Protein AF-0000000071584451 (afdb_homodimer)

InterPro domains:
  IPR000843 LacI-type HTH domain [PF00356] (9-54)
  IPR000843 LacI-type HTH domain [PS50932] (8-62)
  IPR000843 LacI-type HTH domain [SM00354] (7-77)
  IPR000843 LacI-type HTH domain [cd01392] (12-62)
  IPR010982 Lambda repressor-like, DNA-binding domain superfamily [G3DSA:1.10.260.40] (2-64)
  IPR010982 Lambda repressor-like, DNA-binding domain superfamily [SSF47413] (7-65)
  IPR025997 Periplasmic binding protein [PF13407] (68-314)
  IPR028082 Periplasmic binding protein-like I [SSF53822] (65-319)

Solvent-accessible surface area (backbone atoms only — not comparable to full-atom values): 34184 Å² total; per-residue (Å²): 131,80,72,75,73,69,89,49,42,62,62,55,45,11,63,73,61,71,48,51,53,66,54,52,50,30,37,78,74,38,43,86,82,38,59,66,70,58,38,52,51,46,50,51,46,25,58,74,52,60,42,59,69,48,42,38,61,50,17,66,73,64,70,37,31,58,31,33,32,36,39,32,37,46,69,82,41,62,69,46,40,45,17,48,48,41,30,50,55,55,32,48,76,70,70,36,42,54,34,51,40,69,28,70,52,32,65,66,46,46,51,50,48,54,44,50,37,57,13,54,27,30,39,27,34,42,34,27,55,65,56,36,26,73,79,52,72,69,74,60,58,60,43,33,63,73,69,64,36,44,58,30,31,37,65,36,53,56,57,97,54,91,59,25,30,41,33,58,34,37,46,59,37,11,31,54,51,11,44,57,52,48,73,42,90,63,59,40,30,34,38,37,35,28,40,77,68,25,44,61,39,45,36,22,49,50,20,21,45,65,40,24,64,91,41,45,86,38,55,45,78,50,58,24,40,69,79,29,70,77,29,44,65,60,52,47,57,48,55,70,37,74,90,58,52,38,42,32,40,34,11,68,29,12,55,32,32,40,52,50,46,26,47,26,44,75,69,69,43,45,94,68,42,44,59,34,21,31,33,69,37,77,62,33,62,41,74,62,42,74,68,28,27,41,35,64,63,37,56,61,52,12,51,52,46,40,50,56,45,52,52,37,48,74,45,61,62,85,75,59,75,70,48,74,44,72,46,58,59,43,80,43,79,117,129,81,71,75,73,67,89,52,44,64,61,54,45,12,63,72,61,72,47,52,55,65,54,52,50,30,38,76,73,39,43,87,81,40,59,67,70,59,38,51,50,46,50,52,46,25,58,74,51,60,41,59,69,49,42,37,60,50,18,66,74,63,71,36,31,58,32,34,32,37,38,32,35,46,68,83,42,63,69,45,40,45,16,48,49,42,30,48,53,54,33,47,77,69,69,35,40,53,32,50,40,70,30,70,53,31,64,67,46,44,52,51,46,53,46,49,36,56,15,54,27,30,41,26,32,42,34,26,54,64,55,35,26,75,80,51,74,67,75,60,59,61,43,33,63,71,68,65,36,44,56,30,30,37,66,37,53,57,57,99,53,90,57,25,29,40,35,57,34,37,45,60,38,12,32,54,52,10,43,56,50,47,72,42,90,66,59,40,30,35,40,39,36,27,41,76,67,25,44,60,38,44,36,23,50,50,20,22,46,68,39,23,64,91,41,46,86,38,56,45,78,48,57,23,40,68,80,30,70,77,29,44,64,60,52,47,58,47,56,70,35,74,91,58,52,37,42,31,39,35,10,66,29,14,55,32,31,40,52,51,46,26,48,25,44,75,68,69,44,45,91,67,42,43,59,34,20,31,32,68,38,78,62,33,63,41,74,61,42,72,66,29,27,39,34,64,63,38,55,59,52,12,49,50,46,39,50,55,44,51,52,37,50,75,46,62,62,86,75,61,77,71,49,73,45,73,44,59,59,43,82,42,79,116

Sequence (668 aa):
MSKAYSNATIVDIARRANVTNITVSRTFNQPGLVKQETREKIHAIAKELNYVPNAFAQGLKRSSSQIIGIVTSSMYNPFYSELIQTVSRIARTQCYQIMLFDTDGSEEAEMEAIQALFGYKACGILLSPVRDDKNYQPAYLDLAETYRVPLILIDRDIYNRQLSGVFLNNKEIGLLAGKYLSEQPERKMLIIGGPAESEITRVRIEGIINALENKKNDVHIINGDYDFISQEAAVRDYLSVPQNQPDYIIGLNGILTLGAIAICHELKIYNNIKFFSIDEPPKAADYGLHIAGVYHDTQMLGEIAAELLFNAIKKPHNDQAVRREFFTGSLLTHMSKAYSNATIVDIARRANVTNITVSRTFNQPGLVKQETREKIHAIAKELNYVPNAFAQGLKRSSSQIIGIVTSSMYNPFYSELIQTVSRIARTQCYQIMLFDTDGSEEAEMEAIQALFGYKACGILLSPVRDDKNYQPAYLDLAETYRVPLILIDRDIYNRQLSGVFLNNKEIGLLAGKYLSEQPERKMLIIGGPAESEITRVRIEGIINALENKKNDVHIINGDYDFISQEAAVRDYLSVPQNQPDYIIGLNGILTLGAIAICHELKIYNNIKFFSIDEPPKAADYGLHIAGVYHDTQMLGEIAAELLFNAIKKPHNDQAVRREFFTGSLLTH

pLDDT: mean 88.42, std 12.27, range [23.28, 98.81]

Structure (mmCIF, N/CA/C/O backbone):
data_AF-0000000071584451-model_v1
#
loop_
_entity.id
_entity.type
_entity.pdbx_description
1 polymer 'LacI-family transcriptional regulatory protein'
#
loop_
_atom_site.group_PDB
_atom_site.id
_atom_site.type_symbol
_atom_site.label_atom_id
_atom_site.label_alt_id
_atom_site.label_comp_id
_atom_site.label_asym_id
_atom_site.label_entity_id
_atom_site.label_seq_id
_atom_site.pdbx_PDB_ins_code
_atom_site.Cartn_x
_atom_site.Cartn_y
_atom_site.Cartn_z
_atom_site.occupancy
_atom_site.B_iso_or_equiv
_atom_site.auth_seq_id
_atom_site.auth_comp_id
_atom_site.auth_asym_id
_atom_site.auth_atom_id
_atom_site.pdbx_PDB_model_num
ATOM 1 N N . MET A 1 1 ? 30.703 35.219 8.328 1 23.28 1 MET A N 1
ATOM 2 C CA . MET A 1 1 ? 30 34.344 9.25 1 23.28 1 MET A CA 1
ATOM 3 C C . MET A 1 1 ? 28.516 34.281 8.914 1 23.28 1 MET A C 1
ATOM 5 O O . MET A 1 1 ? 27.766 35.188 9.289 1 23.28 1 MET A O 1
ATOM 9 N N . SER A 1 2 ? 28.047 34 7.727 1 30.77 2 SER A N 1
ATOM 10 C CA . SER A 1 2 ? 26.734 34.281 7.141 1 30.77 2 SER A CA 1
ATOM 11 C C . SER A 1 2 ? 25.609 33.75 8.047 1 30.77 2 SER A C 1
ATOM 13 O O . SER A 1 2 ? 25.656 32.625 8.508 1 30.77 2 SER A O 1
ATOM 15 N N . LYS A 1 3 ? 25.109 34.656 8.883 1 34.97 3 LYS A N 1
ATOM 16 C CA . LYS A 1 3 ? 24 34.406 9.812 1 34.97 3 LYS A CA 1
ATOM 17 C C . LYS A 1 3 ? 23 33.406 9.227 1 34.97 3 LYS A C 1
ATOM 19 O O . LYS A 1 3 ? 22.453 33.656 8.148 1 34.97 3 LYS A O 1
ATOM 24 N N . ALA A 1 4 ? 23.234 32.25 9.305 1 37.88 4 ALA A N 1
ATOM 25 C CA . ALA A 1 4 ? 22.266 31.172 9.109 1 37.88 4 ALA A CA 1
ATOM 26 C C . ALA A 1 4 ? 20.844 31.672 9.406 1 37.88 4 ALA A C 1
ATOM 28 O O . ALA A 1 4 ? 20.547 32.031 10.547 1 37.88 4 ALA A O 1
ATOM 29 N N . TYR A 1 5 ? 20.297 32.625 8.562 1 39.41 5 TYR A N 1
ATOM 30 C CA . TYR A 1 5 ? 19.031 33.312 8.75 1 39.41 5 TYR A CA 1
ATOM 31 C C . TYR A 1 5 ? 18 32.406 9.422 1 39.41 5 TYR A C 1
ATOM 33 O O . TYR A 1 5 ? 17.938 31.219 9.133 1 39.41 5 TYR A O 1
ATOM 41 N N . SER A 1 6 ? 17.641 32.688 10.664 1 49.09 6 SER A N 1
ATOM 42 C CA . SER A 1 6 ? 16.375 32.312 11.312 1 49.09 6 SER A CA 1
ATOM 43 C C . SER A 1 6 ? 15.281 32.031 10.281 1 49.09 6 SER A C 1
ATOM 45 O O . SER A 1 6 ? 15.469 32.312 9.094 1 49.09 6 SER A O 1
ATOM 47 N N . ASN A 1 7 ? 13.938 31.5 10.719 1 59.97 7 ASN A N 1
ATOM 48 C CA . ASN A 1 7 ? 12.766 31.109 9.938 1 59.97 7 ASN A CA 1
ATOM 49 C C . ASN A 1 7 ? 12.305 32.219 9.023 1 59.97 7 ASN A C 1
ATOM 51 O O . ASN A 1 7 ? 11.82 33.25 9.492 1 59.97 7 ASN A O 1
ATOM 55 N N . ALA A 1 8 ? 12.914 32.281 7.812 1 70.19 8 ALA A N 1
ATOM 56 C CA . ALA A 1 8 ? 12.383 33.25 6.84 1 70.19 8 ALA A CA 1
ATOM 57 C C . ALA A 1 8 ? 10.859 33.219 6.836 1 70.19 8 ALA A C 1
ATOM 59 O O . ALA A 1 8 ? 10.242 32.156 7.047 1 70.19 8 ALA A O 1
ATOM 60 N N . THR A 1 9 ? 10.391 34.344 6.926 1 76 9 THR A N 1
ATOM 61 C CA . THR A 1 9 ? 8.938 34.469 6.895 1 76 9 THR A CA 1
ATOM 62 C C . THR A 1 9 ? 8.469 35 5.535 1 76 9 THR A C 1
ATOM 64 O O . THR A 1 9 ? 9.281 35.375 4.691 1 76 9 THR A O 1
ATOM 67 N N . ILE A 1 10 ? 7.234 34.906 5.414 1 80.06 10 ILE A N 1
ATOM 68 C CA . ILE A 1 10 ? 6.625 35.406 4.195 1 80.06 10 ILE A CA 1
ATOM 69 C C . ILE A 1 10 ? 6.984 36.875 4.023 1 80.06 10 ILE A C 1
ATOM 71 O O . ILE A 1 10 ? 7.152 37.375 2.896 1 80.06 10 ILE A O 1
ATOM 75 N N . VAL A 1 11 ? 7.203 37.531 5.141 1 81.94 11 VAL A N 1
ATOM 76 C CA . VAL A 1 11 ? 7.52 38.969 5.117 1 81.94 11 VAL A CA 1
ATOM 77 C C . VAL A 1 11 ? 8.906 39.188 4.508 1 81.94 11 VAL A C 1
ATOM 79 O O . VAL A 1 11 ? 9.102 40.094 3.713 1 81.94 11 VAL A O 1
ATOM 82 N N . ASP A 1 12 ? 9.789 38.281 4.84 1 86.81 12 ASP A N 1
ATOM 83 C CA . ASP A 1 12 ? 11.148 38.344 4.316 1 86.81 12 ASP A CA 1
ATOM 84 C C . ASP A 1 12 ? 11.164 38.188 2.797 1 86.81 12 ASP A C 1
ATOM 86 O O . ASP A 1 12 ? 11.867 38.906 2.092 1 86.81 12 ASP A O 1
ATOM 90 N N . ILE A 1 13 ? 10.391 37.25 2.395 1 88.38 13 ILE A N 1
ATOM 91 C CA . ILE A 1 13 ? 10.32 37 0.961 1 88.38 13 ILE A CA 1
ATOM 92 C C . ILE A 1 13 ? 9.68 38.188 0.245 1 88.38 13 ILE A C 1
ATOM 94 O O . ILE A 1 13 ? 10.164 38.625 -0.802 1 88.38 13 ILE A O 1
ATOM 98 N N . ALA A 1 14 ? 8.664 38.656 0.812 1 88.38 14 ALA A N 1
ATOM 99 C CA . ALA A 1 14 ? 7.949 39.781 0.227 1 88.38 14 ALA A CA 1
ATOM 100 C C . ALA A 1 14 ? 8.867 41 0.088 1 88.38 14 ALA A C 1
ATOM 102 O O . ALA A 1 14 ? 8.898 41.625 -0.96 1 88.38 14 ALA A O 1
ATOM 103 N N . ARG A 1 15 ? 9.602 41.25 1.078 1 89.19 15 ARG A N 1
ATOM 104 C CA . ARG A 1 15 ? 10.547 42.344 1.091 1 89.19 15 ARG A CA 1
ATOM 105 C C . ARG A 1 15 ? 11.594 42.188 -0.006 1 89.19 15 ARG A C 1
ATOM 107 O O . ARG A 1 15 ? 11.852 43.156 -0.761 1 89.19 15 ARG A O 1
ATOM 114 N N . ARG A 1 16 ? 12.062 41.062 -0.119 1 90.88 16 ARG A N 1
ATOM 115 C CA . ARG A 1 16 ? 13.133 40.812 -1.076 1 90.88 16 ARG A CA 1
ATOM 116 C C . ARG A 1 16 ? 12.602 40.812 -2.506 1 90.88 16 ARG A C 1
ATOM 118 O O . ARG A 1 16 ? 13.289 41.219 -3.436 1 90.88 16 ARG A O 1
ATOM 125 N N . ALA A 1 17 ? 11.484 40.25 -2.639 1 91.06 17 ALA A N 1
ATOM 126 C CA . ALA A 1 17 ? 10.875 40.156 -3.965 1 91.06 17 ALA A CA 1
ATOM 127 C C . ALA A 1 17 ? 10.172 41.438 -4.34 1 91.06 17 ALA A C 1
ATOM 129 O O . ALA A 1 17 ? 9.75 41.625 -5.484 1 91.06 17 ALA A O 1
ATOM 130 N N . ASN A 1 18 ? 10.023 42.344 -3.496 1 92.25 18 ASN A N 1
ATOM 131 C CA . ASN A 1 18 ? 9.336 43.625 -3.688 1 92.25 18 ASN A CA 1
ATOM 132 C C . ASN A 1 18 ? 7.879 43.406 -4.102 1 92.25 18 ASN A C 1
ATOM 134 O O . ASN A 1 18 ? 7.43 43.969 -5.105 1 92.25 18 ASN A O 1
ATOM 138 N N . VAL A 1 19 ? 7.293 42.5 -3.359 1 91.56 19 VAL A N 1
ATOM 139 C CA . VAL A 1 19 ? 5.867 42.25 -3.541 1 91.56 19 VAL A CA 1
ATOM 140 C C . VAL A 1 19 ? 5.172 42.219 -2.182 1 91.56 19 VAL A C 1
ATOM 142 O O . VAL A 1 19 ? 5.82 42.344 -1.142 1 91.56 19 VAL A O 1
ATOM 145 N N . THR A 1 20 ? 3.809 42.25 -2.189 1 84.69 20 THR A N 1
ATOM 146 C CA . THR A 1 20 ? 3.051 42.188 -0.946 1 84.69 20 THR A CA 1
ATOM 147 C C . THR A 1 20 ? 3.084 40.781 -0.38 1 84.69 20 THR A C 1
ATOM 149 O O . THR A 1 20 ? 3.348 39.812 -1.108 1 84.69 20 THR A O 1
ATOM 152 N N . ASN A 1 21 ? 2.822 40.625 0.91 1 86.5 21 ASN A N 1
ATOM 153 C CA . ASN A 1 21 ? 2.693 39.312 1.548 1 86.5 21 ASN A CA 1
ATOM 154 C C . ASN A 1 21 ? 1.64 38.469 0.857 1 86.5 21 ASN A C 1
ATOM 156 O O . ASN A 1 21 ? 1.804 37.25 0.738 1 86.5 21 ASN A O 1
ATOM 160 N N . ILE A 1 22 ? 0.616 39.094 0.315 1 80.44 22 ILE A N 1
ATOM 161 C CA . ILE A 1 22 ? -0.487 38.406 -0.344 1 80.44 22 ILE A CA 1
ATOM 162 C C . ILE A 1 22 ? 0.01 37.75 -1.632 1 80.44 22 ILE A C 1
ATOM 164 O O . ILE A 1 22 ? -0.361 36.625 -1.943 1 80.44 22 ILE A O 1
ATOM 168 N N . THR A 1 23 ? 0.906 38.469 -2.23 1 85.88 23 THR A N 1
ATOM 169 C CA . THR A 1 23 ? 1.451 37.938 -3.48 1 85.88 23 THR A CA 1
ATOM 170 C C . THR A 1 23 ? 2.326 36.719 -3.227 1 85.88 23 THR A C 1
ATOM 172 O O . THR A 1 23 ? 2.266 35.75 -3.973 1 85.88 23 THR A O 1
ATOM 175 N N . VAL A 1 24 ? 3.129 36.781 -2.16 1 85.31 24 VAL A N 1
ATOM 176 C CA . VAL A 1 24 ? 3.973 35.656 -1.796 1 85.31 24 VAL A CA 1
ATOM 177 C C . VAL A 1 24 ? 3.1 34.469 -1.416 1 85.31 24 VAL A C 1
ATOM 179 O O . VAL A 1 24 ? 3.326 33.344 -1.887 1 85.31 24 VAL A O 1
ATOM 182 N N . SER A 1 25 ? 2.076 34.719 -0.667 1 76.94 25 SER A N 1
ATOM 183 C CA . SER A 1 25 ? 1.162 33.656 -0.239 1 76.94 25 SER A CA 1
ATOM 184 C C . SER A 1 25 ? 0.482 33 -1.434 1 76.94 25 SER A C 1
ATOM 186 O O . SER A 1 25 ? 0.437 31.781 -1.528 1 76.94 25 SER A O 1
ATOM 188 N N . ARG A 1 26 ? 0.022 33.812 -2.34 1 75.62 26 ARG A N 1
ATOM 189 C CA . ARG A 1 26 ? -0.677 33.344 -3.523 1 75.62 26 ARG A CA 1
ATOM 190 C C . ARG A 1 26 ? 0.255 32.5 -4.41 1 75.62 26 ARG A C 1
ATOM 192 O O . ARG A 1 26 ? -0.17 31.531 -5.031 1 75.62 26 ARG A O 1
ATOM 199 N N . THR A 1 27 ? 1.513 32.875 -4.418 1 77.25 27 THR A N 1
ATOM 200 C CA . THR A 1 27 ? 2.494 32.156 -5.215 1 77.25 27 THR A CA 1
ATOM 201 C C . THR A 1 27 ? 2.566 30.688 -4.781 1 77.25 27 THR A C 1
ATOM 203 O O . THR A 1 27 ? 2.682 29.797 -5.617 1 77.25 27 THR A O 1
ATOM 206 N N . PHE A 1 28 ? 2.445 30.484 -3.562 1 74.88 28 PHE A N 1
ATOM 207 C CA . PHE A 1 28 ? 2.617 29.125 -3.031 1 74.88 28 PHE A CA 1
ATOM 208 C C . PHE A 1 28 ? 1.281 28.406 -2.969 1 74.88 28 PHE A C 1
ATOM 210 O O . PHE A 1 28 ? 1.232 27.172 -3.086 1 74.88 28 PHE A O 1
ATOM 217 N N . ASN A 1 29 ? 0.178 29.188 -2.9 1 67.06 29 ASN A N 1
ATOM 218 C CA . ASN A 1 29 ? -1.103 28.547 -2.617 1 67.06 29 ASN A CA 1
ATOM 219 C C . ASN A 1 29 ? -2.025 28.578 -3.832 1 67.06 29 ASN A C 1
ATOM 221 O O . ASN A 1 29 ? -2.893 27.719 -3.982 1 67.06 29 ASN A O 1
ATOM 225 N N . GLN A 1 30 ? -1.965 29.594 -4.551 1 70.25 30 GLN A N 1
ATOM 226 C CA . GLN A 1 30 ? -2.756 29.797 -5.762 1 70.25 30 GLN A CA 1
ATOM 227 C C . GLN A 1 30 ? -1.9 30.375 -6.883 1 70.25 30 GLN A C 1
ATOM 229 O O . GLN A 1 30 ? -2.154 31.484 -7.352 1 70.25 30 GLN A O 1
ATOM 234 N N . PRO A 1 31 ? -0.956 29.516 -7.262 1 73.75 31 PRO A N 1
ATOM 235 C CA . PRO A 1 31 ? 0.038 30.047 -8.195 1 73.75 31 PRO A CA 1
ATOM 236 C C . PRO A 1 31 ? -0.59 30.609 -9.469 1 73.75 31 PRO A C 1
ATOM 238 O O . PRO A 1 31 ? -0.019 31.5 -10.102 1 73.75 31 PRO A O 1
ATOM 241 N N . GLY A 1 32 ? -1.754 30.125 -9.75 1 74.25 32 GLY A N 1
ATOM 242 C CA . GLY A 1 32 ? -2.426 30.594 -10.953 1 74.25 32 GLY A CA 1
ATOM 243 C C . GLY A 1 32 ? -2.799 32.062 -10.891 1 74.25 32 GLY A C 1
ATOM 244 O O . GLY A 1 32 ? -3.027 32.688 -11.922 1 74.25 32 GLY A O 1
ATOM 245 N N . LEU A 1 33 ? -2.803 32.656 -9.742 1 76.06 33 LEU A N 1
ATOM 246 C CA . LEU A 1 33 ? -3.221 34.031 -9.547 1 76.06 33 LEU A CA 1
ATOM 247 C C . LEU A 1 33 ? -2.025 34.969 -9.617 1 76.06 33 LEU A C 1
ATOM 249 O O . LEU A 1 33 ? -2.186 36.188 -9.508 1 76.06 33 LEU A O 1
ATOM 253 N N . VAL A 1 34 ? -0.797 34.375 -9.805 1 83.94 34 VAL A N 1
ATOM 254 C CA . VAL A 1 34 ? 0.428 35.188 -9.812 1 83.94 34 VAL A CA 1
ATOM 255 C C . VAL A 1 34 ? 1.156 35 -11.141 1 83.94 34 VAL A C 1
ATOM 257 O O . VAL A 1 34 ? 1.215 33.875 -11.68 1 83.94 34 VAL A O 1
ATOM 260 N N . LYS A 1 35 ? 1.56 36.094 -11.695 1 90 35 LYS A N 1
ATOM 261 C CA . LYS A 1 35 ? 2.301 36.062 -12.953 1 90 35 LYS A CA 1
ATOM 262 C C . LYS A 1 35 ? 3.52 35.156 -12.836 1 90 35 LYS A C 1
ATOM 264 O O . LYS A 1 35 ? 4.188 35.125 -11.805 1 90 35 LYS A O 1
ATOM 269 N N . GLN A 1 36 ? 3.82 34.469 -13.891 1 89.81 36 GLN A N 1
ATOM 270 C CA . GLN A 1 36 ? 4.891 33.469 -13.922 1 89.81 36 GLN A CA 1
ATOM 271 C C . GLN A 1 36 ? 6.215 34.062 -13.469 1 89.81 36 GLN A C 1
ATOM 273 O O . GLN A 1 36 ? 6.938 33.469 -12.664 1 89.81 36 GLN A O 1
ATOM 278 N N . GLU A 1 37 ? 6.551 35.188 -14.031 1 90.31 37 GLU A N 1
ATOM 279 C CA . GLU A 1 37 ? 7.816 35.844 -13.703 1 90.31 37 GLU A CA 1
ATOM 280 C C . GLU A 1 37 ? 7.938 36.094 -12.203 1 90.31 37 GLU A C 1
ATOM 282 O O . GLU A 1 37 ? 8.977 35.844 -11.602 1 90.31 37 GLU A O 1
ATOM 287 N N . THR A 1 38 ? 6.91 36.625 -11.641 1 90.56 38 THR A N 1
ATOM 288 C CA . THR A 1 38 ? 6.883 36.906 -10.211 1 90.56 38 THR A CA 1
ATOM 289 C C . THR A 1 38 ? 6.984 35.625 -9.398 1 90.56 38 THR A C 1
ATOM 291 O O . THR A 1 38 ? 7.695 35.562 -8.391 1 90.56 38 THR A O 1
ATOM 294 N N . ARG A 1 39 ? 6.32 34.594 -9.766 1 89.69 39 ARG A N 1
ATOM 295 C CA . ARG A 1 39 ? 6.363 33.281 -9.094 1 89.69 39 ARG A CA 1
ATOM 296 C C . ARG A 1 39 ? 7.789 32.75 -9.031 1 89.69 39 ARG A C 1
ATOM 298 O O . ARG A 1 39 ? 8.234 32.281 -7.98 1 89.69 39 ARG A O 1
ATOM 305 N N . GLU A 1 40 ? 8.383 32.875 -10.172 1 89.81 40 GLU A N 1
ATOM 306 C CA . GLU A 1 40 ? 9.75 32.344 -10.258 1 89.81 40 GLU A CA 1
ATOM 307 C C . GLU A 1 40 ? 10.688 33.125 -9.328 1 89.81 40 GLU A C 1
ATOM 309 O O . GLU A 1 40 ? 11.531 32.5 -8.656 1 89.81 40 GLU A O 1
ATOM 314 N N . LYS A 1 41 ? 10.523 34.406 -9.383 1 89.94 41 LYS A N 1
ATOM 315 C CA . LYS A 1 41 ? 11.328 35.25 -8.492 1 89.94 41 LYS A CA 1
ATOM 316 C C . LYS A 1 41 ? 11.102 34.875 -7.031 1 89.94 41 LYS A C 1
ATOM 318 O O . LYS A 1 41 ? 12.062 34.75 -6.27 1 89.94 41 LYS A O 1
ATOM 323 N N . ILE A 1 42 ? 9.859 34.688 -6.664 1 88.88 42 ILE A N 1
ATOM 324 C CA . ILE A 1 42 ? 9.492 34.375 -5.289 1 88.88 42 ILE A CA 1
ATOM 325 C C . ILE A 1 42 ? 10.039 33 -4.918 1 88.88 42 ILE A C 1
ATOM 327 O O . ILE A 1 42 ? 10.602 32.812 -3.838 1 88.88 42 ILE A O 1
ATOM 331 N N . HIS A 1 43 ? 9.906 32.094 -5.812 1 86.75 43 HIS A N 1
ATOM 332 C CA . HIS A 1 43 ? 10.43 30.766 -5.559 1 86.75 43 HIS A CA 1
ATOM 333 C C . HIS A 1 43 ? 11.945 30.781 -5.398 1 86.75 43 HIS A C 1
ATOM 335 O O . HIS A 1 43 ? 12.492 30.062 -4.559 1 86.75 43 HIS A O 1
ATOM 341 N N . ALA A 1 44 ? 12.641 31.562 -6.223 1 86.44 44 ALA A N 1
ATOM 342 C CA . ALA A 1 44 ? 14.094 31.688 -6.129 1 86.44 44 ALA A CA 1
ATOM 343 C C . ALA A 1 44 ? 14.516 32.25 -4.773 1 86.44 44 ALA A C 1
ATOM 345 O O . ALA A 1 44 ? 15.445 31.734 -4.145 1 86.44 44 ALA A O 1
ATOM 346 N N . ILE A 1 45 ? 13.82 33.25 -4.355 1 87 45 ILE A N 1
ATOM 347 C CA . ILE A 1 45 ? 14.117 33.875 -3.072 1 87 45 ILE A CA 1
ATOM 348 C C . ILE A 1 45 ? 13.828 32.906 -1.938 1 87 45 ILE A C 1
ATOM 350 O O . ILE A 1 45 ? 14.609 32.781 -0.993 1 87 45 ILE A O 1
ATOM 354 N N . ALA A 1 46 ? 12.68 32.219 -2.055 1 82.19 46 ALA A N 1
ATOM 355 C CA . ALA A 1 46 ? 12.312 31.234 -1.035 1 82.19 46 ALA A CA 1
ATOM 356 C C . ALA A 1 46 ? 13.375 30.141 -0.906 1 82.19 46 ALA A C 1
ATOM 358 O O . ALA A 1 46 ? 13.727 29.734 0.204 1 82.19 46 ALA A O 1
ATOM 359 N N . LYS A 1 47 ? 13.836 29.812 -2.031 1 77.25 47 LYS A N 1
ATOM 360 C CA . LYS A 1 47 ? 14.898 28.797 -2.057 1 77.25 47 LYS A CA 1
ATOM 361 C C . LYS A 1 47 ? 16.172 29.312 -1.387 1 77.25 47 LYS A C 1
ATOM 363 O O . LYS A 1 47 ? 16.781 28.609 -0.589 1 77.25 47 LYS A O 1
ATOM 368 N N . GLU A 1 48 ? 16.5 30.547 -1.734 1 79.44 48 GLU A N 1
ATOM 369 C CA . GLU A 1 48 ? 17.688 31.172 -1.165 1 79.44 48 GLU A CA 1
ATOM 370 C C . GLU A 1 48 ? 17.562 31.297 0.351 1 79.44 48 GLU A C 1
ATOM 372 O O . GLU A 1 48 ? 18.547 31.141 1.072 1 79.44 48 GLU A O 1
ATOM 377 N N . LEU A 1 49 ? 16.359 31.531 0.766 1 77.56 49 LEU A N 1
ATOM 378 C CA . LEU A 1 49 ? 16.141 31.812 2.184 1 77.56 49 LEU A CA 1
ATOM 379 C C . LEU A 1 49 ? 15.758 30.531 2.924 1 77.56 49 LEU A C 1
ATOM 381 O O . LEU A 1 49 ? 15.461 30.562 4.121 1 77.56 49 LEU A O 1
ATOM 385 N N . ASN A 1 50 ? 15.672 29.469 2.143 1 73.69 50 ASN A N 1
ATOM 386 C CA . ASN A 1 50 ? 15.219 28.188 2.699 1 73.69 50 ASN A CA 1
ATOM 387 C C . ASN A 1 50 ? 13.844 28.312 3.35 1 73.69 50 ASN A C 1
ATOM 389 O O . ASN A 1 50 ? 13.625 27.828 4.457 1 73.69 50 ASN A O 1
ATOM 393 N N . TYR A 1 51 ? 13.016 29.078 2.637 1 74.69 51 TYR A N 1
ATOM 394 C CA . TYR A 1 51 ? 11.672 29.328 3.15 1 74.69 51 TYR A CA 1
ATOM 395 C C . TYR A 1 51 ? 10.703 28.25 2.689 1 74.69 51 TYR A C 1
ATOM 397 O O . TYR A 1 51 ? 10.672 27.891 1.508 1 74.69 51 TYR A O 1
ATOM 405 N N . VAL A 1 52 ? 10.031 27.625 3.648 1 71.38 52 VAL A N 1
ATOM 406 C CA . VAL A 1 52 ? 8.906 26.75 3.367 1 71.38 52 VAL A CA 1
ATOM 407 C C . VAL A 1 52 ? 7.629 27.328 3.967 1 71.38 52 VAL A C 1
ATOM 409 O O . VAL A 1 52 ? 7.598 27.688 5.145 1 71.38 52 VAL A O 1
ATOM 412 N N . PRO A 1 53 ? 6.574 27.547 3.041 1 70.31 53 PRO A N 1
ATOM 413 C CA . PRO A 1 53 ? 5.324 28.078 3.578 1 70.31 53 PRO A CA 1
ATOM 414 C C . PRO A 1 53 ? 4.781 27.266 4.746 1 70.31 53 PRO A C 1
ATOM 416 O O . PRO A 1 53 ? 4.875 26.031 4.734 1 70.31 53 PRO A O 1
ATOM 419 N N . ASN A 1 54 ? 4.367 28.016 5.773 1 66.81 54 ASN A N 1
ATOM 420 C CA . ASN A 1 54 ? 3.732 27.375 6.918 1 66.81 54 ASN A CA 1
ATOM 421 C C . ASN A 1 54 ? 2.305 26.938 6.598 1 66.81 54 ASN A C 1
ATOM 423 O O . ASN A 1 54 ? 1.408 27.781 6.48 1 66.81 54 ASN A O 1
ATOM 427 N N . ALA A 1 55 ? 2.145 25.688 6.441 1 66.44 55 ALA A N 1
ATOM 428 C CA . ALA A 1 55 ? 0.85 25.156 6.02 1 66.44 55 ALA A CA 1
ATOM 429 C C . ALA A 1 55 ? -0.221 25.422 7.074 1 66.44 55 ALA A C 1
ATOM 431 O O . ALA A 1 55 ? -1.388 25.641 6.738 1 66.44 55 ALA A O 1
ATOM 432 N N . PHE A 1 56 ? 0.193 25.422 8.305 1 63 56 PHE A N 1
ATOM 433 C CA . PHE A 1 56 ? -0.754 25.703 9.375 1 63 56 PHE A CA 1
ATOM 434 C C . PHE A 1 56 ? -1.264 27.141 9.281 1 63 56 PHE A C 1
ATOM 436 O O . PHE A 1 56 ? -2.463 27.391 9.414 1 63 56 PHE A O 1
ATOM 443 N N . ALA A 1 57 ? -0.291 28 9.023 1 59.88 57 ALA A N 1
ATOM 444 C CA . ALA A 1 57 ? -0.659 29.406 8.898 1 59.88 57 ALA A CA 1
ATOM 445 C C . ALA A 1 57 ? -1.57 29.641 7.699 1 59.88 57 ALA A C 1
ATOM 447 O O . ALA A 1 57 ? -2.527 30.406 7.773 1 59.88 57 ALA A O 1
ATOM 448 N N . GLN A 1 58 ? -1.188 28.984 6.645 1 63.69 58 GLN A N 1
ATOM 449 C CA . GLN A 1 58 ? -1.991 29.094 5.43 1 63.69 58 GLN A CA 1
ATOM 450 C C . GLN A 1 58 ? -3.393 28.516 5.645 1 63.69 58 GLN A C 1
ATOM 452 O O . GLN A 1 58 ? -4.375 29.094 5.164 1 63.69 58 GLN A O 1
ATOM 457 N N . GLY A 1 59 ? -3.406 27.422 6.281 1 60.38 59 GLY A N 1
ATOM 458 C CA . GLY A 1 59 ? -4.68 26.766 6.566 1 60.38 59 GLY A CA 1
ATOM 459 C C . GLY A 1 59 ? -5.574 27.594 7.469 1 60.38 59 GLY A C 1
ATOM 460 O O . GLY A 1 59 ? -6.789 27.656 7.27 1 60.38 59 GLY A O 1
ATOM 461 N N . LEU A 1 60 ? -4.969 28.281 8.406 1 54.91 60 LEU A N 1
ATOM 462 C CA . LEU A 1 60 ? -5.715 29.141 9.312 1 54.91 60 LEU A CA 1
ATOM 463 C C . LEU A 1 60 ? -6.359 30.312 8.562 1 54.91 60 LEU A C 1
ATOM 465 O O . LEU A 1 60 ? -7.496 30.688 8.852 1 54.91 60 LEU A O 1
ATOM 469 N N . LYS A 1 61 ? -5.566 30.734 7.516 1 55.09 61 LYS A N 1
ATOM 470 C CA . LYS A 1 61 ? -6.078 31.859 6.738 1 55.09 61 LYS A CA 1
ATOM 471 C C . LYS A 1 61 ? -7.203 31.422 5.809 1 55.09 61 LYS A C 1
ATOM 473 O O . LYS A 1 61 ? -8.195 32.125 5.633 1 55.09 61 LYS A O 1
ATOM 478 N N . ARG A 1 62 ? -7.008 30.25 5.246 1 59.47 62 ARG A N 1
ATOM 479 C CA . ARG A 1 62 ? -7.969 29.734 4.277 1 59.47 62 ARG A CA 1
ATOM 480 C C . ARG A 1 62 ? -9.031 28.891 4.961 1 59.47 62 ARG A C 1
ATOM 482 O O . ARG A 1 62 ? -10.031 28.516 4.344 1 59.47 62 ARG A O 1
ATOM 489 N N . SER A 1 63 ? -8.984 28.656 6.188 1 56.94 63 SER A N 1
ATOM 490 C CA . SER A 1 63 ? -9.852 27.75 6.934 1 56.94 63 SER A CA 1
ATOM 491 C C . SER A 1 63 ? -9.859 26.344 6.312 1 56.94 63 SER A C 1
ATOM 493 O O . SER A 1 63 ? -10.812 25.594 6.496 1 56.94 63 SER A O 1
ATOM 495 N N . SER A 1 64 ? -8.938 26.141 5.27 1 62.84 64 SER A N 1
ATOM 496 C CA . SER A 1 64 ? -8.812 24.797 4.68 1 62.84 64 SER A CA 1
ATOM 497 C C . SER A 1 64 ? -7.371 24.516 4.266 1 62.84 64 SER A C 1
ATOM 499 O O . SER A 1 64 ? -6.598 25.438 4.008 1 62.84 64 SER A O 1
ATOM 501 N N . SER A 1 65 ? -7.055 23.234 4.406 1 72.62 65 SER A N 1
ATOM 502 C CA . SER A 1 65 ? -5.746 22.781 3.943 1 72.62 65 SER A CA 1
ATOM 503 C C . SER A 1 65 ? -5.84 22.109 2.578 1 72.62 65 SER A C 1
ATOM 505 O O . SER A 1 65 ? -6.938 21.938 2.039 1 72.62 65 SER A O 1
ATOM 507 N N . GLN A 1 66 ? -4.793 21.922 1.99 1 81.62 66 GLN A N 1
ATOM 508 C CA . GLN A 1 66 ? -4.723 21.156 0.75 1 81.62 66 GLN A CA 1
ATOM 509 C C . GLN A 1 66 ? -4.473 19.672 1.031 1 81.62 66 GLN A C 1
ATOM 511 O O . GLN A 1 66 ? -3.791 19 0.259 1 81.62 66 GLN A O 1
ATOM 516 N N . ILE A 1 67 ? -5.09 19.266 2.182 1 86.19 67 ILE A N 1
ATOM 517 C CA . ILE A 1 67 ? -4.957 17.875 2.588 1 86.19 67 ILE A CA 1
ATOM 518 C C . ILE A 1 67 ? -6.215 17.094 2.205 1 86.19 67 ILE A C 1
ATOM 520 O O . ILE A 1 67 ? -7.332 17.547 2.479 1 86.19 67 ILE A O 1
ATOM 524 N N . ILE A 1 68 ? -5.984 16.031 1.489 1 91.38 68 ILE A N 1
ATOM 525 C CA . ILE A 1 68 ? -7.027 15.039 1.255 1 91.38 68 ILE A CA 1
ATOM 526 C C . ILE A 1 68 ? -6.793 13.82 2.145 1 91.38 68 ILE A C 1
ATOM 528 O O . ILE A 1 68 ? -5.688 13.281 2.184 1 91.38 68 ILE A O 1
ATOM 532 N N . GLY A 1 69 ? -7.785 13.477 2.904 1 92.69 69 GLY A N 1
ATOM 533 C CA . GLY A 1 69 ? -7.707 12.266 3.705 1 92.69 69 GLY A CA 1
ATOM 534 C C . GLY A 1 69 ? -8.188 11.031 2.965 1 92.69 69 GLY A C 1
ATOM 535 O O . GLY A 1 69 ? -9.172 11.086 2.225 1 92.69 69 GLY A O 1
ATOM 536 N N . ILE A 1 70 ? -7.438 9.992 3.111 1 93.12 70 ILE A N 1
ATOM 537 C CA . ILE A 1 70 ? -7.895 8.68 2.674 1 93.12 70 ILE A CA 1
ATOM 538 C C . ILE A 1 70 ? -7.902 7.719 3.859 1 93.12 70 ILE A C 1
ATOM 540 O O . ILE A 1 70 ? -6.867 7.496 4.492 1 93.12 70 ILE A O 1
ATOM 544 N N . VAL A 1 71 ? -9.062 7.23 4.199 1 92.94 71 VAL A N 1
ATOM 545 C CA . VAL A 1 71 ? -9.242 6.312 5.32 1 92.94 71 VAL A CA 1
ATOM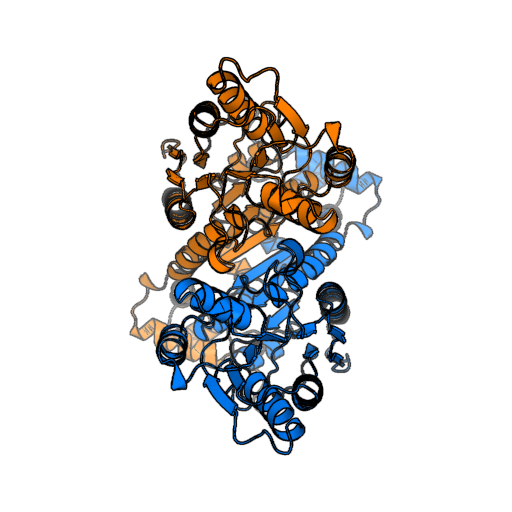 546 C C . VAL A 1 71 ? -9.773 4.973 4.816 1 92.94 71 VAL A C 1
ATOM 548 O O . VAL A 1 71 ? -10.867 4.906 4.25 1 92.94 71 VAL A O 1
ATOM 551 N N . THR A 1 72 ? -8.938 3.975 5.004 1 91.5 72 THR A N 1
ATOM 552 C CA . THR A 1 72 ? -9.344 2.656 4.527 1 91.5 72 THR A CA 1
ATOM 553 C C . THR A 1 72 ? -9.078 1.593 5.59 1 91.5 72 THR A C 1
ATOM 555 O O . THR A 1 72 ? -8.297 1.81 6.512 1 91.5 72 THR A O 1
ATOM 558 N N . SER A 1 73 ? -9.773 0.485 5.453 1 86.25 73 SER A N 1
ATOM 559 C CA . SER A 1 73 ? -9.641 -0.598 6.422 1 86.25 73 SER A CA 1
ATOM 560 C C . SER A 1 73 ? -8.484 -1.524 6.07 1 86.25 73 SER A C 1
ATOM 562 O O . SER A 1 73 ? -8.078 -2.359 6.883 1 86.25 73 SER A O 1
ATOM 564 N N . SER A 1 74 ? -7.945 -1.357 4.824 1 82.5 74 SER A N 1
ATOM 565 C CA . SER A 1 74 ? -6.84 -2.234 4.457 1 82.5 74 SER A CA 1
ATOM 566 C C . SER A 1 74 ? -6.043 -1.66 3.289 1 82.5 74 SER A C 1
ATOM 568 O O . SER A 1 74 ? -6.527 -1.628 2.156 1 82.5 74 SER A O 1
ATOM 570 N N . MET A 1 75 ? -4.836 -1.376 3.543 1 76.44 75 MET A N 1
ATOM 571 C CA . MET A 1 75 ? -3.959 -0.935 2.461 1 76.44 75 MET A CA 1
ATOM 572 C C . MET A 1 75 ? -3.344 -2.129 1.737 1 76.44 75 MET A C 1
ATOM 574 O O . MET A 1 75 ? -2.785 -1.979 0.649 1 76.44 75 MET A O 1
ATOM 578 N N . TYR A 1 76 ? -3.555 -3.348 2.242 1 78.25 76 TYR A N 1
ATOM 579 C CA . TYR A 1 76 ? -2.914 -4.535 1.688 1 78.25 76 TYR A CA 1
ATOM 580 C C . TYR A 1 76 ? -3.809 -5.207 0.653 1 78.25 76 TYR A C 1
ATOM 582 O O . TYR A 1 76 ? -3.363 -6.09 -0.084 1 78.25 76 TYR A O 1
ATOM 590 N N . ASN A 1 77 ? -5.02 -4.812 0.609 1 87.94 77 ASN A N 1
ATOM 591 C CA . ASN A 1 77 ? -5.918 -5.246 -0.455 1 87.94 77 ASN A CA 1
ATOM 592 C C . ASN A 1 77 ? -5.695 -4.449 -1.737 1 87.94 77 ASN A C 1
ATOM 594 O O . ASN A 1 77 ? -5.902 -3.234 -1.763 1 87.94 77 ASN A O 1
ATOM 598 N N . PRO A 1 78 ? -5.293 -5.145 -2.773 1 89.94 78 PRO A N 1
ATOM 599 C CA . PRO A 1 78 ? -4.984 -4.438 -4.02 1 89.94 78 PRO A CA 1
ATOM 600 C C . PRO A 1 78 ? -6.168 -3.631 -4.547 1 89.94 78 PRO A C 1
ATOM 602 O O . PRO A 1 78 ? -5.977 -2.617 -5.227 1 89.94 78 PRO A O 1
ATOM 605 N N . PHE A 1 79 ? -7.363 -4.059 -4.23 1 90.31 79 PHE A N 1
ATOM 606 C CA . PHE A 1 79 ? -8.531 -3.285 -4.637 1 90.31 79 PHE A CA 1
ATOM 607 C C . PHE A 1 79 ? -8.414 -1.839 -4.168 1 90.31 79 PHE A C 1
ATOM 609 O O . PHE A 1 79 ? -8.602 -0.909 -4.953 1 90.31 79 PHE A O 1
ATOM 616 N N . TYR A 1 80 ? -7.996 -1.625 -2.941 1 90.75 80 TYR A N 1
ATOM 617 C CA . TYR A 1 80 ? -7.863 -0.294 -2.359 1 90.75 80 TYR A CA 1
ATOM 618 C C . TYR A 1 80 ? -6.559 0.364 -2.787 1 90.75 80 TYR A C 1
ATOM 620 O O . TYR A 1 80 ? -6.551 1.52 -3.217 1 90.75 80 TYR A O 1
ATOM 628 N N . SER A 1 81 ? -5.48 -0.376 -2.635 1 87.06 81 SER A N 1
ATOM 629 C CA . SER A 1 81 ? -4.18 0.239 -2.881 1 87.06 81 SER A CA 1
ATOM 630 C C . SER A 1 81 ? -4.078 0.758 -4.312 1 87.06 81 SER A C 1
ATOM 632 O O . SER A 1 81 ? -3.492 1.816 -4.555 1 87.06 81 SER A O 1
ATOM 634 N N . GLU A 1 82 ? -4.656 0.02 -5.27 1 89 82 GLU A N 1
ATOM 635 C CA . GLU A 1 82 ? -4.625 0.452 -6.664 1 89 82 GLU A CA 1
ATOM 636 C C . GLU A 1 82 ? -5.531 1.658 -6.891 1 89 82 GLU A C 1
ATOM 638 O O . GLU A 1 82 ? -5.18 2.576 -7.633 1 89 82 GLU A O 1
ATOM 643 N N . LEU A 1 83 ? -6.668 1.602 -6.277 1 90.38 83 LEU A N 1
ATOM 644 C CA . LEU A 1 83 ? -7.582 2.734 -6.348 1 90.38 83 LEU A CA 1
ATOM 645 C C . LEU A 1 83 ? -6.953 3.984 -5.742 1 90.38 83 LEU A C 1
ATOM 647 O O . LEU A 1 83 ? -6.988 5.059 -6.348 1 90.38 83 LEU A O 1
ATOM 651 N N . ILE A 1 84 ? -6.293 3.869 -4.648 1 87.44 84 ILE A N 1
ATOM 652 C CA . ILE A 1 84 ? -5.668 4.965 -3.918 1 87.44 84 ILE A CA 1
ATOM 653 C C . ILE A 1 84 ? -4.5 5.527 -4.727 1 87.44 84 ILE A C 1
ATOM 655 O O . ILE A 1 84 ? -4.266 6.738 -4.727 1 87.44 84 ILE A O 1
ATOM 659 N N . GLN A 1 85 ? -3.791 4.645 -5.379 1 85.94 85 GLN A N 1
ATOM 660 C CA . GLN A 1 85 ? -2.707 5.102 -6.242 1 85.94 85 GLN A CA 1
ATOM 661 C C . GLN A 1 85 ? -3.221 6.055 -7.316 1 85.94 85 GLN A C 1
ATOM 663 O O . GLN A 1 85 ? -2.613 7.094 -7.57 1 85.94 85 GLN A O 1
ATOM 668 N N . THR A 1 86 ? -4.324 5.676 -7.902 1 91.06 86 THR A N 1
ATOM 669 C CA . THR A 1 86 ? -4.93 6.508 -8.938 1 91.06 86 THR A CA 1
ATOM 670 C C . THR A 1 86 ? -5.355 7.855 -8.367 1 91.06 86 THR A C 1
ATOM 672 O O . THR A 1 86 ? -5.043 8.906 -8.938 1 91.06 86 THR A O 1
ATOM 675 N N . VAL A 1 87 ? -5.945 7.852 -7.227 1 92.19 87 VAL A N 1
ATOM 676 C CA . VAL A 1 87 ? -6.398 9.078 -6.582 1 92.19 87 VAL A CA 1
ATOM 677 C C . VAL A 1 87 ? -5.195 9.945 -6.219 1 92.19 87 VAL A C 1
ATOM 679 O O . VAL A 1 87 ? -5.219 11.164 -6.414 1 92.19 87 VAL A O 1
ATOM 682 N N . SER A 1 88 ? -4.207 9.312 -5.672 1 86.44 88 SER A N 1
ATOM 683 C CA . SER A 1 88 ? -3.002 10.023 -5.246 1 86.44 88 SER A CA 1
ATOM 684 C C . SER A 1 88 ? -2.326 10.711 -6.426 1 86.44 88 SER A C 1
ATOM 686 O O . SER A 1 88 ? -1.856 11.844 -6.301 1 86.44 88 SER A O 1
ATOM 688 N N . ARG A 1 89 ? -2.254 10.039 -7.527 1 84.75 89 ARG A N 1
ATOM 689 C CA . ARG A 1 89 ? -1.653 10.625 -8.727 1 84.75 89 ARG A CA 1
ATOM 690 C C . ARG A 1 89 ? -2.434 11.852 -9.188 1 84.75 89 ARG A C 1
ATOM 692 O O . ARG A 1 89 ? -1.844 12.883 -9.5 1 84.75 89 ARG A O 1
ATOM 699 N N . ILE A 1 90 ? -3.709 11.719 -9.156 1 90.19 90 ILE A N 1
ATOM 700 C CA . ILE A 1 90 ? -4.562 12.828 -9.578 1 90.19 90 ILE A CA 1
ATOM 701 C C . ILE A 1 90 ? -4.438 13.977 -8.586 1 90.19 90 ILE A C 1
ATOM 703 O O . ILE A 1 90 ? -4.332 15.141 -8.984 1 90.19 90 ILE A O 1
ATOM 707 N N . ALA A 1 91 ? -4.406 13.664 -7.309 1 88.25 91 ALA A N 1
ATOM 708 C CA . ALA A 1 91 ? -4.273 14.68 -6.266 1 88.25 91 ALA A CA 1
ATOM 709 C C . ALA A 1 91 ? -2.969 15.453 -6.422 1 88.25 91 ALA A C 1
ATOM 711 O O . ALA A 1 91 ? -2.947 16.688 -6.281 1 88.25 91 ALA A O 1
ATOM 712 N N . ARG A 1 92 ? -1.951 14.758 -6.703 1 79.94 92 ARG A N 1
ATOM 713 C CA . ARG A 1 92 ? -0.639 15.375 -6.855 1 79.94 92 ARG A CA 1
ATOM 714 C C . ARG A 1 92 ? -0.635 16.375 -8.008 1 79.94 92 ARG A C 1
ATOM 716 O O . ARG A 1 92 ? -0.055 17.469 -7.891 1 79.94 92 ARG A O 1
ATOM 723 N N . THR A 1 93 ? -1.256 15.992 -9.07 1 81 93 THR A N 1
ATOM 724 C CA . THR A 1 93 ? -1.297 16.875 -10.227 1 81 93 THR A CA 1
ATOM 725 C C . THR A 1 93 ? -2.07 18.141 -9.914 1 81 93 THR A C 1
ATOM 727 O O . THR A 1 93 ? -1.922 19.156 -10.609 1 81 93 THR A O 1
ATOM 730 N N . GLN A 1 94 ? -2.854 18.141 -8.859 1 80.12 94 GLN A N 1
ATOM 731 C CA . GLN A 1 94 ? -3.66 19.281 -8.469 1 80.12 94 GLN A CA 1
ATOM 732 C C . GLN A 1 94 ? -3.105 19.953 -7.211 1 80.12 94 GLN A C 1
ATOM 734 O O . GLN A 1 94 ? -3.775 20.781 -6.59 1 80.12 94 GLN A O 1
ATOM 739 N N . CYS A 1 95 ? -1.918 19.484 -6.746 1 75.75 95 CYS A N 1
ATOM 740 C CA . CYS A 1 95 ? -1.151 20.078 -5.648 1 75.75 95 CYS A CA 1
ATOM 741 C C . CYS A 1 95 ? -1.822 19.797 -4.309 1 75.75 95 CYS A C 1
ATOM 743 O O . CYS A 1 95 ? -1.82 20.656 -3.424 1 75.75 95 CYS A O 1
ATOM 745 N N . TYR A 1 96 ? -2.621 18.734 -4.262 1 83.56 96 TYR A N 1
ATOM 746 C CA . TYR A 1 96 ? -3.141 18.25 -2.984 1 83.56 96 TYR A CA 1
ATOM 747 C C . TYR A 1 96 ? -2.211 17.219 -2.369 1 83.56 96 TYR A C 1
ATOM 749 O O . TYR A 1 96 ? -1.532 16.484 -3.088 1 83.56 96 TYR A O 1
ATOM 757 N N . GLN A 1 97 ? -2.229 17.234 -1.031 1 80.25 97 GLN A N 1
ATOM 758 C CA . GLN A 1 97 ? -1.469 16.234 -0.292 1 80.25 97 GLN A CA 1
ATOM 759 C C . GLN A 1 97 ? -2.391 15.172 0.301 1 80.25 97 GLN A C 1
ATOM 761 O O . GLN A 1 97 ? -3.475 15.492 0.796 1 80.25 97 GLN A O 1
ATOM 766 N N . ILE A 1 98 ? -1.86 13.945 0.235 1 85.88 98 ILE A N 1
ATOM 767 C CA . ILE A 1 98 ? -2.686 12.859 0.74 1 85.88 98 ILE A CA 1
ATOM 768 C C . ILE A 1 98 ? -2.225 12.469 2.143 1 85.88 98 ILE A C 1
ATOM 770 O O . ILE A 1 98 ? -1.027 12.305 2.387 1 85.88 98 ILE A O 1
ATOM 774 N N . MET A 1 99 ? -3.104 12.445 3.055 1 84.12 99 MET A N 1
ATOM 775 C CA . MET A 1 99 ? -2.916 11.812 4.355 1 84.12 99 MET A CA 1
ATOM 776 C C . MET A 1 99 ? -3.658 10.477 4.426 1 84.12 99 MET A C 1
ATOM 778 O O . MET A 1 99 ? -4.891 10.445 4.398 1 84.12 99 MET A O 1
ATOM 782 N N . LEU A 1 100 ? -2.879 9.445 4.5 1 84.69 100 LEU A N 1
ATOM 783 C CA . LEU A 1 100 ? -3.453 8.102 4.395 1 84.69 100 LEU A CA 1
ATOM 784 C C . LEU A 1 100 ? -3.562 7.449 5.77 1 84.69 100 LEU A C 1
ATOM 786 O O . LEU A 1 100 ? -2.615 7.488 6.559 1 84.69 100 LEU A O 1
ATOM 790 N N . PHE A 1 101 ? -4.734 6.898 6.086 1 84.88 101 PHE A N 1
ATOM 791 C CA . PHE A 1 101 ? -4.996 6.164 7.32 1 84.88 101 PHE A CA 1
ATOM 792 C C . PHE A 1 101 ? -5.426 4.734 7.02 1 84.88 101 PHE A C 1
ATOM 794 O O . PHE A 1 101 ? -6.422 4.516 6.324 1 84.88 101 PHE A O 1
ATOM 801 N N . ASP A 1 102 ? -4.656 3.789 7.492 1 85 102 ASP A N 1
ATOM 802 C CA . ASP A 1 102 ? -5.078 2.393 7.531 1 85 102 ASP A CA 1
ATOM 803 C C . ASP A 1 102 ? -5.645 2.027 8.898 1 85 102 ASP A C 1
ATOM 805 O O . ASP A 1 102 ? -4.91 1.979 9.891 1 85 102 ASP A O 1
ATOM 809 N N . THR A 1 103 ? -6.91 1.718 8.969 1 85.75 103 THR A N 1
ATOM 810 C CA . THR A 1 103 ? -7.559 1.505 10.258 1 85.75 103 THR A CA 1
ATOM 811 C C . THR A 1 103 ? -7.426 0.049 10.695 1 85.75 103 THR A C 1
ATOM 813 O O . THR A 1 103 ? -7.691 -0.282 11.859 1 85.75 103 THR A O 1
ATOM 816 N N . ASP A 1 104 ? -7.023 -0.801 9.75 1 81 104 ASP A N 1
ATOM 817 C CA . ASP A 1 104 ? -6.922 -2.232 10.023 1 81 104 ASP A CA 1
ATOM 818 C C . ASP A 1 104 ? -8.211 -2.768 10.641 1 81 104 ASP A C 1
ATOM 820 O O . ASP A 1 104 ? -8.18 -3.545 11.594 1 81 104 ASP A O 1
ATOM 824 N N . GLY A 1 105 ? -9.273 -2.188 10.227 1 87 105 GLY A N 1
ATOM 825 C CA . GLY A 1 105 ? -10.57 -2.688 10.633 1 87 105 GLY A CA 1
ATOM 826 C C . GLY A 1 105 ? -11.008 -2.172 11.992 1 87 105 GLY A C 1
ATOM 827 O O . GLY A 1 105 ? -12.055 -2.578 12.508 1 87 105 GLY A O 1
ATOM 828 N N . SER A 1 106 ? -10.336 -1.24 12.57 1 88.31 106 SER A N 1
ATOM 829 C CA . SER A 1 106 ? -10.648 -0.726 13.898 1 88.31 106 SER A CA 1
ATOM 830 C C . SER A 1 106 ? -11.57 0.487 13.82 1 88.31 106 SER A C 1
ATOM 832 O O . SER A 1 106 ? -11.211 1.508 13.227 1 88.31 106 SER A O 1
ATOM 834 N N . GLU A 1 107 ? -12.672 0.38 14.477 1 89.94 107 GLU A N 1
ATOM 835 C CA . GLU A 1 107 ? -13.602 1.503 14.547 1 89.94 107 GLU A CA 1
ATOM 836 C C . GLU A 1 107 ? -12.984 2.695 15.266 1 89.94 107 GLU A C 1
ATOM 838 O O . GLU A 1 107 ? -13.195 3.844 14.875 1 89.94 107 GLU A O 1
ATOM 843 N N . GLU A 1 108 ? -12.266 2.379 16.266 1 84.38 108 GLU A N 1
ATOM 844 C CA . GLU A 1 108 ? -11.586 3.422 17.016 1 84.38 108 GLU A CA 1
ATOM 845 C C . GLU A 1 108 ? -10.57 4.16 16.156 1 84.38 108 GLU A C 1
ATOM 847 O O . GLU A 1 108 ? -10.508 5.391 16.156 1 84.38 108 GLU A O 1
ATOM 852 N N . ALA A 1 109 ? -9.844 3.371 15.383 1 83.69 109 ALA A N 1
ATOM 853 C CA . ALA A 1 109 ? -8.852 3.971 14.5 1 83.69 109 ALA A CA 1
ATOM 854 C C . ALA A 1 109 ? -9.516 4.82 13.422 1 83.69 109 ALA A C 1
ATOM 856 O O . ALA A 1 109 ? -8.984 5.859 13.023 1 83.69 109 ALA A O 1
ATOM 857 N N . GLU A 1 110 ? -10.641 4.332 12.977 1 91.19 110 GLU A N 1
ATOM 858 C CA . GLU A 1 110 ? -11.398 5.098 11.984 1 91.19 110 GLU A CA 1
ATOM 859 C C . GLU A 1 110 ? -11.844 6.445 12.547 1 91.19 110 GLU A C 1
ATOM 861 O O . GLU A 1 110 ? -11.664 7.48 11.906 1 91.19 110 GLU A O 1
ATOM 866 N N . MET A 1 111 ? -12.359 6.441 13.742 1 86.38 111 MET A N 1
ATOM 867 C CA . MET A 1 111 ? -12.789 7.668 14.414 1 86.38 111 MET A CA 1
ATOM 868 C C . MET A 1 111 ? -11.617 8.617 14.609 1 86.38 111 MET A C 1
ATOM 870 O O . MET A 1 111 ? -11.719 9.812 14.32 1 86.38 111 MET A O 1
ATOM 874 N N . GLU A 1 112 ? -10.562 8.062 15.039 1 79.31 112 GLU A N 1
ATOM 875 C CA . GLU A 1 112 ? -9.367 8.859 15.281 1 79.31 112 GLU A CA 1
ATOM 876 C C . GLU A 1 112 ? -8.852 9.492 13.984 1 79.31 112 GLU A C 1
ATOM 878 O O . GLU A 1 112 ? -8.422 10.648 13.984 1 79.31 112 GLU A O 1
ATOM 883 N N . ALA A 1 113 ? -8.883 8.703 12.953 1 85.31 113 ALA A N 1
ATOM 884 C CA . ALA A 1 113 ? -8.438 9.195 11.648 1 85.31 113 ALA A CA 1
ATOM 885 C C . ALA A 1 113 ? -9.289 10.375 11.195 1 85.31 113 ALA A C 1
ATOM 887 O O . ALA A 1 113 ? -8.758 11.406 10.773 1 85.31 113 ALA A O 1
ATOM 888 N N . ILE A 1 114 ? -10.578 10.219 11.336 1 87.94 114 ILE A N 1
ATOM 889 C CA . ILE A 1 114 ? -11.5 11.258 10.883 1 87.94 114 ILE A CA 1
ATOM 890 C C . ILE A 1 114 ? -11.32 12.516 11.742 1 87.94 114 ILE A C 1
ATOM 892 O O . ILE A 1 114 ? -11.266 13.625 11.211 1 87.94 114 ILE A O 1
ATOM 896 N N . GLN A 1 115 ? -11.164 12.344 13.008 1 80.56 115 GLN A N 1
ATOM 897 C CA . GLN A 1 115 ? -10.938 13.469 13.906 1 80.56 115 GLN A CA 1
ATOM 898 C C . GLN A 1 115 ? -9.641 14.203 13.555 1 80.56 115 GLN A C 1
ATOM 900 O O . GLN A 1 115 ? -9.609 15.438 13.539 1 80.56 115 GLN A O 1
ATOM 905 N N . ALA A 1 116 ? -8.641 13.422 13.289 1 78.5 116 ALA A N 1
ATOM 906 C CA . ALA A 1 116 ? -7.363 14.023 12.906 1 78.5 116 ALA A CA 1
ATOM 907 C C . ALA A 1 116 ? -7.508 14.836 11.625 1 78.5 116 ALA A C 1
ATOM 909 O O . ALA A 1 116 ? -7 15.961 11.531 1 78.5 116 ALA A O 1
ATOM 910 N N . LEU A 1 117 ? -8.18 14.305 10.695 1 85.88 117 LEU A N 1
ATOM 911 C CA . LEU A 1 117 ? -8.359 14.961 9.406 1 85.88 117 LEU A CA 1
ATOM 912 C C . LEU A 1 117 ? -9.148 16.25 9.57 1 85.88 117 LEU A C 1
ATOM 914 O O . LEU A 1 117 ? -8.852 17.25 8.906 1 85.88 117 LEU A O 1
ATOM 918 N N . PHE A 1 118 ? -10.133 16.234 10.445 1 80.31 118 PHE A N 1
ATOM 919 C CA . PHE A 1 118 ? -10.867 17.453 10.742 1 80.31 118 PHE A CA 1
ATOM 920 C C . PHE A 1 118 ? -9.961 18.484 11.43 1 80.31 118 PHE A C 1
ATOM 922 O O . PHE A 1 118 ? -10.016 19.672 11.117 1 80.31 118 PHE A O 1
ATOM 929 N N . GLY A 1 119 ? -9.195 18 12.32 1 76.81 119 GLY A N 1
ATOM 930 C CA . GLY A 1 119 ? -8.258 18.859 13.016 1 76.81 119 GLY A CA 1
ATOM 931 C C . GLY A 1 119 ? -7.266 19.547 12.086 1 76.81 119 GLY A C 1
ATOM 932 O O . GLY A 1 119 ? -6.883 20.688 12.305 1 76.81 119 GLY A O 1
ATOM 933 N N . TYR A 1 120 ? -6.926 18.781 11.062 1 77.88 120 TYR A N 1
ATOM 934 C CA . TYR A 1 120 ? -5.965 19.312 10.102 1 77.88 120 TYR A CA 1
ATOM 935 C C . TYR A 1 120 ? -6.676 20.031 8.961 1 77.88 120 TYR A C 1
ATOM 937 O O . TYR A 1 120 ? -6.047 20.391 7.961 1 77.88 120 TYR A O 1
ATOM 945 N N . LYS A 1 121 ? -7.996 20.125 9.086 1 81.81 121 LYS A N 1
ATOM 946 C CA . LYS A 1 121 ? -8.828 20.844 8.133 1 81.81 121 LYS A CA 1
ATOM 947 C C . LYS A 1 121 ? -8.688 20.281 6.727 1 81.81 121 LYS A C 1
ATOM 949 O O . LYS A 1 121 ? -8.492 21.016 5.766 1 81.81 121 LYS A O 1
ATOM 954 N N . ALA A 1 122 ? -8.734 18.969 6.645 1 86.12 122 ALA A N 1
ATOM 955 C CA . ALA A 1 122 ? -8.742 18.344 5.332 1 86.12 122 ALA A CA 1
ATOM 956 C C . ALA A 1 122 ? -9.844 18.906 4.449 1 86.12 122 ALA A C 1
ATOM 958 O O . ALA A 1 122 ? -10.953 19.172 4.922 1 86.12 122 ALA A O 1
ATOM 959 N N . CYS A 1 123 ? -9.516 19.109 3.213 1 88.06 123 CYS A N 1
ATOM 960 C CA . CYS A 1 123 ? -10.5 19.703 2.314 1 88.06 123 CYS A CA 1
ATOM 961 C C . CYS A 1 123 ? -11.477 18.641 1.795 1 88.06 123 CYS A C 1
ATOM 963 O O . CYS A 1 123 ? -12.516 18.984 1.228 1 88.06 123 CYS A O 1
ATOM 965 N N . GLY A 1 124 ? -11.172 17.406 1.969 1 92.56 124 GLY A N 1
ATOM 966 C CA . GLY A 1 124 ? -12.016 16.281 1.588 1 92.56 124 GLY A CA 1
ATOM 967 C C . GLY A 1 124 ? -11.484 14.953 2.07 1 92.56 124 GLY A C 1
ATOM 968 O O . GLY A 1 124 ? -10.289 14.812 2.344 1 92.56 124 GLY A O 1
ATOM 969 N N . ILE A 1 125 ? -12.391 13.969 2.164 1 94.5 125 ILE A N 1
ATOM 970 C CA . ILE A 1 125 ? -12.023 12.664 2.684 1 94.5 125 ILE A CA 1
ATOM 971 C C . ILE A 1 125 ? -12.617 11.57 1.798 1 94.5 125 ILE A C 1
ATOM 973 O O . ILE A 1 125 ? -13.805 11.602 1.471 1 94.5 125 ILE A O 1
ATOM 977 N N . LEU A 1 126 ? -11.766 10.734 1.317 1 96.31 126 LEU A N 1
ATOM 978 C CA . LEU A 1 126 ? -12.18 9.461 0.739 1 96.31 126 LEU A CA 1
ATOM 979 C C . LEU A 1 126 ? -12.211 8.367 1.801 1 96.31 126 LEU A C 1
ATOM 981 O O . LEU A 1 126 ? -11.203 8.102 2.461 1 96.31 126 LEU A O 1
ATOM 985 N N . LEU A 1 127 ? -13.391 7.734 1.977 1 96.44 127 LEU A N 1
ATOM 986 C CA . LEU A 1 127 ? -13.578 6.855 3.125 1 96.44 127 LEU A CA 1
ATOM 987 C C . LEU A 1 127 ? -14.133 5.504 2.689 1 96.44 127 LEU A C 1
ATOM 989 O O . LEU A 1 127 ? -15.141 5.441 1.981 1 96.44 127 LEU A O 1
ATOM 993 N N . SER A 1 128 ? -13.398 4.473 3.021 1 96.69 128 SER A N 1
ATOM 994 C CA . SER A 1 128 ? -13.992 3.139 3.105 1 96.69 128 SER A CA 1
ATOM 995 C C . SER A 1 128 ? -14.219 2.725 4.555 1 96.69 128 SER A C 1
ATOM 997 O O . SER A 1 128 ? -13.273 2.322 5.246 1 96.69 128 SER A O 1
ATOM 999 N N . PRO A 1 129 ? -15.438 2.816 5.008 1 96.38 129 PRO A N 1
ATOM 1000 C CA . PRO A 1 129 ? -15.703 2.543 6.422 1 96.38 129 PRO A CA 1
ATOM 1001 C C . PRO A 1 129 ? -15.281 1.139 6.844 1 96.38 129 PRO A C 1
ATOM 1003 O O . PRO A 1 129 ? -15.188 0.239 6.004 1 96.38 129 PRO A O 1
ATOM 1006 N N . VAL A 1 130 ? -15.102 0.91 8.141 1 94.19 130 VAL A N 1
ATOM 1007 C CA . VAL A 1 130 ? -14.617 -0.356 8.688 1 94.19 130 VAL A CA 1
ATOM 1008 C C . VAL A 1 130 ? -15.742 -1.392 8.656 1 94.19 130 VAL A C 1
ATOM 1010 O O . VAL A 1 130 ? -15.484 -2.598 8.695 1 94.19 130 VAL A O 1
ATOM 1013 N N . ARG A 1 131 ? -16.969 -0.86 8.57 1 95.19 131 ARG A N 1
ATOM 1014 C CA . ARG A 1 131 ? -18.141 -1.728 8.555 1 95.19 131 ARG A CA 1
ATOM 1015 C C . ARG A 1 131 ? -19.141 -1.266 7.5 1 95.19 131 ARG A C 1
ATOM 1017 O O . ARG A 1 131 ? -19.172 -0.089 7.133 1 95.19 131 ARG A O 1
ATOM 1024 N N . ASP A 1 132 ? -19.891 -2.23 7.059 1 95.94 132 ASP A N 1
ATOM 1025 C CA . ASP A 1 132 ? -20.922 -1.874 6.086 1 95.94 132 ASP A CA 1
ATOM 1026 C C . ASP A 1 132 ? -22.266 -2.508 6.449 1 95.94 132 ASP A C 1
ATOM 1028 O O . ASP A 1 132 ? -23.125 -2.66 5.59 1 95.94 132 ASP A O 1
ATOM 1032 N N . ASP A 1 133 ? -22.359 -2.998 7.664 1 95.62 133 ASP A N 1
ATOM 1033 C CA . ASP A 1 133 ? -23.688 -3.447 8.078 1 95.62 133 ASP A CA 1
ATOM 1034 C C . ASP A 1 133 ? -24.656 -2.271 8.188 1 95.62 133 ASP A C 1
ATOM 1036 O O . ASP A 1 133 ? -24.234 -1.146 8.477 1 95.62 133 ASP A O 1
ATOM 1040 N N . LYS A 1 134 ? -25.906 -2.467 8.086 1 94.38 134 LYS A N 1
ATOM 1041 C CA . LYS A 1 134 ? -26.922 -1.418 7.938 1 94.38 134 LYS A CA 1
ATOM 1042 C C . LYS A 1 134 ? -27.062 -0.607 9.219 1 94.38 134 LYS A C 1
ATOM 1044 O O . LYS A 1 134 ? -27.562 0.521 9.195 1 94.38 134 LYS A O 1
ATOM 1049 N N . ASN A 1 135 ? -26.562 -1.106 10.336 1 92.75 135 ASN A N 1
ATOM 1050 C CA . ASN A 1 135 ? -26.719 -0.436 11.617 1 92.75 135 ASN A CA 1
ATOM 1051 C C . ASN A 1 135 ? -25.5 0.409 11.969 1 92.75 135 ASN A C 1
ATOM 1053 O O . ASN A 1 135 ? -25.5 1.11 12.984 1 92.75 135 ASN A O 1
ATOM 1057 N N . TYR A 1 136 ? -24.516 0.281 11.094 1 93.94 136 TYR A N 1
ATOM 1058 C CA . TYR A 1 136 ? -23.312 1.051 11.383 1 93.94 136 TYR A CA 1
ATOM 1059 C C . TYR A 1 136 ? -23.547 2.539 11.148 1 93.94 136 TYR A C 1
ATOM 1061 O O . TYR A 1 136 ? -23.766 2.971 10.016 1 93.94 136 TYR A O 1
ATOM 1069 N N . GLN A 1 137 ? -23.562 3.367 12.25 1 91.62 137 GLN A N 1
ATOM 1070 C CA . GLN A 1 137 ? -23.734 4.816 12.242 1 91.62 137 GLN A CA 1
ATOM 1071 C C . GLN A 1 137 ? -22.672 5.5 13.102 1 91.62 137 GLN A C 1
ATOM 1073 O O . GLN A 1 137 ? -22.938 5.867 14.25 1 91.62 137 GLN A O 1
ATOM 1078 N N . PRO A 1 138 ? -21.531 5.703 12.516 1 90.25 138 PRO A N 1
ATOM 1079 C CA . PRO A 1 138 ? -20.453 6.254 13.344 1 90.25 138 PRO A CA 1
ATOM 1080 C C . PRO A 1 138 ? -20.703 7.715 13.727 1 90.25 138 PRO A C 1
ATOM 1082 O O . PRO A 1 138 ? -21.25 8.484 12.938 1 90.25 138 PRO A O 1
ATOM 1085 N N . ALA A 1 139 ? -20.172 8.172 14.805 1 82.06 139 ALA A N 1
ATOM 1086 C CA . ALA A 1 139 ? -20.406 9.492 15.391 1 82.06 139 ALA A CA 1
ATOM 1087 C C . ALA A 1 139 ? -19.766 10.594 14.547 1 82.06 139 ALA A C 1
ATOM 1089 O O . ALA A 1 139 ? -20.188 11.75 14.602 1 82.06 139 ALA A O 1
ATOM 1090 N N . TYR A 1 140 ? -18.812 10.164 13.773 1 83.94 140 TYR A N 1
ATOM 1091 C CA . TYR A 1 140 ? -18.078 11.188 13.039 1 83.94 140 TYR A CA 1
ATOM 1092 C C . TYR A 1 140 ? -18.922 11.758 11.906 1 83.94 140 TYR A C 1
ATOM 1094 O O . TYR A 1 140 ? -18.578 12.797 11.336 1 83.94 140 TYR A O 1
ATOM 1102 N N . LEU A 1 141 ? -20.016 11.148 11.555 1 84.69 141 LEU A N 1
ATOM 1103 C CA . LEU A 1 141 ? -20.875 11.672 10.508 1 84.69 141 LEU A CA 1
ATOM 1104 C C . LEU A 1 141 ? -21.453 13.031 10.898 1 84.69 141 LEU A C 1
ATOM 1106 O O . LEU A 1 141 ? -21.578 13.922 10.047 1 84.69 141 LEU A O 1
ATOM 1110 N N . ASP A 1 142 ? -21.719 13.164 12.148 1 75.5 142 ASP A N 1
ATOM 1111 C CA . ASP A 1 142 ? -22.203 14.445 12.648 1 75.5 142 ASP A CA 1
ATOM 1112 C C . ASP A 1 142 ? -21.125 15.516 12.578 1 75.5 142 ASP A C 1
ATOM 1114 O O . ASP A 1 142 ? -21.406 16.672 12.266 1 75.5 142 ASP A O 1
ATOM 1118 N N . LEU A 1 143 ? -19.922 15.078 12.812 1 72.81 143 LEU A N 1
ATOM 1119 C CA . LEU A 1 143 ? -18.781 15.984 12.727 1 72.81 143 LEU A CA 1
ATOM 1120 C C . LEU A 1 143 ? -18.578 16.469 11.297 1 72.81 143 LEU A C 1
ATOM 1122 O O . LEU A 1 143 ? -18.297 17.641 11.062 1 72.81 143 LEU A O 1
ATOM 1126 N N . ALA A 1 144 ? -18.734 15.539 10.367 1 76.62 144 ALA A N 1
ATOM 1127 C CA . ALA A 1 144 ? -18.531 15.859 8.961 1 76.62 144 ALA A CA 1
ATOM 1128 C C . ALA A 1 144 ? -19.531 16.906 8.477 1 76.62 144 ALA A C 1
ATOM 1130 O O . ALA A 1 144 ? -19.188 17.781 7.688 1 76.62 144 ALA A O 1
ATOM 1131 N N . GLU A 1 145 ? -20.688 16.781 8.969 1 71.81 145 GLU A N 1
ATOM 1132 C CA . GLU A 1 145 ? -21.719 17.734 8.617 1 71.81 145 GLU A CA 1
ATOM 1133 C C . GLU A 1 145 ? -21.438 19.109 9.219 1 71.81 145 GLU A C 1
ATOM 1135 O O . GLU A 1 145 ? -21.609 20.125 8.555 1 71.81 145 GLU A O 1
ATOM 1140 N N . THR A 1 146 ? -20.922 19.078 10.383 1 70.25 146 THR A N 1
ATOM 1141 C CA . THR A 1 146 ? -20.641 20.312 11.117 1 70.25 146 THR A CA 1
ATOM 1142 C C . THR A 1 146 ? -19.484 21.062 10.469 1 70.25 146 THR A C 1
ATOM 1144 O O . THR A 1 146 ? -19.547 22.281 10.305 1 70.25 146 THR A O 1
ATOM 1147 N N . TYR A 1 147 ? -18.453 20.312 10.102 1 71.12 147 TYR A N 1
ATOM 1148 C CA . TYR A 1 147 ? -17.234 20.938 9.602 1 71.12 147 TYR A CA 1
ATOM 1149 C C . TYR A 1 147 ? -17.281 21.094 8.086 1 71.12 147 TYR A C 1
ATOM 1151 O O . TYR A 1 147 ? -16.375 21.672 7.48 1 71.12 147 TYR A O 1
ATOM 1159 N N . ARG A 1 148 ? -18.391 20.562 7.461 1 76.75 148 ARG A N 1
ATOM 1160 C CA . ARG A 1 148 ? -18.641 20.703 6.031 1 76.75 148 ARG A CA 1
ATOM 1161 C C . ARG A 1 148 ? -17.484 20.156 5.211 1 76.75 148 ARG A C 1
ATOM 1163 O O . ARG A 1 148 ? -17.031 20.781 4.25 1 76.75 148 ARG A O 1
ATOM 1170 N N . VAL A 1 149 ? -16.875 19.109 5.629 1 84.31 149 VAL A N 1
ATOM 1171 C CA . VAL A 1 149 ? -15.844 18.406 4.879 1 84.31 149 VAL A CA 1
ATOM 1172 C C . VAL A 1 149 ? -16.469 17.328 4.008 1 84.31 149 VAL A C 1
ATOM 1174 O O . VAL A 1 149 ? -17.156 16.438 4.516 1 84.31 149 VAL A O 1
ATOM 1177 N N . PRO A 1 150 ? -16.297 17.469 2.719 1 91 150 PRO A N 1
ATOM 1178 C CA . PRO A 1 150 ? -16.859 16.438 1.85 1 91 150 PRO A CA 1
ATOM 1179 C C . PRO A 1 150 ? -16.344 15.047 2.174 1 91 150 PRO A C 1
ATOM 1181 O O . PRO A 1 150 ? -15.125 14.852 2.316 1 91 150 PRO A O 1
ATOM 1184 N N . LEU A 1 151 ? -17.297 14.156 2.289 1 93.25 151 LEU A N 1
ATOM 1185 C CA . LEU A 1 151 ? -17.016 12.742 2.496 1 93.25 151 LEU A CA 1
ATOM 1186 C C . LEU A 1 151 ? -17.484 11.914 1.305 1 93.25 151 LEU A C 1
ATOM 1188 O O . LEU A 1 151 ? -18.672 11.922 0.971 1 93.25 151 LEU A O 1
ATOM 1192 N N . ILE A 1 152 ? -16.531 11.297 0.615 1 96.12 152 ILE A N 1
ATOM 1193 C CA . ILE A 1 152 ? -16.859 10.422 -0.504 1 96.12 152 ILE A CA 1
ATOM 1194 C C . ILE A 1 152 ? -16.594 8.969 -0.111 1 96.12 152 ILE A C 1
ATOM 1196 O O . ILE A 1 152 ? -15.484 8.617 0.289 1 96.12 152 ILE A O 1
ATOM 1200 N N . LEU A 1 153 ? -17.641 8.133 -0.201 1 97.19 153 LEU A N 1
ATOM 1201 C CA . LEU A 1 153 ? -17.516 6.73 0.181 1 97.19 153 LEU A CA 1
ATOM 1202 C C . LEU A 1 153 ? -16.969 5.898 -0.975 1 97.19 153 LEU A C 1
ATOM 1204 O O . LEU A 1 153 ? -17.312 6.145 -2.135 1 97.19 153 LEU A O 1
ATOM 1208 N N . ILE A 1 154 ? -16.141 4.914 -0.594 1 97.12 154 ILE A N 1
ATOM 1209 C CA . ILE A 1 154 ? -15.648 3.949 -1.568 1 97.12 154 ILE A CA 1
ATOM 1210 C C . ILE A 1 154 ? -15.922 2.531 -1.073 1 97.12 154 ILE A C 1
ATOM 1212 O O . ILE A 1 154 ? -15.594 2.189 0.065 1 97.12 154 ILE A O 1
ATOM 1216 N N . ASP A 1 155 ? -16.5 1.685 -1.882 1 96.31 155 ASP A N 1
ATOM 1217 C CA . ASP A 1 155 ? -16.703 0.254 -1.668 1 96.31 155 ASP A CA 1
ATOM 1218 C C . ASP A 1 155 ? -17.766 -0.002 -0.612 1 96.31 155 ASP A C 1
ATOM 1220 O O . ASP A 1 155 ? -18.922 -0.314 -0.947 1 96.31 155 ASP A O 1
ATOM 1224 N N . ARG A 1 156 ? -17.5 0.398 0.653 1 96.88 156 ARG A N 1
ATOM 1225 C CA . ARG A 1 156 ? -18.453 0.192 1.736 1 96.88 156 ARG A CA 1
ATOM 1226 C C . ARG A 1 156 ? -19.344 1.413 1.916 1 96.88 156 ARG A C 1
ATOM 1228 O O . ARG A 1 156 ? -18.875 2.551 1.827 1 96.88 156 ARG A O 1
ATOM 1235 N N . ASP A 1 157 ? -20.578 1.145 2.201 1 96.31 157 ASP A N 1
ATOM 1236 C CA . ASP A 1 157 ? -21.578 2.186 2.363 1 96.31 157 ASP A CA 1
ATOM 1237 C C . ASP A 1 157 ? -21.875 2.447 3.84 1 96.31 157 ASP A C 1
ATOM 1239 O O . ASP A 1 157 ? -21.594 1.599 4.691 1 96.31 157 ASP A O 1
ATOM 1243 N N . ILE A 1 158 ? -22.297 3.627 4.117 1 95.75 158 ILE A N 1
ATOM 1244 C CA . ILE A 1 158 ? -22.984 3.969 5.355 1 95.75 158 ILE A CA 1
ATOM 1245 C C . ILE A 1 158 ? -24.469 4.223 5.062 1 95.75 158 ILE A C 1
ATOM 1247 O O . ILE A 1 158 ? -24.828 5.293 4.57 1 95.75 158 ILE A O 1
ATOM 1251 N N . TYR A 1 159 ? -25.25 3.258 5.43 1 93.75 159 TYR A N 1
ATOM 1252 C CA . TYR A 1 159 ? -26.641 3.234 4.98 1 93.75 159 TYR A CA 1
ATOM 1253 C C . TYR A 1 159 ? -27.453 4.324 5.668 1 93.75 159 TYR A C 1
ATOM 1255 O O . TYR A 1 159 ? -27.156 4.703 6.801 1 93.75 159 TYR A O 1
ATOM 1263 N N . ASN A 1 160 ? -28.438 4.855 4.98 1 89.06 160 ASN A N 1
ATOM 1264 C CA . ASN A 1 160 ? -29.391 5.867 5.441 1 89.06 160 ASN A CA 1
ATOM 1265 C C . ASN A 1 160 ? -28.719 7.238 5.562 1 89.06 160 ASN A C 1
ATOM 1267 O O . ASN A 1 160 ? -29.141 8.062 6.375 1 89.06 160 ASN A O 1
ATOM 1271 N N . ARG A 1 161 ? -27.594 7.363 4.906 1 88.44 161 ARG A N 1
ATOM 1272 C CA . ARG A 1 161 ? -26.922 8.664 4.82 1 88.44 161 ARG A CA 1
ATOM 1273 C C . ARG A 1 161 ? -26.797 9.117 3.371 1 88.44 161 ARG A C 1
ATOM 1275 O O . ARG A 1 161 ? -26.656 8.289 2.467 1 88.44 161 ARG A O 1
ATOM 1282 N N . GLN A 1 162 ? -26.953 10.328 3.143 1 87.25 162 GLN A N 1
ATOM 1283 C CA . GLN A 1 162 ? -26.875 10.906 1.804 1 87.25 162 GLN A CA 1
ATOM 1284 C C . GLN A 1 162 ? -25.453 11.312 1.46 1 87.25 162 GLN A C 1
ATOM 1286 O O . GLN A 1 162 ? -25.156 12.492 1.288 1 87.25 162 GLN A O 1
ATOM 1291 N N . LEU A 1 163 ? -24.625 10.297 1.306 1 92.69 163 LEU A N 1
ATOM 1292 C CA . LEU A 1 163 ? -23.234 10.539 0.958 1 92.69 163 LEU A CA 1
ATOM 1293 C C . LEU A 1 163 ? -22.922 10.039 -0.45 1 92.69 163 LEU A C 1
ATOM 1295 O O . LEU A 1 163 ? -23.406 8.977 -0.854 1 92.69 163 LEU A O 1
ATOM 1299 N N . SER A 1 164 ? -22.219 10.859 -1.211 1 95.69 164 SER A N 1
ATOM 1300 C CA . SER A 1 164 ? -21.734 10.43 -2.518 1 95.69 164 SER A CA 1
ATOM 1301 C C . SER A 1 164 ? -20.688 9.32 -2.387 1 95.69 164 SER A C 1
ATOM 1303 O O . SER A 1 164 ? -20.062 9.18 -1.338 1 95.69 164 SER A O 1
ATOM 1305 N N . GLY A 1 165 ? -20.562 8.5 -3.416 1 97.56 165 GLY A N 1
ATOM 1306 C CA . GLY A 1 165 ? -19.562 7.441 -3.33 1 97.56 165 GLY A CA 1
ATOM 1307 C C . GLY A 1 165 ? -19.531 6.555 -4.562 1 97.56 165 GLY A C 1
ATOM 1308 O O . GLY A 1 165 ? -20.344 6.723 -5.477 1 97.56 165 GLY A O 1
ATOM 1309 N N . VAL A 1 166 ? -18.531 5.777 -4.652 1 98.06 166 VAL A N 1
ATOM 1310 C CA . VAL A 1 166 ? -18.328 4.742 -5.656 1 98.06 166 VAL A CA 1
ATOM 1311 C C . VAL A 1 166 ? -18.5 3.363 -5.02 1 98.06 166 VAL A C 1
ATOM 1313 O O . VAL A 1 166 ? -17.828 3.041 -4.035 1 98.06 166 VAL A O 1
ATOM 1316 N N . PHE A 1 167 ? -19.422 2.602 -5.566 1 97.88 167 PHE A N 1
ATOM 1317 C CA . PHE A 1 167 ? -19.781 1.314 -4.988 1 97.88 167 PHE A CA 1
ATOM 1318 C C . PHE A 1 167 ? -19.781 0.224 -6.051 1 97.88 167 PHE A C 1
ATOM 1320 O O . PHE A 1 167 ? -19.688 0.514 -7.246 1 97.88 167 PHE A O 1
ATOM 1327 N N . LEU A 1 168 ? -19.781 -1 -5.551 1 97.94 168 LEU A N 1
ATOM 1328 C CA . LEU A 1 168 ? -19.969 -2.145 -6.434 1 97.94 168 LEU A CA 1
ATOM 1329 C C . LEU A 1 168 ? -21.391 -2.688 -6.32 1 97.94 168 LEU A C 1
ATOM 1331 O O . LEU A 1 168 ? -21.984 -2.672 -5.238 1 97.94 168 LEU A O 1
ATOM 1335 N N . ASN A 1 169 ? -21.953 -3.094 -7.438 1 97.94 169 ASN A N 1
ATOM 1336 C CA . ASN A 1 169 ? -23.25 -3.787 -7.43 1 97.94 169 ASN A CA 1
ATOM 1337 C C . ASN A 1 169 ? -23.094 -5.223 -6.938 1 97.94 169 ASN A C 1
ATOM 1339 O O . ASN A 1 169 ? -23.156 -6.164 -7.73 1 97.94 169 ASN A O 1
ATOM 1343 N N . ASN A 1 170 ? -23.047 -5.355 -5.664 1 98.12 170 ASN A N 1
ATOM 1344 C CA . ASN A 1 170 ? -22.641 -6.625 -5.059 1 98.12 170 ASN A CA 1
ATOM 1345 C C . ASN A 1 170 ? -23.688 -7.711 -5.301 1 98.12 170 ASN A C 1
ATOM 1347 O O . ASN A 1 170 ? -23.344 -8.891 -5.434 1 98.12 170 ASN A O 1
ATOM 1351 N N . LYS A 1 171 ? -24.938 -7.316 -5.34 1 96.69 171 LYS A N 1
ATOM 1352 C CA . LYS A 1 171 ? -25.969 -8.297 -5.668 1 96.69 171 LYS A CA 1
ATOM 1353 C C . LYS A 1 171 ? -25.781 -8.859 -7.074 1 96.69 171 LYS A C 1
ATOM 1355 O O . LYS A 1 171 ? -25.797 -10.07 -7.277 1 96.69 171 LYS A O 1
ATOM 1360 N N . GLU A 1 172 ? -25.547 -7.961 -7.969 1 97.69 172 GLU A N 1
ATOM 1361 C CA . GLU A 1 172 ? -25.328 -8.367 -9.359 1 97.69 172 GLU A CA 1
ATOM 1362 C C . GLU A 1 172 ? -24.047 -9.172 -9.5 1 97.69 172 GLU A C 1
ATOM 1364 O O . GLU A 1 172 ? -23.984 -10.109 -10.297 1 97.69 172 GLU A O 1
ATOM 1369 N N . ILE A 1 173 ? -23.062 -8.812 -8.797 1 98.44 173 ILE A N 1
ATOM 1370 C CA . ILE A 1 173 ? -21.797 -9.539 -8.797 1 98.44 173 ILE A CA 1
ATOM 1371 C C . ILE A 1 173 ? -22.016 -10.969 -8.32 1 98.44 173 ILE A C 1
ATOM 1373 O O . ILE A 1 173 ? -21.531 -11.922 -8.938 1 98.44 173 ILE A O 1
ATOM 1377 N N . GLY A 1 174 ? -22.781 -11.094 -7.223 1 97.94 174 GLY A N 1
ATOM 1378 C CA . GLY A 1 174 ? -23.125 -12.43 -6.75 1 97.94 174 GLY A CA 1
ATOM 1379 C C . GLY A 1 174 ? -23.906 -13.242 -7.77 1 97.94 174 GLY A C 1
ATOM 1380 O O . GLY A 1 174 ? -23.609 -14.422 -7.977 1 97.94 174 GLY A O 1
ATOM 1381 N N . LEU A 1 175 ? -24.844 -12.602 -8.414 1 97.19 175 LEU A N 1
ATOM 1382 C CA . LEU A 1 175 ? -25.656 -13.273 -9.422 1 97.19 175 LEU A CA 1
ATOM 1383 C C . LEU A 1 175 ? -24.797 -13.742 -10.594 1 97.19 175 LEU A C 1
ATOM 1385 O O . LEU A 1 175 ? -24.969 -14.867 -11.07 1 97.19 175 LEU A O 1
ATOM 1389 N N . LEU A 1 176 ? -23.906 -12.898 -10.992 1 97.5 176 LEU A N 1
ATOM 1390 C CA . LEU A 1 176 ? -23.016 -13.234 -12.094 1 97.5 176 LEU A CA 1
ATOM 1391 C C . LEU A 1 176 ? -22.141 -14.438 -11.734 1 97.5 176 LEU A C 1
ATOM 1393 O O . LEU A 1 176 ? -21.984 -15.352 -12.547 1 97.5 176 LEU A O 1
ATOM 1397 N N . ALA A 1 177 ? -21.625 -14.422 -10.539 1 97.25 177 ALA A N 1
ATOM 1398 C CA . ALA A 1 177 ? -20.812 -15.531 -10.047 1 97.25 177 ALA A CA 1
ATOM 1399 C C . ALA A 1 177 ? -21.625 -16.828 -9.992 1 97.25 177 ALA A C 1
ATOM 1401 O O . ALA A 1 177 ? -21.203 -17.859 -10.5 1 97.25 177 ALA A O 1
ATOM 1402 N N . GLY A 1 178 ? -22.781 -16.75 -9.438 1 96.88 178 GLY A N 1
ATOM 1403 C CA . GLY A 1 178 ? -23.656 -17.906 -9.305 1 96.88 178 GLY A CA 1
ATOM 1404 C C . GLY A 1 178 ? -24.062 -18.5 -10.641 1 96.88 178 GLY A C 1
ATOM 1405 O O . GLY A 1 178 ? -24.109 -19.719 -10.805 1 96.88 178 GLY A O 1
ATOM 1406 N N . LYS A 1 179 ? -24.406 -17.656 -11.547 1 96.5 179 LYS A N 1
ATOM 1407 C CA . LYS A 1 179 ? -24.781 -18.109 -12.875 1 96.5 179 LYS A CA 1
ATOM 1408 C C . LYS A 1 179 ? -23.641 -18.891 -13.539 1 96.5 179 LYS A C 1
ATOM 1410 O O . LYS A 1 179 ? -23.859 -19.969 -14.094 1 96.5 179 LYS A O 1
ATOM 1415 N N . TYR A 1 180 ? -22.469 -18.344 -13.477 1 96.75 180 TYR A N 1
ATOM 1416 C CA . TYR A 1 180 ? -21.312 -19.047 -14.023 1 96.75 180 TYR A CA 1
ATOM 1417 C C . TYR A 1 180 ? -21.125 -20.406 -13.367 1 96.75 180 TYR A C 1
ATOM 1419 O O . TYR A 1 180 ? -20.938 -21.406 -14.062 1 96.75 180 TYR A O 1
ATOM 1427 N N . LEU A 1 181 ? -21.234 -20.422 -12.062 1 96.06 181 LEU A N 1
ATOM 1428 C CA . LEU A 1 181 ? -20.984 -21.641 -11.305 1 96.06 181 LEU A CA 1
ATOM 1429 C C . LEU A 1 181 ? -22.078 -22.672 -11.547 1 96.06 181 LEU A C 1
ATOM 1431 O O . LEU A 1 181 ? -21.828 -23.875 -11.523 1 96.06 181 LEU A O 1
ATOM 1435 N N . SER A 1 182 ? -23.281 -22.203 -11.789 1 95.75 182 SER A N 1
ATOM 1436 C CA . SER A 1 182 ? -24.406 -23.094 -12.062 1 95.75 182 SER A CA 1
ATOM 1437 C C . SER A 1 182 ? -24.188 -23.875 -13.359 1 95.75 182 SER A C 1
ATOM 1439 O O . SER A 1 182 ? -24.703 -24.984 -13.516 1 95.75 182 SER A O 1
ATOM 1441 N N . GLU A 1 183 ? -23.469 -23.266 -14.219 1 94.88 183 GLU A N 1
ATOM 1442 C CA . GLU A 1 183 ? -23.234 -23.859 -15.531 1 94.88 183 GLU A CA 1
ATOM 1443 C C . GLU A 1 183 ? -22.062 -24.844 -15.492 1 94.88 183 GLU A C 1
ATOM 1445 O O . GLU A 1 183 ? -21.844 -25.578 -16.453 1 94.88 183 GLU A O 1
ATOM 1450 N N . GLN A 1 184 ? -21.328 -24.844 -14.406 1 93.88 184 GLN A N 1
ATOM 1451 C CA . GLN A 1 184 ? -20.203 -25.766 -14.273 1 93.88 184 GLN A CA 1
ATOM 1452 C C . GLN A 1 184 ? -20.703 -27.156 -13.867 1 93.88 184 GLN A C 1
ATOM 1454 O O . GLN A 1 184 ? -21.703 -27.297 -13.164 1 93.88 184 GLN A O 1
ATOM 1459 N N . PRO A 1 185 ? -19.984 -28.203 -14.289 1 92.69 185 PRO A N 1
ATOM 1460 C CA . PRO A 1 185 ? -20.391 -29.562 -13.938 1 92.69 185 PRO A CA 1
ATOM 1461 C C . PRO A 1 185 ? -20.156 -29.891 -12.461 1 92.69 185 PRO A C 1
ATOM 1463 O O . PRO A 1 185 ? -20.859 -30.719 -11.883 1 92.69 185 PRO A O 1
ATOM 1466 N N . GLU A 1 186 ? -19.234 -29.25 -11.82 1 87.75 186 GLU A N 1
ATOM 1467 C CA . GLU A 1 186 ? -18.922 -29.469 -10.414 1 87.75 186 GLU A CA 1
ATOM 1468 C C . GLU A 1 186 ? -20.062 -29 -9.516 1 87.75 186 GLU A C 1
ATOM 1470 O O . GLU A 1 186 ? -20.734 -28.016 -9.828 1 87.75 186 GLU A O 1
ATOM 1475 N N . ARG A 1 187 ? -20.188 -29.703 -8.344 1 88.12 187 ARG A N 1
ATOM 1476 C CA . ARG A 1 187 ? -21.328 -29.391 -7.496 1 88.12 187 ARG A CA 1
ATOM 1477 C C . ARG A 1 187 ? -20.875 -28.891 -6.125 1 88.12 187 ARG A C 1
ATOM 1479 O O . ARG A 1 187 ? -21.375 -27.891 -5.617 1 88.12 187 ARG A O 1
ATOM 1486 N N . LYS A 1 188 ? -19.906 -29.562 -5.488 1 96 188 LYS A N 1
ATOM 1487 C CA . LYS A 1 188 ? -19.5 -29.234 -4.125 1 96 188 LYS A CA 1
ATOM 1488 C C . LYS A 1 188 ? -18.688 -27.938 -4.09 1 96 188 LYS A C 1
ATOM 1490 O O . LYS A 1 188 ? -17.625 -27.844 -4.703 1 96 188 LYS A O 1
ATOM 1495 N N . MET A 1 189 ? -19.281 -26.953 -3.342 1 97.44 189 MET A N 1
ATOM 1496 C CA . MET A 1 189 ? -18.656 -25.625 -3.361 1 97.44 189 MET A CA 1
ATOM 1497 C C . MET A 1 189 ? -18.422 -25.125 -1.945 1 97.44 189 MET A C 1
ATOM 1499 O O . MET A 1 189 ? -19.203 -25.391 -1.038 1 97.44 189 MET A O 1
ATOM 1503 N N . LEU A 1 190 ? -17.328 -24.422 -1.753 1 98.62 190 LEU A N 1
ATOM 1504 C CA . LEU A 1 190 ? -17.016 -23.672 -0.54 1 98.62 190 LEU A CA 1
ATOM 1505 C C . LEU A 1 190 ? -16.953 -22.188 -0.826 1 98.62 190 LEU A C 1
ATOM 1507 O O . LEU A 1 190 ? -16.188 -21.75 -1.687 1 98.62 190 LEU A O 1
ATOM 1511 N N . ILE A 1 191 ? -17.781 -21.422 -0.17 1 98.69 191 ILE A N 1
ATOM 1512 C CA . ILE A 1 191 ? -17.688 -19.969 -0.216 1 98.69 191 ILE A CA 1
ATOM 1513 C C . ILE A 1 191 ? -16.922 -19.469 1.005 1 98.69 191 ILE A C 1
ATOM 1515 O O . ILE A 1 191 ? -17.234 -19.828 2.139 1 98.69 191 ILE A O 1
ATOM 1519 N N . ILE A 1 192 ? -15.906 -18.703 0.731 1 98.81 192 ILE A N 1
ATOM 1520 C CA . ILE A 1 192 ? -15.188 -18 1.793 1 98.81 192 ILE A CA 1
ATOM 1521 C C . ILE A 1 192 ? -15.523 -16.516 1.752 1 98.81 192 ILE A C 1
ATOM 1523 O O . ILE A 1 192 ? -15.195 -15.82 0.783 1 98.81 192 ILE A O 1
ATOM 1527 N N . GLY A 1 193 ? -16.156 -16.031 2.799 1 98.25 193 GLY A N 1
ATOM 1528 C CA . GLY A 1 193 ? -16.672 -14.664 2.803 1 98.25 193 GLY A CA 1
ATOM 1529 C C . GLY A 1 193 ? -16.078 -13.805 3.908 1 98.25 193 GLY A C 1
ATOM 1530 O O . GLY A 1 193 ? -15.273 -14.289 4.707 1 98.25 193 GLY A O 1
ATOM 1531 N N . GLY A 1 194 ? -16.344 -12.484 3.818 1 96.62 194 GLY A N 1
ATOM 1532 C CA . GLY A 1 194 ? -16.031 -11.57 4.902 1 96.62 194 GLY A CA 1
ATOM 1533 C C . GLY A 1 194 ? -16.938 -11.719 6.102 1 96.62 194 GLY A C 1
ATOM 1534 O O . GLY A 1 194 ? -17.562 -12.766 6.289 1 96.62 194 GLY A O 1
ATOM 1535 N N . PRO A 1 195 ? -16.984 -10.656 6.961 1 96.19 195 PRO A N 1
ATOM 1536 C CA . PRO A 1 195 ? -17.875 -10.727 8.133 1 96.19 195 PRO A CA 1
ATOM 1537 C C . PRO A 1 195 ? -19.312 -11.078 7.762 1 96.19 195 PRO A C 1
ATOM 1539 O O . PRO A 1 195 ? -19.844 -10.586 6.762 1 96.19 195 PRO A O 1
ATOM 1542 N N . ALA A 1 196 ? -19.922 -11.914 8.609 1 96.31 196 ALA A N 1
ATOM 1543 C CA . ALA A 1 196 ? -21.266 -12.383 8.344 1 96.31 196 ALA A CA 1
ATOM 1544 C C . ALA A 1 196 ? -22.266 -11.219 8.344 1 96.31 196 ALA A C 1
ATOM 1546 O O . ALA A 1 196 ? -23.266 -11.258 7.625 1 96.31 196 ALA A O 1
ATOM 1547 N N . GLU A 1 197 ? -21.938 -10.188 9.078 1 95.31 197 GLU A N 1
ATOM 1548 C CA . GLU A 1 197 ? -22.859 -9.062 9.211 1 95.31 197 GLU A CA 1
ATOM 1549 C C . GLU A 1 197 ? -22.641 -8.039 8.102 1 95.31 197 GLU A C 1
ATOM 1551 O O . GLU A 1 197 ? -23.406 -7.086 7.965 1 95.31 197 GLU A O 1
ATOM 1556 N N . SER A 1 198 ? -21.609 -8.195 7.328 1 96.88 198 SER A N 1
ATOM 1557 C CA . SER A 1 198 ? -21.328 -7.289 6.215 1 96.88 198 SER A CA 1
ATOM 1558 C C . SER A 1 198 ? -22.406 -7.387 5.141 1 96.88 198 SER A C 1
ATOM 1560 O O . SER A 1 198 ? -22.719 -8.477 4.66 1 96.88 198 SER A O 1
ATOM 1562 N N . GLU A 1 199 ? -22.953 -6.281 4.801 1 97.75 199 GLU A N 1
ATOM 1563 C CA . GLU A 1 199 ? -23.938 -6.258 3.73 1 97.75 199 GLU A CA 1
ATOM 1564 C C . GLU A 1 199 ? -23.344 -6.75 2.416 1 97.75 199 GLU A C 1
ATOM 1566 O O . GLU A 1 199 ? -24 -7.473 1.663 1 97.75 199 GLU A O 1
ATOM 1571 N N . ILE A 1 200 ? -22.141 -6.43 2.084 1 97.81 200 ILE A N 1
ATOM 1572 C CA . ILE A 1 200 ? -21.453 -6.879 0.881 1 97.81 200 ILE A CA 1
ATOM 1573 C C . ILE A 1 200 ? -21.375 -8.406 0.868 1 97.81 200 ILE A C 1
ATOM 1575 O O . ILE A 1 200 ? -21.734 -9.039 -0.124 1 97.81 200 ILE A O 1
ATOM 1579 N N . THR A 1 201 ? -20.938 -8.969 2.008 1 98.19 201 THR A N 1
ATOM 1580 C CA . THR A 1 201 ? -20.844 -10.422 2.127 1 98.19 201 THR A CA 1
ATOM 1581 C C . THR A 1 201 ? -22.219 -11.062 1.942 1 98.19 201 THR A C 1
ATOM 1583 O O . THR A 1 201 ? -22.375 -11.984 1.135 1 98.19 201 THR A O 1
ATOM 1586 N N . ARG A 1 202 ? -23.188 -10.562 2.617 1 98.19 202 ARG A N 1
ATOM 1587 C CA . ARG A 1 202 ? -24.531 -11.125 2.598 1 98.19 202 ARG A CA 1
ATOM 1588 C C . ARG A 1 202 ? -25.109 -11.109 1.188 1 98.19 202 ARG A C 1
ATOM 1590 O O . ARG A 1 202 ? -25.578 -12.133 0.688 1 98.19 202 ARG A O 1
ATOM 1597 N N . VAL A 1 203 ? -25.031 -10.016 0.541 1 98 203 VAL A N 1
ATOM 1598 C CA . VAL A 1 203 ? -25.703 -9.844 -0.741 1 98 203 VAL A CA 1
ATOM 1599 C C . VAL A 1 203 ? -24.969 -10.625 -1.825 1 98 203 VAL A C 1
ATOM 1601 O O . VAL A 1 203 ? -25.594 -11.148 -2.752 1 98 203 VAL A O 1
ATOM 1604 N N . ARG A 1 204 ? -23.625 -10.656 -1.787 1 98.31 204 ARG A N 1
ATOM 1605 C CA . ARG A 1 204 ? -22.875 -11.477 -2.73 1 98.31 204 ARG A CA 1
ATOM 1606 C C . ARG A 1 204 ? -23.25 -12.953 -2.588 1 98.31 204 ARG A C 1
ATOM 1608 O O . ARG A 1 204 ? -23.531 -13.625 -3.584 1 98.31 204 ARG A O 1
ATOM 1615 N N . ILE A 1 205 ? -23.297 -13.43 -1.304 1 98.25 205 ILE A N 1
ATOM 1616 C CA . ILE A 1 205 ? -23.625 -14.828 -1.046 1 98.25 205 ILE A CA 1
ATOM 1617 C C . ILE A 1 205 ? -25.047 -15.109 -1.506 1 98.25 205 ILE A C 1
ATOM 1619 O O . ILE A 1 205 ? -25.312 -16.109 -2.18 1 98.25 205 ILE A O 1
ATOM 1623 N N . GLU A 1 206 ? -25.984 -14.234 -1.142 1 97.38 206 GLU A N 1
ATOM 1624 C CA . GLU A 1 206 ? -27.359 -14.391 -1.561 1 97.38 206 GLU A CA 1
ATOM 1625 C C . GLU A 1 206 ? -27.484 -14.477 -3.08 1 97.38 206 GLU A C 1
ATOM 1627 O O . GLU A 1 206 ? -28.203 -15.32 -3.604 1 97.38 206 GLU A O 1
ATOM 1632 N N . GLY A 1 207 ? -26.781 -13.602 -3.734 1 97.5 207 GLY A N 1
ATOM 1633 C CA . GLY A 1 207 ? -26.781 -13.633 -5.188 1 97.5 207 GLY A CA 1
ATOM 1634 C C . GLY A 1 207 ? -26.266 -14.938 -5.758 1 97.5 207 GLY A C 1
ATOM 1635 O O . GLY A 1 207 ? -26.875 -15.508 -6.664 1 97.5 207 GLY A O 1
ATOM 1636 N N . ILE A 1 208 ? -25.172 -15.438 -5.195 1 97.88 208 ILE A N 1
ATOM 1637 C CA . ILE A 1 208 ? -24.578 -16.688 -5.656 1 97.88 208 ILE A CA 1
ATOM 1638 C C . ILE A 1 208 ? -25.578 -17.844 -5.43 1 97.88 208 ILE A C 1
ATOM 1640 O O . ILE A 1 208 ? -25.891 -18.578 -6.359 1 97.88 208 ILE A O 1
ATOM 1644 N N . ILE A 1 209 ? -26.078 -17.938 -4.223 1 96.94 209 ILE A N 1
ATOM 1645 C CA . ILE A 1 209 ? -26.953 -19.047 -3.828 1 96.94 209 ILE A CA 1
ATOM 1646 C C . ILE A 1 209 ? -28.219 -19.047 -4.668 1 96.94 209 ILE A C 1
ATOM 1648 O O . ILE A 1 209 ? -28.672 -20.078 -5.156 1 96.94 209 ILE A O 1
ATOM 1652 N N . ASN A 1 210 ? -28.75 -17.906 -4.844 1 94.94 210 ASN A N 1
ATOM 1653 C CA . ASN A 1 210 ? -29.984 -17.766 -5.617 1 94.94 210 ASN A CA 1
ATOM 1654 C C . ASN A 1 210 ? -29.781 -18.234 -7.059 1 94.94 210 ASN A C 1
ATOM 1656 O O . ASN A 1 210 ? -30.703 -18.766 -7.672 1 94.94 210 ASN A O 1
ATOM 1660 N N . ALA A 1 211 ? -28.641 -18.047 -7.559 1 96.31 211 ALA A N 1
ATOM 1661 C CA . ALA A 1 211 ? -28.375 -18.359 -8.961 1 96.31 211 ALA A CA 1
ATOM 1662 C C . ALA A 1 211 ? -27.984 -19.812 -9.133 1 96.31 211 ALA A C 1
ATOM 1664 O O . ALA A 1 211 ? -27.984 -20.344 -10.25 1 96.31 211 ALA A O 1
ATOM 1665 N N . LEU A 1 212 ? -27.625 -20.5 -8.086 1 95.12 212 LEU A N 1
ATOM 1666 C CA . LEU A 1 212 ? -27.141 -21.875 -8.164 1 95.12 212 LEU A CA 1
ATOM 1667 C C . LEU A 1 212 ? -28.312 -22.844 -8.344 1 95.12 212 LEU A C 1
ATOM 1669 O O . LEU A 1 212 ? -28.109 -24 -8.711 1 95.12 212 LEU A O 1
ATOM 1673 N N . GLU A 1 213 ? -29.5 -22.5 -8.203 1 86.88 213 GLU A N 1
ATOM 1674 C CA . GLU A 1 213 ? -30.703 -23.297 -8.43 1 86.88 213 GLU A CA 1
ATOM 1675 C C . GLU A 1 213 ? -30.625 -24.625 -7.688 1 86.88 213 GLU A C 1
ATOM 1677 O O . GLU A 1 213 ? -30.734 -24.672 -6.461 1 86.88 213 GLU A O 1
ATOM 1682 N N . ASN A 1 214 ? -30.266 -25.781 -8.359 1 83.62 214 ASN A N 1
ATOM 1683 C CA . ASN A 1 214 ? -30.297 -27.125 -7.824 1 83.62 214 ASN A CA 1
ATOM 1684 C C . ASN A 1 214 ? -29.031 -27.453 -7.031 1 83.62 214 ASN A C 1
ATOM 1686 O O . ASN A 1 214 ? -28.953 -28.5 -6.379 1 83.62 214 ASN A O 1
ATOM 1690 N N . LYS A 1 215 ? -28.094 -26.531 -7.059 1 88.38 215 LYS A N 1
ATOM 1691 C CA . LYS A 1 215 ? -26.812 -26.781 -6.398 1 88.38 215 LYS A CA 1
ATOM 1692 C C . LYS A 1 215 ? -26.734 -26.031 -5.07 1 88.38 215 LYS A C 1
ATOM 1694 O O . LYS A 1 215 ? -25.688 -26.062 -4.406 1 88.38 215 LYS A O 1
ATOM 1699 N N . LYS A 1 216 ? -27.766 -25.453 -4.656 1 86.69 216 LYS A N 1
ATOM 1700 C CA . LYS A 1 216 ? -27.719 -24.562 -3.494 1 86.69 216 LYS A CA 1
ATOM 1701 C C . LYS A 1 216 ? -27.406 -25.359 -2.223 1 86.69 216 LYS A C 1
ATOM 1703 O O . LYS A 1 216 ? -26.797 -24.812 -1.289 1 86.69 216 LYS A O 1
ATOM 1708 N N . ASN A 1 217 ? -27.734 -26.625 -2.197 1 84.69 217 ASN A N 1
ATOM 1709 C CA . ASN A 1 217 ? -27.547 -27.438 -0.996 1 84.69 217 ASN A CA 1
ATOM 1710 C C . ASN A 1 217 ? -26.141 -28.016 -0.915 1 84.69 217 ASN A C 1
ATOM 1712 O O . ASN A 1 217 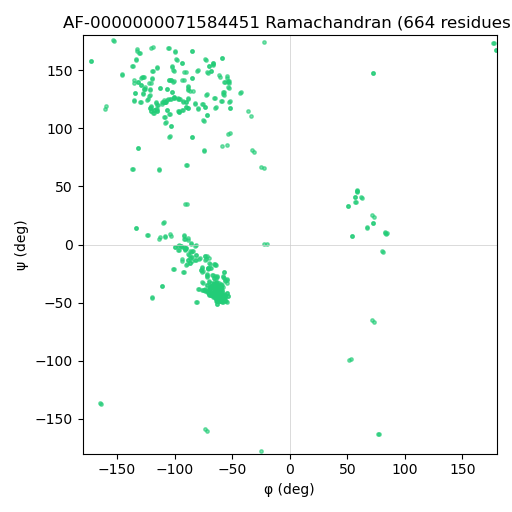? -25.766 -28.609 0.095 1 84.69 217 ASN A O 1
ATOM 1716 N N . ASP A 1 218 ? -25.359 -27.719 -1.832 1 91.25 218 ASP A N 1
ATOM 1717 C CA . ASP A 1 218 ? -24 -28.266 -1.898 1 91.25 218 ASP A CA 1
ATOM 1718 C C . ASP A 1 218 ? -22.953 -27.188 -1.61 1 91.25 218 ASP A C 1
ATOM 1720 O O . ASP A 1 218 ? -21.797 -27.312 -1.989 1 91.25 218 ASP A O 1
ATOM 1724 N N . VAL A 1 219 ? -23.484 -26.141 -0.986 1 96.56 219 VAL A N 1
ATOM 1725 C CA . VAL A 1 219 ? -22.594 -25.016 -0.726 1 96.56 219 VAL A CA 1
ATOM 1726 C C . VAL A 1 219 ? -22.312 -24.922 0.771 1 96.56 219 VAL A C 1
ATOM 1728 O O . VAL A 1 219 ? -23.234 -24.938 1.588 1 96.56 219 VAL A O 1
ATOM 1731 N N . HIS A 1 220 ? -21.078 -24.969 1.138 1 97.88 220 HIS A N 1
ATOM 1732 C CA . HIS A 1 220 ? -20.641 -24.656 2.49 1 97.88 220 HIS A CA 1
ATOM 1733 C C . HIS A 1 220 ? -20.062 -23.234 2.566 1 97.88 220 HIS A C 1
ATOM 1735 O O . HIS A 1 220 ? -19.359 -22.797 1.651 1 97.88 220 HIS A O 1
ATOM 1741 N N . ILE A 1 221 ? -20.375 -22.547 3.65 1 98.31 221 ILE A N 1
ATOM 1742 C CA . ILE A 1 221 ? -19.953 -21.156 3.781 1 98.31 221 ILE A CA 1
ATOM 1743 C C . ILE A 1 221 ? -19.109 -20.984 5.039 1 98.31 221 ILE A C 1
ATOM 1745 O O . ILE A 1 221 ? -19.484 -21.453 6.117 1 98.31 221 ILE A O 1
ATOM 1749 N N . ILE A 1 222 ? -17.922 -20.391 4.883 1 98.69 222 ILE A N 1
ATOM 1750 C CA . ILE A 1 222 ? -17.094 -19.984 6.012 1 98.69 222 ILE A CA 1
ATOM 1751 C C . ILE A 1 222 ? -16.859 -18.469 5.953 1 98.69 222 ILE A C 1
ATOM 1753 O O . ILE A 1 222 ? -16.203 -17.969 5.035 1 98.69 222 ILE A O 1
ATOM 1757 N N . ASN A 1 223 ? -17.391 -17.766 6.941 1 98.12 223 ASN A N 1
ATOM 1758 C CA . ASN A 1 223 ? -17.234 -16.328 7.039 1 98.12 223 ASN A CA 1
ATOM 1759 C C . ASN A 1 223 ? -16.156 -15.945 8.055 1 98.12 223 ASN A C 1
ATOM 1761 O O . ASN A 1 223 ? -15.867 -16.719 8.977 1 98.12 223 ASN A O 1
ATOM 1765 N N . GLY A 1 224 ? -15.516 -14.867 7.82 1 96.62 224 GLY A N 1
ATOM 1766 C CA . GLY A 1 224 ? -14.547 -14.211 8.68 1 96.62 224 GLY A CA 1
ATOM 1767 C C . GLY A 1 224 ? -14.266 -12.773 8.273 1 96.62 224 GLY A C 1
ATOM 1768 O O . GLY A 1 224 ? -15.188 -12.031 7.934 1 96.62 224 GLY A O 1
ATOM 1769 N N . ASP A 1 225 ? -13.008 -12.43 8.297 1 93.12 225 ASP A N 1
ATOM 1770 C CA . ASP A 1 225 ? -12.617 -11.078 7.879 1 93.12 225 ASP A CA 1
ATOM 1771 C C . ASP A 1 225 ? -12.141 -11.07 6.43 1 93.12 225 ASP A C 1
ATOM 1773 O O . ASP A 1 225 ? -11.703 -12.102 5.906 1 93.12 225 ASP A O 1
ATOM 1777 N N . TYR A 1 226 ? -12.18 -9.922 5.84 1 93.25 226 TYR A N 1
ATOM 1778 C CA . TYR A 1 226 ? -11.805 -9.797 4.434 1 93.25 226 TYR A CA 1
ATOM 1779 C C . TYR A 1 226 ? -10.305 -9.992 4.246 1 93.25 226 TYR A C 1
ATOM 1781 O O . TYR A 1 226 ? -9.836 -10.18 3.123 1 93.25 226 TYR A O 1
ATOM 1789 N N . ASP A 1 227 ? -9.547 -10 5.352 1 90.44 227 ASP A N 1
ATOM 1790 C CA . ASP A 1 227 ? -8.109 -10.203 5.246 1 90.44 227 ASP A CA 1
ATOM 1791 C C . ASP A 1 227 ? -7.734 -11.664 5.473 1 90.44 227 ASP A C 1
ATOM 1793 O O . ASP A 1 227 ? -6.555 -12.016 5.477 1 90.44 227 ASP A O 1
ATOM 1797 N N . PHE A 1 228 ? -8.703 -12.57 5.746 1 94.69 228 PHE A N 1
ATOM 1798 C CA . PHE A 1 228 ? -8.57 -14.023 5.801 1 94.69 228 PHE A CA 1
ATOM 1799 C C . PHE A 1 228 ? -7.988 -14.461 7.137 1 94.69 228 PHE A C 1
ATOM 1801 O O . PHE A 1 228 ? -8.031 -15.648 7.48 1 94.69 228 PHE A O 1
ATOM 1808 N N . ILE A 1 229 ? -7.574 -13.633 7.977 1 90.75 229 ILE A N 1
ATOM 1809 C CA . ILE A 1 229 ? -6.812 -13.977 9.172 1 90.75 229 ILE A CA 1
ATOM 1810 C C . ILE A 1 229 ? -7.707 -14.727 10.156 1 90.75 229 ILE A C 1
ATOM 1812 O O . ILE A 1 229 ? -7.32 -15.773 10.68 1 90.75 229 ILE A O 1
ATOM 1816 N N . SER A 1 230 ? -8.898 -14.266 10.328 1 92.88 230 SER A N 1
ATOM 1817 C CA . SER A 1 230 ? -9.766 -14.797 11.375 1 92.88 230 SER A CA 1
ATOM 1818 C C . SER A 1 230 ? -10.328 -16.156 10.984 1 92.88 230 SER A C 1
ATOM 1820 O O . SER A 1 230 ? -10.711 -16.953 11.852 1 92.88 230 SER A O 1
ATOM 1822 N N . GLN A 1 231 ? -10.391 -16.484 9.703 1 95.81 231 GLN A N 1
ATOM 1823 C CA . GLN A 1 231 ? -11.039 -17.734 9.289 1 95.81 231 GLN A CA 1
ATOM 1824 C C . GLN A 1 231 ? -10.023 -18.703 8.703 1 95.81 231 GLN A C 1
ATOM 1826 O O . GLN A 1 231 ? -10.391 -19.781 8.234 1 95.81 231 GLN A O 1
ATOM 1831 N N . GLU A 1 232 ? -8.781 -18.344 8.742 1 97.75 232 GLU A N 1
ATOM 1832 C CA . GLU A 1 232 ? -7.742 -19.188 8.156 1 97.75 232 GLU A CA 1
ATOM 1833 C C . GLU A 1 232 ? -7.766 -20.594 8.758 1 97.75 232 GLU A C 1
ATOM 1835 O O . GLU A 1 232 ? -7.754 -21.594 8.031 1 97.75 232 GLU A O 1
ATOM 1840 N N . ALA A 1 233 ? -7.816 -20.719 10.039 1 97.88 233 ALA A N 1
ATOM 1841 C CA . ALA A 1 233 ? -7.801 -22 10.727 1 97.88 233 ALA A CA 1
ATOM 1842 C C . ALA A 1 233 ? -9.031 -22.828 10.359 1 97.88 233 ALA A C 1
ATOM 1844 O O . ALA A 1 233 ? -8.922 -24.031 10.125 1 97.88 233 ALA A O 1
ATOM 1845 N N . ALA A 1 234 ? -10.148 -22.203 10.336 1 98.25 234 ALA A N 1
ATOM 1846 C CA . ALA A 1 234 ? -11.391 -22.906 10.016 1 98.25 234 ALA A CA 1
ATOM 1847 C C . ALA A 1 234 ? -11.359 -23.453 8.594 1 98.25 234 ALA A C 1
ATOM 1849 O O . ALA A 1 234 ? -11.789 -24.578 8.344 1 98.25 234 ALA A O 1
ATOM 1850 N N . VAL A 1 235 ? -10.852 -22.688 7.664 1 98.62 235 VAL A N 1
ATOM 1851 C CA . VAL A 1 235 ? -10.734 -23.109 6.273 1 98.62 235 VAL A CA 1
ATOM 1852 C C . VAL A 1 235 ? -9.758 -24.281 6.172 1 98.62 235 VAL A C 1
ATOM 1854 O O . VAL A 1 235 ? -10.039 -25.281 5.508 1 98.62 235 VAL A O 1
ATOM 1857 N N . ARG A 1 236 ? -8.641 -24.141 6.836 1 98.38 236 ARG A N 1
ATOM 1858 C CA . ARG A 1 236 ? -7.633 -25.203 6.844 1 98.38 236 ARG A CA 1
ATOM 1859 C C . ARG A 1 236 ? -8.203 -26.5 7.398 1 98.38 236 ARG A C 1
ATOM 1861 O O . ARG A 1 236 ? -8.023 -27.562 6.805 1 98.38 236 ARG A O 1
ATOM 1868 N N . ASP A 1 237 ? -8.883 -26.391 8.523 1 98.25 237 ASP A N 1
ATOM 1869 C CA . ASP A 1 237 ? -9.5 -27.562 9.148 1 98.25 237 ASP A CA 1
ATOM 1870 C C . ASP A 1 237 ? -10.508 -28.219 8.211 1 98.25 237 ASP A C 1
ATOM 1872 O O . ASP A 1 237 ? -10.523 -29.438 8.062 1 98.25 237 ASP A O 1
ATOM 1876 N N . TYR A 1 238 ? -11.32 -27.391 7.641 1 98.31 238 TYR A N 1
ATOM 1877 C CA . TYR A 1 238 ? -12.344 -27.891 6.727 1 98.31 238 TYR A CA 1
ATOM 1878 C C . TYR A 1 238 ? -11.711 -28.641 5.555 1 98.31 238 TYR A C 1
ATOM 1880 O O . TYR A 1 238 ? -12.125 -29.75 5.219 1 98.31 238 TYR A O 1
ATOM 1888 N N . LEU A 1 239 ? -10.656 -28.109 4.93 1 98.31 239 LEU A N 1
ATOM 1889 C CA . LEU A 1 239 ? -10.039 -28.641 3.719 1 98.31 239 LEU A CA 1
ATOM 1890 C C . LEU A 1 239 ? -9.164 -29.859 4.035 1 98.31 239 LEU A C 1
ATOM 1892 O O . LEU A 1 239 ? -8.828 -30.641 3.143 1 98.31 239 LEU A O 1
ATOM 1896 N N . SER A 1 240 ? -8.734 -29.953 5.305 1 98 240 SER A N 1
ATOM 1897 C CA . SER A 1 240 ? -7.859 -31.047 5.703 1 98 240 SER A CA 1
ATOM 1898 C C . SER A 1 240 ? -8.617 -32.375 5.734 1 98 240 SER A C 1
ATOM 1900 O O . SER A 1 240 ? -8.008 -33.438 5.742 1 98 240 SER A O 1
ATOM 1902 N N . VAL A 1 241 ? -9.953 -32.312 5.82 1 97.44 241 VAL A N 1
ATOM 1903 C CA . VAL A 1 241 ? -10.797 -33.5 5.797 1 97.44 241 VAL A CA 1
ATOM 1904 C C . VAL A 1 241 ? -11.148 -33.844 4.352 1 97.44 241 VAL A C 1
ATOM 1906 O O . VAL A 1 241 ? -11.867 -33.125 3.68 1 97.44 241 VAL A O 1
ATOM 1909 N N . PRO A 1 242 ? -10.75 -34.969 3.891 1 96.38 242 PRO A N 1
ATOM 1910 C CA . PRO A 1 242 ? -10.922 -35.312 2.48 1 96.38 242 PRO A CA 1
ATOM 1911 C C . PRO A 1 242 ? -12.383 -35.281 2.039 1 96.38 242 PRO A C 1
ATOM 1913 O O . PRO A 1 242 ? -12.695 -34.812 0.947 1 96.38 242 PRO A O 1
ATOM 1916 N N . GLN A 1 243 ? -13.305 -35.656 2.916 1 94.81 243 GLN A N 1
ATOM 1917 C CA . GLN A 1 243 ? -14.727 -35.719 2.576 1 94.81 243 GLN A CA 1
ATOM 1918 C C . GLN A 1 243 ? -15.289 -34.312 2.365 1 94.81 243 GLN A C 1
ATOM 1920 O O . GLN A 1 243 ? -16.312 -34.125 1.689 1 94.81 243 GLN A O 1
ATOM 1925 N N . ASN A 1 244 ? -14.609 -33.312 2.896 1 94.38 244 ASN A N 1
ATOM 1926 C CA . ASN A 1 244 ? -15.086 -31.953 2.816 1 94.38 244 ASN A CA 1
ATOM 1927 C C . ASN A 1 244 ? -14.57 -31.25 1.565 1 94.38 244 ASN A C 1
ATOM 1929 O O . ASN A 1 244 ? -15.078 -30.188 1.184 1 94.38 244 ASN A O 1
ATOM 1933 N N . GLN A 1 245 ? -13.578 -31.766 0.966 1 96.19 245 GLN A N 1
ATOM 1934 C CA . GLN A 1 245 ? -12.891 -31.062 -0.113 1 96.19 245 GLN A CA 1
ATOM 1935 C C . GLN A 1 245 ? -13.852 -30.75 -1.255 1 96.19 245 GLN A C 1
ATOM 1937 O O . GLN A 1 245 ? -14.484 -31.641 -1.814 1 96.19 245 GLN A O 1
ATOM 1942 N N . PRO A 1 246 ? -13.93 -29.438 -1.572 1 97.56 246 PRO A N 1
ATOM 1943 C CA . PRO A 1 246 ? -14.852 -29.016 -2.625 1 97.56 246 PRO A CA 1
ATOM 1944 C C . PRO A 1 246 ? -14.258 -29.141 -4.023 1 97.56 246 PRO A C 1
ATOM 1946 O O . PRO A 1 246 ? -13.047 -29.359 -4.164 1 97.56 246 PRO A O 1
ATOM 1949 N N . ASP A 1 247 ? -15.188 -29.031 -5.008 1 96.56 247 ASP A N 1
ATOM 1950 C CA . ASP A 1 247 ? -14.75 -28.891 -6.395 1 96.56 247 ASP A CA 1
ATOM 1951 C C . ASP A 1 247 ? -14.32 -27.453 -6.695 1 96.56 247 ASP A C 1
ATOM 1953 O O . ASP A 1 247 ? -13.391 -27.234 -7.477 1 96.56 247 ASP A O 1
ATOM 1957 N N . TYR A 1 248 ? -15.109 -26.5 -6.086 1 96.81 248 TYR A N 1
ATOM 1958 C CA . TYR A 1 248 ? -14.844 -25.078 -6.266 1 96.81 248 TYR A CA 1
ATOM 1959 C C . TYR A 1 248 ? -14.688 -24.375 -4.918 1 96.81 248 TYR A C 1
ATOM 1961 O O . TYR A 1 248 ? -15.469 -24.625 -3.992 1 96.81 248 TYR A O 1
ATOM 1969 N N . ILE A 1 249 ? -13.719 -23.594 -4.816 1 98.56 249 ILE A N 1
ATOM 1970 C CA . ILE A 1 249 ? -13.648 -22.578 -3.764 1 98.56 249 ILE A CA 1
ATOM 1971 C C . ILE A 1 249 ? -13.906 -21.203 -4.352 1 98.56 249 ILE A C 1
ATOM 1973 O O . ILE A 1 249 ? -13.266 -20.812 -5.332 1 98.56 249 ILE A O 1
ATOM 1977 N N . ILE A 1 250 ? -14.867 -20.516 -3.797 1 98.56 250 ILE A N 1
ATOM 1978 C CA . ILE A 1 250 ? -15.234 -19.172 -4.203 1 98.56 250 ILE A CA 1
ATOM 1979 C C . ILE A 1 250 ? -14.82 -18.172 -3.123 1 98.56 250 ILE A C 1
ATOM 1981 O O . ILE A 1 250 ? -15.391 -18.156 -2.031 1 98.56 250 ILE A O 1
ATOM 1985 N N . GLY A 1 251 ? -13.805 -17.359 -3.43 1 98.69 251 GLY A N 1
ATOM 1986 C CA . GLY A 1 251 ? -13.461 -16.25 -2.549 1 98.69 251 GLY A CA 1
ATOM 1987 C C . GLY A 1 251 ? -14.227 -14.984 -2.863 1 98.69 251 GLY A C 1
ATOM 1988 O O . GLY A 1 251 ? -14.266 -14.547 -4.016 1 98.69 251 GLY A O 1
ATOM 1989 N N . LEU A 1 252 ? -14.727 -14.367 -1.888 1 98.56 252 LEU A N 1
ATOM 1990 C CA . LEU A 1 252 ? -15.539 -13.18 -2.117 1 98.56 252 LEU A CA 1
ATOM 1991 C C . LEU A 1 252 ? -14.664 -11.945 -2.307 1 98.56 252 LEU A C 1
ATOM 1993 O O . LEU 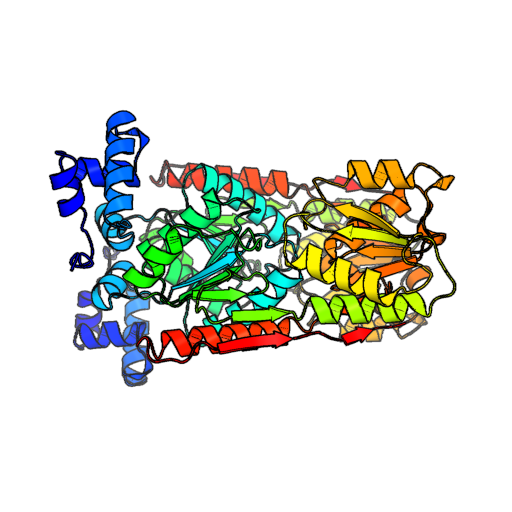A 1 252 ? -15.172 -10.844 -2.529 1 98.56 252 LEU A O 1
ATOM 1997 N N . ASN A 1 253 ? -13.398 -12.039 -2.234 1 97.25 253 ASN A N 1
ATOM 1998 C CA . ASN A 1 253 ? -12.406 -11.117 -2.775 1 97.25 253 ASN A CA 1
ATOM 1999 C C . ASN A 1 253 ? -11.094 -11.828 -3.08 1 97.25 253 ASN A C 1
ATOM 2001 O O . ASN A 1 253 ? -10.961 -13.031 -2.844 1 97.25 253 ASN A O 1
ATOM 2005 N N . GLY A 1 254 ? -10.188 -11.133 -3.641 1 97.19 254 GLY A N 1
ATOM 2006 C CA . GLY A 1 254 ? -8.938 -11.727 -4.086 1 97.19 254 GLY A CA 1
ATOM 2007 C C . GLY A 1 254 ? -8.086 -12.25 -2.947 1 97.19 254 GLY A C 1
ATOM 2008 O O . GLY A 1 254 ? -7.402 -13.266 -3.088 1 97.19 254 GLY A O 1
ATOM 2009 N N . ILE A 1 255 ? -8.109 -11.594 -1.813 1 96.88 255 ILE A N 1
ATOM 2010 C CA . ILE A 1 255 ? -7.301 -11.969 -0.655 1 96.88 255 ILE A CA 1
ATOM 2011 C C . ILE A 1 255 ? -7.797 -13.305 -0.093 1 96.88 255 ILE A C 1
ATOM 2013 O O . ILE A 1 255 ? -6.992 -14.172 0.256 1 96.88 255 ILE A O 1
ATOM 2017 N N . LEU A 1 256 ? -9.086 -13.453 -0.046 1 98.19 256 LEU A N 1
ATOM 2018 C CA . LEU A 1 256 ? -9.672 -14.695 0.441 1 98.19 256 LEU A CA 1
ATOM 2019 C C . LEU A 1 256 ? -9.328 -15.859 -0.487 1 98.19 256 LEU A C 1
ATOM 2021 O O . LEU A 1 256 ? -9 -16.953 -0.023 1 98.19 256 LEU A O 1
ATOM 2025 N N . THR A 1 257 ? -9.414 -15.57 -1.746 1 98.5 257 THR A N 1
ATOM 2026 C CA . THR A 1 257 ? -9.047 -16.594 -2.723 1 98.5 257 THR A CA 1
ATOM 2027 C C . THR A 1 257 ? -7.582 -16.984 -2.574 1 98.5 257 THR A C 1
ATOM 2029 O O . THR A 1 257 ? -7.25 -18.172 -2.561 1 98.5 257 THR A O 1
ATOM 2032 N N . LEU A 1 258 ? -6.742 -16 -2.422 1 98.25 258 LEU A N 1
ATOM 2033 C CA . LEU A 1 258 ? -5.316 -16.266 -2.244 1 98.25 258 LEU A CA 1
ATOM 2034 C C . LEU A 1 258 ? -5.066 -17.094 -0.991 1 98.25 258 LEU A C 1
ATOM 2036 O O . LEU A 1 258 ? -4.258 -18.016 -1.008 1 98.25 258 LEU A O 1
ATOM 2040 N N . GLY A 1 259 ? -5.75 -16.734 0.093 1 98.31 259 GLY A N 1
ATOM 2041 C CA . GLY A 1 259 ? -5.613 -17.516 1.318 1 98.31 259 GLY A CA 1
ATOM 2042 C C . GLY A 1 259 ? -5.98 -18.969 1.146 1 98.31 259 GLY A C 1
ATOM 2043 O O . GLY A 1 259 ? -5.285 -19.859 1.647 1 98.31 259 GLY A O 1
ATOM 2044 N N . ALA A 1 260 ? -7.016 -19.219 0.451 1 98.69 260 ALA A N 1
ATOM 2045 C CA . ALA A 1 260 ? -7.441 -20.594 0.176 1 98.69 260 ALA A CA 1
ATOM 2046 C C . ALA A 1 260 ? -6.414 -21.312 -0.684 1 98.69 260 ALA A C 1
ATOM 2048 O O . ALA A 1 260 ? -6.098 -22.484 -0.427 1 98.69 260 ALA A O 1
ATOM 2049 N N . ILE A 1 261 ? -5.934 -20.656 -1.696 1 98.5 261 ILE A N 1
ATOM 2050 C CA . ILE A 1 261 ? -4.93 -21.234 -2.586 1 98.5 261 ILE A CA 1
ATOM 2051 C C . ILE A 1 261 ? -3.699 -21.641 -1.778 1 98.5 261 ILE A C 1
ATOM 2053 O O . ILE A 1 261 ? -3.178 -22.75 -1.949 1 98.5 261 ILE A O 1
ATOM 2057 N N . ALA A 1 262 ? -3.283 -20.797 -0.893 1 98.38 262 ALA A N 1
ATOM 2058 C CA . ALA A 1 262 ? -2.115 -21.062 -0.06 1 98.38 262 ALA A CA 1
ATOM 2059 C C . ALA A 1 262 ? -2.316 -22.344 0.761 1 98.38 262 ALA A C 1
ATOM 2061 O O . ALA A 1 262 ? -1.433 -23.203 0.813 1 98.38 262 ALA A O 1
ATOM 2062 N N . ILE A 1 263 ? -3.457 -22.453 1.349 1 98.56 263 ILE A N 1
ATOM 2063 C CA . ILE A 1 263 ? -3.77 -23.609 2.172 1 98.56 263 ILE A CA 1
ATOM 2064 C C . ILE A 1 263 ? -3.799 -24.875 1.301 1 98.56 263 ILE A C 1
ATOM 2066 O O . ILE A 1 263 ? -3.291 -25.922 1.7 1 98.56 263 ILE A O 1
ATOM 2070 N N . CYS A 1 264 ? -4.379 -24.781 0.144 1 98.56 264 CYS A N 1
ATOM 2071 C CA . CYS A 1 264 ? -4.469 -25.922 -0.751 1 98.56 264 CYS A CA 1
ATOM 2072 C C . CYS A 1 264 ? -3.082 -26.406 -1.168 1 98.56 264 CYS A C 1
ATOM 2074 O O . CYS A 1 264 ? -2.855 -27.609 -1.325 1 98.56 264 CYS A O 1
ATOM 2076 N N . HIS A 1 265 ? -2.186 -25.484 -1.396 1 97.81 265 HIS A N 1
ATOM 2077 C CA . HIS A 1 265 ? -0.81 -25.875 -1.69 1 97.81 265 HIS A CA 1
ATOM 2078 C C . HIS A 1 265 ? -0.166 -26.578 -0.499 1 97.81 265 HIS A C 1
ATOM 2080 O O . HIS A 1 265 ? 0.511 -27.594 -0.663 1 97.81 265 HIS A O 1
ATOM 2086 N N . GLU A 1 266 ? -0.4 -26.016 0.657 1 97 266 GLU A N 1
ATOM 2087 C CA . GLU A 1 266 ? 0.156 -26.609 1.873 1 97 266 GLU A CA 1
ATOM 2088 C C . GLU A 1 266 ? -0.338 -28.031 2.072 1 97 266 GLU A C 1
ATOM 2090 O O . GLU A 1 266 ? 0.426 -28.906 2.488 1 97 266 GLU A O 1
ATOM 2095 N N . LEU A 1 267 ? -1.566 -28.234 1.727 1 97.75 267 LEU A N 1
ATOM 2096 C CA . LEU A 1 267 ? -2.199 -29.531 1.939 1 97.75 267 LEU A CA 1
ATOM 2097 C C . LEU A 1 267 ? -2.016 -30.438 0.723 1 97.75 267 LEU A C 1
ATOM 2099 O O . LEU A 1 267 ? -2.488 -31.578 0.712 1 97.75 267 LEU A O 1
ATOM 2103 N N . LYS A 1 268 ? -1.396 -29.938 -0.312 1 97.38 268 LYS A N 1
ATOM 2104 C CA . LYS A 1 268 ? -1.114 -30.656 -1.549 1 97.38 268 LYS A CA 1
ATOM 2105 C C . LYS A 1 268 ? -2.404 -31.094 -2.236 1 97.38 268 LYS A C 1
ATOM 2107 O O . LYS A 1 268 ? -2.482 -32.188 -2.773 1 97.38 268 LYS A O 1
ATOM 2112 N N . ILE A 1 269 ? -3.408 -30.203 -2.236 1 98 269 ILE A N 1
ATOM 2113 C CA . ILE A 1 269 ? -4.676 -30.547 -2.865 1 98 269 ILE A CA 1
ATOM 2114 C C . ILE A 1 269 ? -5.027 -29.516 -3.928 1 98 269 ILE A C 1
ATOM 2116 O O . ILE A 1 269 ? -6.141 -29.516 -4.457 1 98 269 ILE A O 1
ATOM 2120 N N . TYR A 1 270 ? -4.141 -28.609 -4.25 1 97.62 270 TYR A N 1
ATOM 2121 C CA . TYR A 1 270 ? -4.387 -27.5 -5.172 1 97.62 270 TYR A CA 1
ATOM 2122 C C . TYR A 1 270 ? -4.91 -28 -6.508 1 97.62 270 TYR A C 1
ATOM 2124 O O . TYR A 1 270 ? -5.859 -27.438 -7.062 1 97.62 270 TYR A O 1
ATOM 2132 N N . ASN A 1 271 ? -4.344 -29.062 -6.977 1 96.12 271 ASN A N 1
ATOM 2133 C CA . ASN A 1 271 ? -4.648 -29.547 -8.32 1 96.12 271 ASN A CA 1
ATOM 2134 C C . ASN A 1 271 ? -6.035 -30.188 -8.383 1 96.12 271 ASN A C 1
ATOM 2136 O O . ASN A 1 271 ? -6.559 -30.438 -9.469 1 96.12 271 ASN A O 1
ATOM 2140 N N . ASN A 1 272 ? -6.648 -30.391 -7.238 1 96 272 ASN A N 1
ATOM 2141 C CA . ASN A 1 272 ? -7.945 -31.047 -7.18 1 96 272 ASN A CA 1
ATOM 2142 C C . ASN A 1 272 ? -9.086 -30.047 -7.039 1 96 272 ASN A C 1
ATOM 2144 O O . ASN A 1 272 ? -10.258 -30.422 -7.035 1 96 272 ASN A O 1
ATOM 2148 N N . ILE A 1 273 ? -8.711 -28.797 -6.953 1 97.31 273 ILE A N 1
ATOM 2149 C CA . ILE A 1 273 ? -9.711 -27.781 -6.613 1 97.31 273 ILE A CA 1
ATOM 2150 C C . ILE A 1 273 ? -9.688 -26.672 -7.648 1 97.31 273 ILE A C 1
ATOM 2152 O O . ILE A 1 273 ? -8.617 -26.219 -8.07 1 97.31 273 ILE A O 1
ATOM 2156 N N . LYS A 1 274 ? -10.852 -26.266 -8.109 1 97.38 274 LYS A N 1
ATOM 2157 C CA . LYS A 1 274 ? -11 -25.078 -8.945 1 97.38 274 LYS A CA 1
ATOM 2158 C C . LYS A 1 274 ? -11.32 -23.859 -8.094 1 97.38 274 LYS A C 1
ATOM 2160 O O . LYS A 1 274 ? -11.859 -23.969 -6.996 1 97.38 274 LYS A O 1
ATOM 2165 N N . PHE A 1 275 ? -11 -22.703 -8.625 1 98.06 275 PHE A N 1
ATOM 2166 C CA . PHE A 1 275 ? -11.195 -21.469 -7.871 1 98.06 275 PHE A CA 1
ATOM 2167 C C . PHE A 1 275 ? -12.008 -20.469 -8.68 1 98.06 275 PHE A C 1
ATOM 2169 O O . PHE A 1 275 ? -11.922 -20.438 -9.906 1 98.06 275 PHE A O 1
ATOM 2176 N N . PHE A 1 276 ? -12.812 -19.75 -8.031 1 98.31 276 PHE A N 1
ATOM 2177 C CA . PHE A 1 276 ? -13.516 -18.562 -8.516 1 98.31 276 PHE A CA 1
ATOM 2178 C C . PHE A 1 276 ? -13.336 -17.391 -7.566 1 98.31 276 PHE A C 1
ATOM 2180 O O . PHE A 1 276 ? -13.383 -17.562 -6.344 1 98.31 276 PHE A O 1
ATOM 2187 N N . SER A 1 277 ? -13.094 -16.172 -8.133 1 98.5 277 SER A N 1
ATOM 2188 C CA . SER A 1 277 ? -12.75 -15.07 -7.246 1 98.5 277 SER A CA 1
ATOM 2189 C C . SER A 1 277 ? -13.531 -13.812 -7.598 1 98.5 277 SER A C 1
ATOM 2191 O O . SER A 1 277 ? -13.664 -13.461 -8.773 1 98.5 277 SER A O 1
ATOM 2193 N N . ILE A 1 278 ? -14.125 -13.234 -6.609 1 97.75 278 ILE A N 1
ATOM 2194 C CA . ILE A 1 278 ? -14.508 -11.836 -6.777 1 97.75 278 ILE A CA 1
ATOM 2195 C C . ILE A 1 278 ? -13.305 -10.938 -6.488 1 97.75 278 ILE A C 1
ATOM 2197 O O . ILE A 1 278 ? -12.742 -10.984 -5.395 1 97.75 278 ILE A O 1
ATOM 2201 N N . ASP A 1 279 ? -12.891 -10.133 -7.422 1 95.94 279 ASP A N 1
ATOM 2202 C CA . ASP A 1 279 ? -11.617 -9.422 -7.48 1 95.94 279 ASP A CA 1
ATOM 2203 C C . ASP A 1 279 ? -10.461 -10.375 -7.789 1 95.94 279 ASP A C 1
ATOM 2205 O O . ASP A 1 279 ? -10.461 -11.523 -7.336 1 95.94 279 ASP A O 1
ATOM 2209 N N . GLU A 1 280 ? -9.516 -9.906 -8.461 1 94.12 280 GLU A N 1
ATOM 2210 C CA . GLU A 1 280 ? -8.375 -10.734 -8.836 1 94.12 280 GLU A CA 1
ATOM 2211 C C . GLU A 1 280 ? -7.488 -11.023 -7.625 1 94.12 280 GLU A C 1
ATOM 2213 O O . GLU A 1 280 ? -7.141 -10.117 -6.867 1 94.12 280 GLU A O 1
ATOM 2218 N N . PRO A 1 281 ? -7.207 -12.359 -7.441 1 96.88 281 PRO A N 1
ATOM 2219 C CA . PRO A 1 281 ? -6.188 -12.625 -6.422 1 96.88 281 PRO A CA 1
ATOM 2220 C C . PRO A 1 281 ? -4.871 -11.906 -6.699 1 96.88 281 PRO A C 1
ATOM 2222 O O . PRO A 1 281 ? -4.438 -11.828 -7.852 1 96.88 281 PRO A O 1
ATOM 2225 N N . PRO A 1 282 ? -4.238 -11.375 -5.684 1 95 282 PRO A N 1
ATOM 2226 C CA . PRO A 1 282 ? -3.045 -10.555 -5.891 1 95 282 PRO A CA 1
ATOM 2227 C C . PRO A 1 282 ? -1.989 -11.25 -6.75 1 95 282 PRO A C 1
ATOM 2229 O O . PRO A 1 282 ? -1.453 -12.281 -6.355 1 95 282 PRO A O 1
ATOM 2232 N N . LYS A 1 283 ? -1.678 -10.664 -7.922 1 95 283 LYS A N 1
ATOM 2233 C CA . LYS A 1 283 ? -0.601 -11 -8.844 1 95 283 LYS A CA 1
ATOM 2234 C C . LYS A 1 283 ? -0.832 -12.367 -9.484 1 95 283 LYS A C 1
ATOM 2236 O O . LYS A 1 283 ? 0.088 -12.961 -10.055 1 95 283 LYS A O 1
ATOM 2241 N N . ALA A 1 284 ? -1.998 -12.93 -9.406 1 96.31 284 ALA A N 1
ATOM 2242 C CA . ALA A 1 284 ? -2.27 -14.266 -9.922 1 96.31 284 ALA A CA 1
ATOM 2243 C C . ALA A 1 284 ? -1.905 -14.367 -11.406 1 96.31 284 ALA A C 1
ATOM 2245 O O . ALA A 1 284 ? -1.234 -15.312 -11.82 1 96.31 284 ALA A O 1
ATOM 2246 N N . ALA A 1 285 ? -2.273 -13.367 -12.156 1 94.5 285 ALA A N 1
ATOM 2247 C CA . ALA A 1 285 ? -2.029 -13.391 -13.594 1 94.5 285 ALA A CA 1
ATOM 2248 C C . ALA A 1 285 ? -0.535 -13.375 -13.898 1 94.5 285 ALA A C 1
ATOM 2250 O O . ALA A 1 285 ? -0.081 -14.023 -14.844 1 94.5 285 ALA A O 1
ATOM 2251 N N . ASP A 1 286 ? 0.209 -12.688 -13.117 1 95.94 286 ASP A N 1
ATOM 2252 C CA . ASP A 1 286 ? 1.652 -12.586 -13.312 1 95.94 286 ASP A CA 1
ATOM 2253 C C . ASP A 1 286 ? 2.328 -13.938 -13.102 1 95.94 286 ASP A C 1
ATOM 2255 O O . ASP A 1 286 ? 3.363 -14.227 -13.711 1 95.94 286 ASP A O 1
ATOM 2259 N N . TYR A 1 287 ? 1.735 -14.742 -12.273 1 96.81 287 TYR A N 1
ATOM 2260 C CA . TYR A 1 287 ? 2.285 -16.062 -11.992 1 96.81 287 TYR A CA 1
ATOM 2261 C C . TYR A 1 287 ? 1.695 -17.109 -12.938 1 96.81 287 TYR A C 1
ATOM 2263 O O . TYR A 1 287 ? 1.867 -18.312 -12.727 1 96.81 287 TYR A O 1
ATOM 2271 N N . GLY A 1 288 ? 0.936 -16.625 -13.914 1 94.62 288 GLY A N 1
ATOM 2272 C CA . GLY A 1 288 ? 0.392 -17.531 -14.922 1 94.62 288 GLY A CA 1
ATOM 2273 C C . GLY A 1 288 ? -0.895 -18.203 -14.492 1 94.62 288 GLY A C 1
ATOM 2274 O O . GLY A 1 288 ? -1.336 -19.172 -15.125 1 94.62 288 GLY A O 1
ATOM 2275 N N . LEU A 1 289 ? -1.432 -17.719 -13.391 1 94.31 289 LEU A N 1
ATOM 2276 C CA . LEU A 1 289 ? -2.684 -18.297 -12.898 1 94.31 289 LEU A CA 1
ATOM 2277 C C . LEU A 1 289 ? -3.879 -17.5 -13.422 1 94.31 289 LEU A C 1
ATOM 2279 O O . LEU A 1 289 ? -3.996 -16.297 -13.164 1 94.31 289 LEU A O 1
ATOM 2283 N N . HIS A 1 290 ? -4.645 -18.156 -14.203 1 91.94 290 HIS A N 1
ATOM 2284 C CA . HIS A 1 290 ? -5.855 -17.531 -14.734 1 91.94 290 HIS A CA 1
ATOM 2285 C C . HIS A 1 290 ? -7.102 -18.062 -14.031 1 91.94 290 HIS A C 1
ATOM 2287 O O . HIS A 1 290 ? -7.738 -19 -14.508 1 91.94 290 HIS A O 1
ATOM 2293 N N . ILE A 1 291 ? -7.512 -17.438 -13.062 1 96.62 291 ILE A N 1
ATOM 2294 C CA . ILE A 1 291 ? -8.633 -17.812 -12.203 1 96.62 291 ILE A CA 1
ATOM 2295 C C . ILE A 1 291 ? -9.898 -17.109 -12.672 1 96.62 291 ILE A C 1
ATOM 2297 O O . ILE A 1 291 ? -9.914 -15.891 -12.844 1 96.62 291 ILE A O 1
ATOM 2301 N N . ALA A 1 292 ? -10.969 -17.891 -12.938 1 97.38 292 ALA A N 1
ATOM 2302 C CA . ALA A 1 292 ? -12.258 -17.297 -13.289 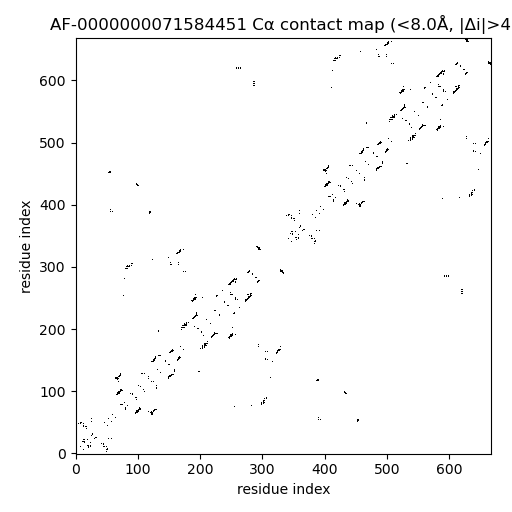1 97.38 292 ALA A CA 1
ATOM 2303 C C . ALA A 1 292 ? -12.781 -16.406 -12.164 1 97.38 292 ALA A C 1
ATOM 2305 O O . ALA A 1 292 ? -12.531 -16.688 -10.984 1 97.38 292 ALA A O 1
ATOM 2306 N N . GLY A 1 293 ? -13.406 -15.375 -12.508 1 97.94 293 GLY A N 1
ATOM 2307 C CA . GLY A 1 293 ? -13.898 -14.484 -11.477 1 97.94 293 GLY A CA 1
ATOM 2308 C C . GLY A 1 293 ? -14.578 -13.242 -12.031 1 97.94 293 GLY A C 1
ATOM 2309 O O . GLY A 1 293 ? -14.68 -13.078 -13.25 1 97.94 293 GLY A O 1
ATOM 2310 N N . VAL A 1 294 ? -15.148 -12.469 -11.156 1 98.12 294 VAL A N 1
ATOM 2311 C CA . VAL A 1 294 ? -15.633 -11.125 -11.461 1 98.12 294 VAL A CA 1
ATOM 2312 C C . VAL A 1 294 ? -14.586 -10.094 -11.047 1 98.12 294 VAL A C 1
ATOM 2314 O O . VAL A 1 294 ? -14.281 -9.945 -9.867 1 98.12 294 VAL A O 1
ATOM 2317 N N . TYR A 1 295 ? -14.055 -9.406 -12.039 1 96.69 295 TYR A N 1
ATOM 2318 C CA . TYR A 1 295 ? -12.961 -8.477 -11.789 1 96.69 295 TYR A CA 1
ATOM 2319 C C . TYR A 1 295 ? -13.383 -7.043 -12.078 1 96.69 295 TYR A C 1
ATOM 2321 O O . TYR A 1 295 ? -14.297 -6.812 -12.875 1 96.69 295 TYR A O 1
ATOM 2329 N N . HIS A 1 296 ? -12.719 -6.152 -11.391 1 96.5 296 HIS A N 1
ATOM 2330 C CA . HIS A 1 296 ? -13.07 -4.738 -11.492 1 96.5 296 HIS A CA 1
ATOM 2331 C C . HIS A 1 296 ? -11.898 -3.912 -12.008 1 96.5 296 HIS A C 1
ATOM 2333 O O . HIS A 1 296 ? -10.742 -4.273 -11.797 1 96.5 296 HIS A O 1
ATOM 2339 N N . ASP A 1 297 ? -12.203 -2.859 -12.695 1 95.44 297 ASP A N 1
ATOM 2340 C CA . ASP A 1 297 ? -11.227 -1.864 -13.133 1 95.44 297 ASP A CA 1
ATOM 2341 C C . ASP A 1 297 ? -10.969 -0.83 -12.031 1 95.44 297 ASP A C 1
ATOM 2343 O O . ASP A 1 297 ? -11.617 0.22 -12.008 1 95.44 297 ASP A O 1
ATOM 2347 N N . THR A 1 298 ? -9.953 -1.085 -11.219 1 94.75 298 THR A N 1
ATOM 2348 C CA . THR A 1 298 ? -9.711 -0.255 -10.047 1 94.75 298 THR A CA 1
ATOM 2349 C C . THR A 1 298 ? -9.18 1.117 -10.453 1 94.75 298 THR A C 1
ATOM 2351 O O . THR A 1 298 ? -9.352 2.096 -9.719 1 94.75 298 THR A O 1
ATOM 2354 N N . GLN A 1 299 ? -8.516 1.192 -11.57 1 93.81 299 GLN A N 1
ATOM 2355 C CA . GLN A 1 299 ? -8.094 2.494 -12.078 1 93.81 299 GLN A CA 1
ATOM 2356 C C . GLN A 1 299 ? -9.297 3.377 -12.398 1 93.81 299 GLN A C 1
ATOM 2358 O O . GLN A 1 299 ? -9.352 4.535 -11.977 1 93.81 299 GLN A O 1
ATOM 2363 N N . MET A 1 300 ? -10.203 2.803 -13.102 1 96.69 300 MET A N 1
ATOM 2364 C CA . MET A 1 300 ? -11.422 3.539 -13.438 1 96.69 300 MET A CA 1
ATOM 2365 C C . MET A 1 300 ? -12.172 3.951 -12.172 1 96.69 300 MET A C 1
ATOM 2367 O O . MET A 1 300 ? -12.633 5.09 -12.062 1 96.69 300 MET A O 1
ATOM 2371 N N . LEU A 1 301 ? -12.297 3.047 -11.25 1 97.25 301 LEU A N 1
ATOM 2372 C CA . LEU A 1 301 ? -12.977 3.348 -10 1 97.25 301 LEU A CA 1
ATOM 2373 C C . LEU A 1 301 ? -12.273 4.48 -9.258 1 97.25 301 LEU A C 1
ATOM 2375 O O . LEU A 1 301 ? -12.922 5.367 -8.703 1 97.25 301 LEU A O 1
ATOM 2379 N N . GLY A 1 302 ? -10.938 4.449 -9.234 1 96.62 302 GLY A N 1
ATOM 2380 C CA . GLY A 1 302 ? -10.156 5.516 -8.625 1 96.62 302 GLY A CA 1
ATOM 2381 C C . GLY A 1 302 ? -10.375 6.867 -9.281 1 96.62 302 GLY A C 1
ATOM 2382 O O . GLY A 1 302 ? -10.453 7.891 -8.602 1 96.62 302 GLY A O 1
ATOM 2383 N N . GLU A 1 303 ? -10.477 6.852 -10.602 1 97.31 303 GLU A N 1
ATOM 2384 C CA . GLU A 1 303 ? -10.719 8.086 -11.352 1 97.31 303 GLU A CA 1
ATOM 2385 C C . GLU A 1 303 ? -12.078 8.68 -11 1 97.31 303 GLU A C 1
ATOM 2387 O O . GLU A 1 303 ? -12.195 9.891 -10.805 1 97.31 303 GLU A O 1
ATOM 2392 N N . ILE A 1 304 ? -13.047 7.867 -10.891 1 97.81 304 ILE A N 1
ATOM 2393 C CA . ILE A 1 304 ? -14.391 8.328 -10.562 1 97.81 304 ILE A CA 1
ATOM 2394 C C . ILE A 1 304 ? -14.414 8.844 -9.125 1 97.81 304 ILE A C 1
ATOM 2396 O O . ILE A 1 304 ? -15.016 9.883 -8.844 1 97.81 304 ILE A O 1
ATOM 2400 N N . ALA A 1 305 ? -13.789 8.133 -8.219 1 97.5 305 ALA A N 1
ATOM 2401 C CA . ALA A 1 305 ? -13.703 8.57 -6.828 1 97.5 305 ALA A CA 1
ATOM 2402 C C . ALA A 1 305 ? -13.047 9.945 -6.723 1 97.5 305 ALA A C 1
ATOM 2404 O O . ALA A 1 305 ? -13.523 10.812 -5.996 1 97.5 305 ALA A O 1
ATOM 2405 N N . ALA A 1 306 ? -11.977 10.102 -7.473 1 96.19 306 ALA A N 1
ATOM 2406 C CA . ALA A 1 306 ? -11.281 11.383 -7.5 1 96.19 306 ALA A CA 1
ATOM 2407 C C . ALA A 1 306 ? -12.18 12.484 -8.047 1 96.19 306 ALA A C 1
ATOM 2409 O O . ALA A 1 306 ? -12.219 13.594 -7.496 1 96.19 306 ALA A O 1
ATOM 2410 N N . GLU A 1 307 ? -12.859 12.148 -9.094 1 96.31 307 GLU A N 1
ATOM 2411 C CA . GLU A 1 307 ? -13.781 13.109 -9.695 1 96.31 307 GLU A CA 1
ATOM 2412 C C . GLU A 1 307 ? -14.828 13.578 -8.688 1 96.31 307 GLU A C 1
ATOM 2414 O O . GLU A 1 307 ? -15.062 14.773 -8.539 1 96.31 307 GLU A O 1
ATOM 2419 N N . LEU A 1 308 ? -15.438 12.68 -8.031 1 95.94 308 LEU A N 1
ATOM 2420 C CA . LEU A 1 308 ? -16.438 13.008 -7.027 1 95.94 308 LEU A CA 1
ATOM 2421 C C . LEU A 1 308 ? -15.836 13.867 -5.922 1 95.94 308 LEU A C 1
ATOM 2423 O O . LEU A 1 308 ? -16.438 14.867 -5.516 1 95.94 308 LEU A O 1
ATOM 2427 N N . LEU A 1 309 ? -14.664 13.477 -5.465 1 94.94 309 LEU A N 1
ATOM 2428 C CA . LEU A 1 309 ? -13.992 14.156 -4.363 1 94.94 309 LEU A CA 1
ATOM 2429 C C . LEU A 1 309 ? -13.648 15.594 -4.738 1 94.94 309 LEU A C 1
ATOM 2431 O O . LEU A 1 309 ? -13.992 16.531 -4.016 1 94.94 309 LEU A O 1
ATOM 2435 N N . PHE A 1 310 ? -13.07 15.797 -5.863 1 92.81 310 PHE A N 1
ATOM 2436 C CA . PHE A 1 310 ? -12.578 17.109 -6.246 1 92.81 310 PHE A CA 1
ATOM 2437 C C . PHE A 1 310 ? -13.727 18.031 -6.648 1 92.81 310 PHE A C 1
ATOM 2439 O O . PHE A 1 310 ? -13.672 19.234 -6.422 1 92.81 310 PHE A O 1
ATOM 2446 N N . ASN A 1 311 ? -14.758 17.438 -7.234 1 92.56 311 ASN A N 1
ATOM 2447 C CA . ASN A 1 311 ? -15.961 18.219 -7.484 1 92.56 311 ASN A CA 1
ATOM 2448 C C . ASN A 1 311 ? -16.578 18.734 -6.188 1 92.56 311 ASN A C 1
ATOM 2450 O O . ASN A 1 311 ? -17.016 19.875 -6.113 1 92.56 311 ASN A O 1
ATOM 2454 N N . ALA A 1 312 ? -16.547 17.906 -5.191 1 91 312 ALA A N 1
ATOM 2455 C CA . ALA A 1 312 ? -17.109 18.281 -3.895 1 91 312 ALA A CA 1
ATOM 2456 C C . ALA A 1 312 ? -16.25 19.344 -3.219 1 91 312 ALA A C 1
ATOM 2458 O O . ALA A 1 312 ? -16.781 20.219 -2.531 1 91 312 ALA A O 1
ATOM 2459 N N . ILE A 1 313 ? -14.961 19.219 -3.361 1 87.88 313 ILE A N 1
ATOM 2460 C CA . ILE A 1 313 ? -14.039 20.188 -2.766 1 87.88 313 ILE A CA 1
ATOM 2461 C C . ILE A 1 313 ? -14.219 21.547 -3.42 1 87.88 313 ILE A C 1
ATOM 2463 O O . ILE A 1 313 ? -14.203 22.578 -2.736 1 87.88 313 ILE A O 1
ATOM 2467 N N . LYS A 1 314 ? -14.328 21.609 -4.688 1 84.12 314 LYS A N 1
ATOM 2468 C CA . LYS A 1 314 ? -14.43 22.859 -5.441 1 84.12 314 LYS A CA 1
ATOM 2469 C C . LYS A 1 314 ? -15.789 23.516 -5.238 1 84.12 314 LYS A C 1
ATOM 2471 O O . LYS A 1 314 ? -15.906 24.734 -5.336 1 84.12 314 LYS A O 1
ATOM 2476 N N . LYS A 1 315 ? -16.766 22.766 -5.109 1 77.5 315 LYS A N 1
ATOM 2477 C CA . LYS A 1 315 ? -18.109 23.297 -4.898 1 77.5 315 LYS A CA 1
ATOM 2478 C C . LYS A 1 315 ? -18.641 22.938 -3.516 1 77.5 315 LYS A C 1
ATOM 2480 O O . LYS A 1 315 ? -19.469 22.047 -3.385 1 77.5 315 LYS A O 1
ATOM 2485 N N . PRO A 1 316 ? -17.922 23.5 -2.471 1 60.28 316 PRO A N 1
ATOM 2486 C CA . PRO A 1 316 ? -18.281 23.047 -1.125 1 60.28 316 PRO A CA 1
ATOM 2487 C C . PRO A 1 316 ? -19.766 23.203 -0.812 1 60.28 316 PRO A C 1
ATOM 2489 O O . PRO A 1 316 ? -20.266 22.562 0.113 1 60.28 316 PRO A O 1
ATOM 2492 N N . HIS A 1 317 ? -20.438 24.188 -1.404 1 55.81 317 HIS A N 1
ATOM 2493 C CA . HIS A 1 317 ? -21.797 24.422 -0.932 1 55.81 317 HIS A CA 1
ATOM 2494 C C . HIS A 1 317 ? -22.703 23.219 -1.222 1 55.81 317 HIS A C 1
ATOM 2496 O O . HIS A 1 317 ? -22.469 22.5 -2.188 1 55.81 317 HIS A O 1
ATOM 2502 N N . ASN A 1 318 ? -23.234 22.625 -0.045 1 54.06 318 ASN A N 1
ATOM 2503 C CA . ASN A 1 318 ? -24.203 21.562 0.165 1 54.06 318 ASN A CA 1
ATOM 2504 C C . ASN A 1 318 ? -25.109 21.375 -1.051 1 54.06 318 ASN A C 1
ATOM 2506 O O . ASN A 1 318 ? -26.078 20.625 -0.997 1 54.06 318 ASN A O 1
ATOM 2510 N N . ASP A 1 319 ? -24.797 22.25 -2.074 1 59.25 319 ASP A N 1
ATOM 2511 C CA . ASP A 1 319 ? -25.859 22.156 -3.072 1 59.25 319 ASP A CA 1
ATOM 2512 C C . ASP A 1 319 ? -25.547 21.062 -4.094 1 59.25 319 ASP A C 1
ATOM 2514 O O . ASP A 1 319 ? -26.266 20.922 -5.09 1 59.25 319 ASP A O 1
ATOM 2518 N N . GLN A 1 320 ? -24.469 20.406 -3.809 1 65.94 320 GLN A N 1
ATOM 2519 C CA . GLN A 1 320 ? -24.266 19.406 -4.859 1 65.94 320 GLN A CA 1
ATOM 2520 C C . GLN A 1 320 ? -25.062 18.141 -4.59 1 65.94 320 GLN A C 1
ATOM 2522 O O . GLN A 1 320 ? -25.188 17.719 -3.439 1 65.94 320 GLN A O 1
ATOM 2527 N N . ALA A 1 321 ? -25.734 17.719 -5.605 1 79.44 321 ALA A N 1
ATOM 2528 C CA . ALA A 1 321 ? -26.531 16.5 -5.578 1 79.44 321 ALA A CA 1
ATOM 2529 C C . ALA A 1 321 ? -25.656 15.289 -5.215 1 79.44 321 ALA A C 1
ATOM 2531 O O . ALA A 1 321 ? -24.5 15.203 -5.637 1 79.44 321 ALA A O 1
ATOM 2532 N N . VAL A 1 322 ? -26.156 14.57 -4.238 1 91 322 VAL A N 1
ATOM 2533 C CA . VAL A 1 322 ? -25.547 13.297 -3.877 1 91 322 VAL A CA 1
ATOM 2534 C C . VAL A 1 322 ? -25.406 12.414 -5.117 1 91 322 VAL A C 1
ATOM 2536 O O . VAL A 1 322 ? -26.375 12.242 -5.867 1 91 322 VAL A O 1
ATOM 2539 N N . ARG A 1 323 ? -24.219 12 -5.418 1 94.75 323 ARG A N 1
ATOM 2540 C CA . ARG A 1 323 ? -23.953 11.109 -6.543 1 94.75 323 ARG A CA 1
ATOM 2541 C C . ARG A 1 323 ? -23.422 9.766 -6.062 1 94.75 323 ARG A C 1
ATOM 2543 O O . ARG A 1 323 ? -22.359 9.703 -5.422 1 94.75 323 ARG A O 1
ATOM 2550 N N . ARG A 1 324 ? -24.156 8.773 -6.328 1 96.81 324 ARG A N 1
ATOM 2551 C CA . ARG A 1 324 ? -23.781 7.406 -5.973 1 96.81 324 ARG A CA 1
ATOM 2552 C C . ARG A 1 324 ? -23.641 6.535 -7.215 1 96.81 324 ARG A C 1
ATOM 2554 O O . ARG A 1 324 ? -24.609 6.316 -7.945 1 96.81 324 ARG A O 1
ATOM 2561 N N . GLU A 1 325 ? -22.438 6.105 -7.5 1 97 325 GLU A N 1
ATOM 2562 C CA . GLU A 1 325 ? -22.141 5.332 -8.703 1 97 325 GLU A CA 1
ATOM 2563 C C . GLU A 1 325 ? -21.891 3.865 -8.367 1 97 325 GLU A C 1
ATOM 2565 O O . GLU A 1 325 ? -21.156 3.553 -7.426 1 97 325 GLU A O 1
ATOM 2570 N N . PHE A 1 326 ? -22.531 2.99 -9.156 1 97.5 326 PHE A N 1
ATOM 2571 C CA . PHE A 1 326 ? -22.422 1.553 -8.938 1 97.5 326 PHE A CA 1
ATOM 2572 C C . PHE A 1 326 ? -21.844 0.854 -10.156 1 97.5 326 PHE A C 1
ATOM 2574 O O . PHE A 1 326 ? -22.203 1.181 -11.289 1 97.5 326 PHE A O 1
ATOM 2581 N N . PHE A 1 327 ? -20.938 -0.142 -9.859 1 97.31 327 PHE A N 1
ATOM 2582 C CA . PHE A 1 327 ? -20.281 -0.855 -10.953 1 97.31 327 PHE A CA 1
ATOM 2583 C C . PHE A 1 327 ? -20.281 -2.357 -10.688 1 97.31 327 PHE A C 1
ATOM 2585 O O . PHE A 1 327 ? -20.078 -2.795 -9.555 1 97.31 327 PHE A O 1
ATOM 2592 N N . THR A 1 328 ? -20.469 -3.252 -11.602 1 94.25 328 THR A N 1
ATOM 2593 C CA . THR A 1 328 ? -20.547 -4.699 -11.43 1 94.25 328 THR A CA 1
ATOM 2594 C C . THR A 1 328 ? -19.234 -5.355 -11.844 1 94.25 328 THR A C 1
ATOM 2596 O O . THR A 1 328 ? -18.875 -6.418 -11.328 1 94.25 328 THR A O 1
ATOM 2599 N N . GLY A 1 329 ? -18.438 -4.785 -12.586 1 93.19 329 GLY A N 1
ATOM 2600 C CA . GLY A 1 329 ? -17.25 -5.422 -13.133 1 93.19 329 GLY A CA 1
ATOM 2601 C C . GLY A 1 329 ? -17.547 -6.359 -14.281 1 93.19 329 GLY A C 1
ATOM 2602 O O . GLY A 1 329 ? -18.594 -6.246 -14.93 1 93.19 329 GLY A O 1
ATOM 2603 N N . SER A 1 330 ? -16.531 -7.262 -14.594 1 95.44 330 SER A N 1
ATOM 2604 C CA . SER A 1 330 ? -16.656 -8.164 -15.734 1 95.44 330 SER A CA 1
ATOM 2605 C C . SER A 1 330 ? -16.297 -9.594 -15.344 1 95.44 330 SER A C 1
ATOM 2607 O O . SER A 1 330 ? -15.359 -9.82 -14.57 1 95.44 330 SER A O 1
ATOM 2609 N N . LEU A 1 331 ? -17.094 -10.5 -15.883 1 96.94 331 LEU A N 1
ATOM 2610 C CA . LEU A 1 331 ? -16.766 -11.906 -15.719 1 96.94 331 LEU A CA 1
ATOM 2611 C C . LEU A 1 331 ? -15.609 -12.312 -16.625 1 96.94 331 LEU A C 1
ATOM 2613 O O . LEU A 1 331 ? -15.648 -12.07 -17.844 1 96.94 331 LEU A O 1
ATOM 2617 N N . LEU A 1 332 ? -14.555 -12.781 -16.062 1 94.88 332 LEU A N 1
ATOM 2618 C CA . LEU A 1 332 ? -13.422 -13.305 -16.812 1 94.88 332 LEU A CA 1
ATOM 2619 C C . LEU A 1 332 ? -13.312 -14.82 -16.641 1 94.88 332 LEU A C 1
ATOM 2621 O O . LEU A 1 332 ? -13.273 -15.32 -15.516 1 94.88 332 LEU A O 1
ATOM 2625 N N . THR A 1 333 ? -13.398 -15.438 -17.859 1 90.44 333 THR A N 1
ATOM 2626 C CA . THR A 1 333 ? -13.312 -16.891 -17.859 1 90.44 333 THR A CA 1
ATOM 2627 C C . THR A 1 333 ? -12.164 -17.359 -18.75 1 90.44 333 THR A C 1
ATOM 2629 O O . THR A 1 333 ? -11.719 -16.641 -19.625 1 90.44 333 THR A O 1
ATOM 2632 N N . HIS A 1 334 ? -11.234 -18.172 -18.203 1 77.56 334 HIS A N 1
ATOM 2633 C CA . HIS A 1 334 ? -10.125 -18.688 -19 1 77.56 334 HIS A CA 1
ATOM 2634 C C . HIS A 1 334 ? -10.398 -20.109 -19.469 1 77.56 334 HIS A C 1
ATOM 2636 O O . HIS A 1 334 ? -11.141 -20.859 -18.828 1 77.56 334 HIS A O 1
ATOM 2642 N N . MET B 1 1 ? -35.438 24.328 19.156 1 23.69 1 MET B N 1
ATOM 2643 C CA . MET B 1 1 ? -34.688 24.5 17.906 1 23.69 1 MET B CA 1
ATOM 2644 C C . MET B 1 1 ? -33.188 24.484 18.172 1 23.69 1 MET B C 1
ATOM 2646 O O . MET B 1 1 ? -32.625 25.5 18.578 1 23.69 1 MET B O 1
ATOM 2650 N N . SER B 1 2 ? -32.562 23.547 18.844 1 32.5 2 SER B N 1
ATOM 2651 C CA . SER B 1 2 ? -31.281 23.594 19.5 1 32.5 2 SER B CA 1
ATOM 2652 C C . SER B 1 2 ? -30.188 24.094 18.562 1 32.5 2 SER B C 1
ATOM 2654 O O . SER B 1 2 ? -30.078 23.641 17.422 1 32.5 2 SER B O 1
ATOM 2656 N N . LYS B 1 3 ? -29.922 25.359 18.656 1 37.12 3 LYS B N 1
ATOM 2657 C CA . LYS B 1 3 ? -28.891 26.078 17.922 1 37.12 3 LYS B CA 1
ATOM 2658 C C . LYS B 1 3 ? -27.688 25.188 17.609 1 37.12 3 LYS B C 1
ATOM 2660 O O . LYS B 1 3 ? -27.078 24.625 18.531 1 37.12 3 LYS B O 1
ATOM 2665 N N . ALA B 1 4 ? -27.734 24.438 16.703 1 40.12 4 ALA B N 1
ATOM 2666 C CA . ALA B 1 4 ? -26.578 23.812 16.094 1 40.12 4 ALA B CA 1
ATOM 2667 C C . ALA B 1 4 ? -25.297 24.609 16.359 1 40.12 4 ALA B C 1
ATOM 2669 O O . ALA B 1 4 ? -25.156 25.734 15.859 1 40.12 4 ALA B O 1
ATOM 2670 N N . TYR B 1 5 ? -24.828 24.703 17.672 1 39.56 5 TYR B N 1
ATOM 2671 C CA . TYR B 1 5 ? -23.703 25.547 18.094 1 39.56 5 TYR B CA 1
ATOM 2672 C C . TYR B 1 5 ? -22.625 25.578 17.016 1 39.56 5 TYR B C 1
ATOM 2674 O O . TYR B 1 5 ? -22.359 24.562 16.359 1 39.56 5 TYR B O 1
ATOM 2682 N N . SER B 1 6 ? -22.359 26.719 16.406 1 49.12 6 SER B N 1
ATOM 2683 C CA . SER B 1 6 ? -21.141 27.094 15.727 1 49.12 6 SER B CA 1
ATOM 2684 C C . SER B 1 6 ? -19.938 26.312 16.25 1 49.12 6 SER B C 1
ATOM 2686 O O . SER B 1 6 ? -20.062 25.562 17.219 1 49.12 6 SER B O 1
ATOM 2688 N N . ASN B 1 7 ? -18.5 26.578 15.711 1 59.81 7 ASN B N 1
ATOM 2689 C CA . ASN B 1 7 ? -17.234 25.922 15.984 1 59.81 7 ASN B CA 1
ATOM 2690 C C . ASN B 1 7 ? -16.875 25.984 17.469 1 59.81 7 ASN B C 1
ATOM 2692 O O . ASN B 1 7 ? -16.562 27.047 18 1 59.81 7 ASN B O 1
ATOM 2696 N N . ALA B 1 8 ? -17.406 25.016 18.25 1 70.69 8 ALA B N 1
ATOM 2697 C CA . ALA B 1 8 ? -16.938 24.938 19.641 1 70.69 8 ALA B CA 1
ATOM 2698 C C . ALA B 1 8 ? -15.43 25.125 19.719 1 70.69 8 ALA B C 1
ATOM 2700 O O . ALA B 1 8 ? -14.695 24.703 18.812 1 70.69 8 ALA B O 1
ATOM 2701 N N . THR B 1 9 ? -15.117 25.953 20.578 1 75.94 9 THR B N 1
ATOM 2702 C CA . THR B 1 9 ? -13.695 26.203 20.781 1 75.94 9 THR B CA 1
ATOM 2703 C C . THR B 1 9 ? -13.219 25.562 22.078 1 75.94 9 THR B C 1
ATOM 2705 O O . THR B 1 9 ? -14.023 25.062 22.859 1 75.94 9 THR B O 1
ATOM 2708 N N . ILE B 1 10 ? -12 25.578 22.172 1 80.19 10 ILE B N 1
ATOM 2709 C CA . ILE B 1 10 ? -11.383 25.078 23.391 1 80.19 10 ILE B CA 1
ATOM 2710 C C . ILE B 1 10 ? -11.938 25.828 24.594 1 80.19 10 ILE B C 1
ATOM 2712 O O . ILE B 1 10 ? -12.094 25.266 25.672 1 80.19 10 ILE B O 1
ATOM 2716 N N . VAL B 1 11 ? -12.305 27.078 24.359 1 82.12 11 VAL B N 1
ATOM 2717 C CA . VAL B 1 11 ? -12.812 27.922 25.422 1 82.12 11 VAL B CA 1
ATOM 2718 C C . VAL B 1 11 ? -14.172 27.422 25.891 1 82.12 11 VAL B C 1
ATOM 2720 O O . VAL B 1 11 ? -14.445 27.375 27.094 1 82.12 11 VAL B O 1
ATOM 2723 N N . ASP B 1 12 ? -14.938 26.953 24.938 1 86.81 12 ASP B N 1
ATOM 2724 C CA . ASP B 1 12 ? -16.266 26.438 25.25 1 86.81 12 ASP B CA 1
ATOM 2725 C C . ASP B 1 12 ? -16.156 25.172 26.109 1 86.81 12 ASP B C 1
ATOM 2727 O O . ASP B 1 12 ? -16.906 25.016 27.078 1 86.81 12 ASP B O 1
ATOM 2731 N N . ILE B 1 13 ? -15.258 24.391 25.719 1 88.44 13 ILE B N 1
ATOM 2732 C CA . ILE B 1 13 ? -15.062 23.141 26.453 1 88.44 13 ILE B CA 1
ATOM 2733 C C . ILE B 1 13 ? -14.555 23.438 27.859 1 88.44 13 ILE B C 1
ATOM 2735 O O . ILE B 1 13 ? -15.023 22.859 28.844 1 88.44 13 ILE B O 1
ATOM 2739 N N . ALA B 1 14 ? -13.633 24.312 27.922 1 88.56 14 ALA B N 1
ATOM 2740 C CA . ALA B 1 14 ? -13.047 24.688 29.203 1 88.56 14 ALA B CA 1
ATOM 2741 C C . ALA B 1 14 ? -14.117 25.234 30.141 1 88.56 14 ALA B C 1
ATOM 2743 O O . ALA B 1 14 ? -14.164 24.844 31.312 1 88.56 14 ALA B O 1
ATOM 2744 N N . ARG B 1 15 ? -14.93 26.031 29.641 1 89.44 15 ARG B N 1
ATOM 2745 C CA . ARG B 1 15 ? -16.016 26.625 30.422 1 89.44 15 ARG B CA 1
ATOM 2746 C C . ARG B 1 15 ? -16.969 25.562 30.953 1 89.44 15 ARG B C 1
ATOM 2748 O O . ARG B 1 15 ? -17.297 25.547 32.125 1 89.44 15 ARG B O 1
ATOM 2755 N N . ARG B 1 16 ? -17.25 24.688 30.125 1 91 16 ARG B N 1
ATOM 2756 C CA . ARG B 1 16 ? -18.219 23.656 30.5 1 91 16 ARG B CA 1
ATOM 2757 C C . ARG B 1 16 ? -17.609 22.641 31.453 1 91 16 ARG B C 1
ATOM 2759 O O . ARG B 1 16 ? -18.297 22.109 32.344 1 91 16 ARG B O 1
ATOM 2766 N N . ALA B 1 17 ? -16.422 22.328 31.188 1 91.19 17 ALA B N 1
ATOM 2767 C CA . ALA B 1 17 ? -15.727 21.344 32.031 1 91.19 17 ALA B CA 1
ATOM 2768 C C . ALA B 1 17 ? -15.188 22 33.281 1 91.19 17 ALA B C 1
ATOM 2770 O O . ALA B 1 17 ? -14.711 21.297 34.188 1 91.19 17 ALA B O 1
ATOM 2771 N N . ASN B 1 18 ? -15.203 23.234 33.438 1 92.31 18 ASN B N 1
ATOM 2772 C CA . ASN B 1 18 ? -14.68 24 34.562 1 92.31 18 ASN B CA 1
ATOM 2773 C C . ASN B 1 18 ? -13.188 23.75 34.781 1 92.31 18 ASN B C 1
ATOM 2775 O O . ASN B 1 18 ? -12.758 23.406 35.875 1 92.31 18 ASN B O 1
ATOM 2779 N N . VAL B 1 19 ? -12.539 23.812 33.656 1 91.56 19 VAL B N 1
ATOM 2780 C CA . VAL B 1 19 ? -11.086 23.703 33.656 1 91.56 19 VAL B CA 1
ATOM 2781 C C . VAL B 1 19 ? -10.477 24.812 32.781 1 91.56 19 VAL B C 1
ATOM 2783 O O . VAL B 1 19 ? -11.203 25.594 32.188 1 91.56 19 VAL B O 1
ATOM 2786 N N . THR B 1 20 ? -9.141 25.016 32.906 1 84.88 20 THR B N 1
ATOM 2787 C CA . THR B 1 20 ? -8.453 26.016 32.094 1 84.88 20 THR B CA 1
ATOM 2788 C C . THR B 1 20 ? -8.328 25.531 30.641 1 84.88 20 THR B C 1
ATOM 2790 O O . THR B 1 20 ? -8.414 24.328 30.375 1 84.88 20 THR B O 1
ATOM 2793 N N . ASN B 1 21 ? -8.141 26.438 29.703 1 86.56 21 ASN B N 1
ATOM 2794 C CA . ASN B 1 21 ? -7.867 26.109 28.312 1 86.56 21 ASN B CA 1
ATOM 2795 C C . ASN B 1 21 ? -6.664 25.172 28.188 1 86.56 21 ASN B C 1
ATOM 2797 O O . ASN B 1 21 ? -6.652 24.281 27.328 1 86.56 21 ASN B O 1
ATOM 2801 N N . ILE B 1 22 ? -5.711 25.328 29.094 1 80.81 22 ILE B N 1
ATOM 2802 C CA . ILE B 1 22 ? -4.484 24.531 29.078 1 80.81 22 ILE B CA 1
ATOM 2803 C C . ILE B 1 22 ? -4.805 23.078 29.391 1 80.81 22 ILE B C 1
ATOM 2805 O O . ILE B 1 22 ? -4.262 22.156 28.75 1 80.81 22 ILE B O 1
ATOM 2809 N N . THR B 1 23 ? -5.754 22.938 30.25 1 86.06 23 THR B N 1
ATOM 2810 C CA . THR B 1 23 ? -6.145 21.578 30.641 1 86.06 23 THR B CA 1
ATOM 2811 C C . THR B 1 23 ? -6.855 20.875 29.484 1 86.06 23 THR B C 1
ATOM 2813 O O . THR B 1 23 ? -6.613 19.688 29.234 1 86.06 23 THR B O 1
ATOM 2816 N N . VAL B 1 24 ? -7.727 21.609 28.797 1 85.62 24 VAL B N 1
ATOM 2817 C CA . VAL B 1 24 ? -8.422 21.047 27.641 1 85.62 24 VAL B CA 1
ATOM 2818 C C . VAL B 1 24 ? -7.422 20.688 26.547 1 85.62 24 VAL B C 1
ATOM 2820 O O . VAL B 1 24 ? -7.461 19.594 26 1 85.62 24 VAL B O 1
ATOM 2823 N N . SER B 1 25 ? -6.492 21.578 26.328 1 77.19 25 SER B N 1
ATOM 2824 C CA . SER B 1 25 ? -5.469 21.359 25.312 1 77.19 25 SER B CA 1
ATOM 2825 C C . SER B 1 25 ? -4.629 20.125 25.625 1 77.19 25 SER B C 1
ATOM 2827 O O . SER B 1 25 ? -4.41 19.266 24.766 1 77.19 25 SER B O 1
ATOM 2829 N N . ARG B 1 26 ? -4.234 20.016 26.875 1 75.75 26 ARG B N 1
ATOM 2830 C CA . ARG B 1 26 ? -3.4 18.906 27.312 1 75.75 26 ARG B CA 1
ATOM 2831 C C . ARG B 1 26 ? -4.152 17.578 27.219 1 75.75 26 ARG B C 1
ATOM 2833 O O . ARG B 1 26 ? -3.559 16.547 26.906 1 75.75 26 ARG B O 1
ATOM 2840 N N . THR B 1 27 ? -5.449 17.641 27.422 1 77.38 27 THR B N 1
ATOM 2841 C CA . THR B 1 27 ? -6.27 16.438 27.328 1 77.38 27 THR B CA 1
ATOM 2842 C C . THR B 1 27 ? -6.164 15.82 25.938 1 77.38 27 THR B C 1
ATOM 2844 O O . THR B 1 27 ? -6.105 14.594 25.797 1 77.38 27 THR B O 1
ATOM 2847 N N . PHE B 1 28 ? -6.086 16.625 25 1 74.94 28 PHE B N 1
ATOM 2848 C CA . PHE B 1 28 ? -6.102 16.141 23.625 1 74.94 28 PHE B CA 1
ATOM 2849 C C . PHE B 1 28 ? -4.684 15.906 23.109 1 74.94 28 PHE B C 1
ATOM 2851 O O . PHE B 1 28 ? -4.461 15.039 22.266 1 74.94 28 PHE B O 1
ATOM 2858 N N . ASN B 1 29 ? -3.709 16.609 23.734 1 67.06 29 ASN B N 1
ATOM 2859 C CA . ASN B 1 29 ? -2.371 16.594 23.141 1 67.06 29 ASN B CA 1
ATOM 2860 C C . ASN B 1 29 ? -1.394 15.812 24.016 1 67.06 29 ASN B C 1
ATOM 2862 O O . ASN B 1 29 ? -0.415 15.258 23.516 1 67.06 29 ASN B O 1
ATOM 2866 N N . GLN B 1 30 ? -1.546 15.906 25.25 1 70.5 30 GLN B N 1
ATOM 2867 C CA . GLN B 1 30 ? -0.723 15.227 26.234 1 70.5 30 GLN B CA 1
ATOM 2868 C C . GLN B 1 30 ? -1.581 14.633 27.359 1 70.5 30 GLN B C 1
ATOM 2870 O O . GLN B 1 30 ? -1.454 15.031 28.516 1 70.5 30 GLN B O 1
ATOM 2875 N N . PRO B 1 31 ? -2.371 13.672 26.891 1 74.06 31 PRO B N 1
ATOM 2876 C CA . PRO B 1 31 ? -3.371 13.18 27.844 1 74.06 31 PRO B CA 1
ATOM 2877 C C . PRO B 1 31 ? -2.748 12.664 29.141 1 74.06 31 PRO B C 1
ATOM 2879 O O . PRO B 1 31 ? -3.395 12.68 30.188 1 74.06 31 PRO B O 1
ATOM 2882 N N . GLY B 1 32 ? -1.517 12.297 29.031 1 74.38 32 GLY B N 1
ATOM 2883 C CA . GLY B 1 32 ? -0.843 11.789 30.219 1 74.38 32 GLY B CA 1
ATOM 2884 C C . GLY B 1 32 ? -0.681 12.828 31.312 1 74.38 32 GLY B C 1
ATOM 2885 O O . GLY B 1 32 ? -0.477 12.484 32.469 1 74.38 32 GLY B O 1
ATOM 2886 N N . LEU B 1 33 ? -0.814 14.055 30.984 1 76.5 33 LEU B N 1
ATOM 2887 C CA . LEU B 1 33 ? -0.604 15.148 31.938 1 76.5 33 LEU B CA 1
ATOM 2888 C C . LEU B 1 33 ? -1.911 15.539 32.625 1 76.5 33 LEU B C 1
ATOM 2890 O O . LEU B 1 33 ? -1.929 16.422 33.469 1 76.5 33 LEU B O 1
ATOM 2894 N N . VAL B 1 34 ? -3.039 14.852 32.219 1 84.44 34 VAL B N 1
ATOM 2895 C CA . VAL B 1 34 ? -4.359 15.188 32.75 1 84.44 34 VAL B CA 1
ATOM 2896 C C . VAL B 1 34 ? -4.969 13.961 33.438 1 84.44 34 VAL B C 1
ATOM 2898 O O . VAL B 1 34 ? -4.84 12.844 32.938 1 84.44 34 VAL B O 1
ATOM 2901 N N . LYS B 1 35 ? -5.492 14.203 34.625 1 90.19 35 LYS B N 1
ATOM 2902 C CA . LYS B 1 35 ? -6.137 13.117 35.344 1 90.19 35 LYS B CA 1
ATOM 2903 C C . LYS B 1 35 ? -7.223 12.453 34.5 1 90.19 35 LYS B C 1
ATOM 2905 O O . LYS B 1 35 ? -7.941 13.125 33.75 1 90.19 35 LYS B O 1
ATOM 2910 N N . GLN B 1 36 ? -7.367 11.156 34.656 1 89.88 36 GLN B N 1
ATOM 2911 C CA . GLN B 1 36 ? -8.281 10.344 33.844 1 89.88 36 GLN B CA 1
ATOM 2912 C C . GLN B 1 36 ? -9.703 10.891 33.906 1 89.88 36 GLN B C 1
ATOM 2914 O O . GLN B 1 36 ? -10.383 11.016 32.906 1 89.88 36 GLN B O 1
ATOM 2919 N N . GLU B 1 37 ? -10.156 11.148 35.125 1 90.5 37 GLU B N 1
ATOM 2920 C CA . GLU B 1 37 ? -11.516 11.641 35.312 1 90.5 37 GLU B CA 1
ATOM 2921 C C . GLU B 1 37 ? -11.766 12.922 34.531 1 90.5 37 GLU B C 1
ATOM 2923 O O . GLU B 1 37 ? -12.797 13.062 33.844 1 90.5 37 GLU B O 1
ATOM 2928 N N . THR B 1 38 ? -10.867 13.812 34.594 1 90.75 38 THR B N 1
ATOM 2929 C CA . THR B 1 38 ? -10.969 15.086 33.875 1 90.75 38 THR B CA 1
ATOM 2930 C C . THR B 1 38 ? -10.938 14.867 32.375 1 90.75 38 THR B C 1
ATOM 2932 O O . THR B 1 38 ? -11.695 15.5 31.641 1 90.75 38 THR B O 1
ATOM 2935 N N . ARG B 1 39 ? -10.117 14.016 31.859 1 89.75 39 ARG B N 1
ATOM 2936 C CA . ARG B 1 39 ? -10.023 13.695 30.453 1 89.75 39 ARG B CA 1
ATOM 2937 C C . ARG B 1 39 ? -11.359 13.203 29.906 1 89.75 39 ARG B C 1
ATOM 2939 O O . ARG B 1 39 ? -11.805 13.641 28.844 1 89.75 39 ARG B O 1
ATOM 2946 N N . GLU B 1 40 ? -11.898 12.336 30.703 1 89.88 40 GLU B N 1
ATOM 2947 C CA . GLU B 1 40 ? -13.172 11.758 30.281 1 89.88 40 GLU B CA 1
ATOM 2948 C C . GLU B 1 40 ? -14.258 12.828 30.188 1 89.88 40 GLU B C 1
ATOM 2950 O O . GLU B 1 40 ? -15.055 12.828 29.25 1 89.88 40 GLU B O 1
ATOM 2955 N N . LYS B 1 41 ? -14.266 13.641 31.219 1 90 41 LYS B N 1
ATOM 2956 C CA . LYS B 1 41 ? -15.227 14.734 31.234 1 90 41 LYS B CA 1
ATOM 2957 C C . LYS B 1 41 ? -15.047 15.633 30.016 1 90 41 LYS B C 1
ATOM 2959 O O . LYS B 1 41 ? -16.016 15.992 29.344 1 90 41 LYS B O 1
ATOM 2964 N N . ILE B 1 42 ? -13.82 15.953 29.703 1 89.06 42 ILE B N 1
ATOM 2965 C CA . ILE B 1 42 ? -13.5 16.844 28.578 1 89.06 42 ILE B CA 1
ATOM 2966 C C . ILE B 1 42 ? -13.867 16.156 27.266 1 89.06 42 ILE B C 1
ATOM 2968 O O . ILE B 1 42 ? -14.469 16.781 26.391 1 89.06 42 ILE B O 1
ATOM 2972 N N . HIS B 1 43 ? -13.555 14.93 27.188 1 86.88 43 HIS B N 1
ATOM 2973 C CA . HIS B 1 43 ? -13.898 14.195 25.984 1 86.88 43 HIS B CA 1
ATOM 2974 C C . HIS B 1 43 ? -15.414 14.117 25.797 1 86.88 43 HIS B C 1
ATOM 2976 O O . HIS B 1 43 ? -15.906 14.219 24.672 1 86.88 43 HIS B O 1
ATOM 2982 N N . ALA B 1 44 ? -16.156 13.906 26.875 1 86.44 44 ALA B N 1
ATOM 2983 C CA . ALA B 1 44 ? -17.625 13.852 26.812 1 86.44 44 ALA B CA 1
ATOM 2984 C C . ALA B 1 44 ? -18.203 15.18 26.328 1 86.44 44 ALA B C 1
ATOM 2986 O O . ALA B 1 44 ? -19.094 15.203 25.469 1 86.44 44 ALA B O 1
ATOM 2987 N N . ILE B 1 45 ? -17.672 16.234 26.859 1 86.94 45 ILE B N 1
ATOM 2988 C CA . ILE B 1 45 ? -18.125 17.562 26.469 1 86.94 45 ILE B CA 1
ATOM 2989 C C . ILE B 1 45 ? -17.781 17.844 25.016 1 86.94 45 ILE B C 1
ATOM 2991 O O . ILE B 1 45 ? -18.594 18.375 24.266 1 86.94 45 ILE B O 1
ATOM 2995 N N . ALA B 1 46 ? -16.547 17.469 24.641 1 82.38 46 ALA B N 1
ATOM 2996 C CA . ALA B 1 46 ? -16.109 17.656 23.266 1 82.38 46 ALA B CA 1
ATOM 2997 C C . ALA B 1 46 ? -17.016 16.922 22.281 1 82.38 46 ALA B C 1
ATOM 2999 O O . ALA B 1 46 ? -17.375 17.453 21.234 1 82.38 46 ALA B O 1
ATOM 3000 N N . LYS B 1 47 ? -17.359 15.789 22.734 1 77.38 47 LYS B N 1
ATOM 3001 C CA . LYS B 1 47 ? -18.266 14.977 21.922 1 77.38 47 LYS B CA 1
ATOM 3002 C C . LYS B 1 47 ? -19.625 15.641 21.781 1 77.38 47 LYS B C 1
ATOM 3004 O O . LYS B 1 47 ? -20.188 15.711 20.688 1 77.38 47 LYS B O 1
ATOM 3009 N N . GLU B 1 48 ? -20.094 16.125 22.922 1 79.31 48 GLU B N 1
ATOM 3010 C CA . GLU B 1 48 ? -21.391 16.781 22.953 1 79.31 48 GLU B CA 1
ATOM 3011 C C . GLU B 1 48 ? -21.391 18.031 22.078 1 79.31 48 GLU B C 1
ATOM 3013 O O . GLU B 1 48 ? -22.391 18.344 21.406 1 79.31 48 GLU B O 1
ATOM 3018 N N . LEU B 1 49 ? -20.266 18.672 22.062 1 77.62 49 LEU B N 1
ATOM 3019 C CA . LEU B 1 49 ? -20.172 19.938 21.344 1 77.62 49 LEU B CA 1
ATOM 3020 C C . LEU B 1 49 ? -19.656 19.734 19.922 1 77.62 49 LEU B C 1
ATOM 3022 O O . LEU B 1 49 ? -19.453 20.703 19.203 1 77.62 49 LEU B O 1
ATOM 3026 N N . ASN B 1 50 ? -19.375 18.469 19.625 1 73.94 50 ASN B N 1
ATOM 3027 C CA . ASN B 1 50 ? -18.797 18.141 18.344 1 73.94 50 ASN B CA 1
ATOM 3028 C C . ASN B 1 50 ? -17.5 18.906 18.094 1 73.94 50 ASN B C 1
ATOM 3030 O O . ASN B 1 50 ? -17.281 19.453 17.016 1 73.94 50 ASN B O 1
ATOM 3034 N N . TYR B 1 51 ? -16.734 18.969 19.188 1 75.06 51 TYR B N 1
ATOM 3035 C CA . TYR B 1 51 ? -15.477 19.688 19.125 1 75.06 51 TYR B CA 1
ATOM 3036 C C . TYR B 1 51 ? -14.336 18.781 18.672 1 75.06 51 TYR B C 1
ATOM 3038 O O . TYR B 1 51 ? -14.18 17.672 19.188 1 75.06 51 TYR B O 1
ATOM 3046 N N . VAL B 1 52 ? -13.648 19.203 17.641 1 71.81 52 VAL B N 1
ATOM 3047 C CA . VAL B 1 52 ? -12.391 18.578 17.219 1 71.81 52 VAL B CA 1
ATOM 3048 C C . VAL B 1 52 ? -11.25 19.578 17.359 1 71.81 52 VAL B C 1
ATOM 3050 O O . VAL B 1 52 ? -11.344 20.703 16.875 1 71.81 52 VAL B O 1
ATOM 3053 N N . PRO B 1 53 ? -10.18 19.172 18.203 1 70.81 53 PRO B N 1
ATOM 3054 C CA . PRO B 1 53 ? -9.047 20.109 18.344 1 70.81 53 PRO B CA 1
ATOM 3055 C C . PRO B 1 53 ? -8.469 20.531 16.984 1 70.81 53 PRO B C 1
ATOM 3057 O O . PRO B 1 53 ? -8.391 19.719 16.062 1 70.81 53 PRO B O 1
ATOM 3060 N N . ASN B 1 54 ? -8.227 21.844 16.922 1 67 54 ASN B N 1
ATOM 3061 C CA . ASN B 1 54 ? -7.582 22.375 15.727 1 67 54 ASN B CA 1
ATOM 3062 C C . ASN B 1 54 ? -6.094 22.047 15.703 1 67 54 ASN B C 1
ATOM 3064 O O . ASN B 1 54 ? -5.312 22.609 16.469 1 67 54 ASN B O 1
ATOM 3068 N N . ALA B 1 55 ? -5.754 21.141 14.859 1 66.75 55 ALA B N 1
ATOM 3069 C CA . ALA B 1 55 ? -4.379 20.656 14.82 1 66.75 55 ALA B CA 1
ATOM 3070 C C . ALA B 1 55 ? -3.414 21.766 14.406 1 66.75 55 ALA B C 1
ATOM 3072 O O . ALA B 1 55 ? -2.27 21.812 14.867 1 66.75 55 ALA B O 1
ATOM 3073 N N . PHE B 1 56 ? -3.887 22.641 13.57 1 63.25 56 PHE B N 1
ATOM 3074 C CA . PHE B 1 56 ? -3.049 23.75 13.148 1 63.25 56 PHE B CA 1
ATOM 3075 C C . PHE B 1 56 ? -2.74 24.672 14.32 1 63.25 56 PHE B C 1
ATOM 3077 O O . PHE B 1 56 ? -1.599 25.109 14.5 1 63.25 56 PHE B O 1
ATOM 3084 N N . ALA B 1 57 ? -3.803 24.891 15.086 1 60.34 57 ALA B N 1
ATOM 3085 C CA . ALA B 1 57 ? -3.627 25.766 16.25 1 60.34 57 ALA B CA 1
ATOM 3086 C C . ALA B 1 57 ? -2.688 25.125 17.266 1 60.34 57 ALA B C 1
ATOM 3088 O O . ALA B 1 57 ? -1.853 25.812 17.875 1 60.34 57 ALA B O 1
ATOM 3089 N N . GLN B 1 58 ? -2.916 23.859 17.422 1 63.88 58 GLN B N 1
ATOM 3090 C CA . GLN B 1 58 ? -2.066 23.125 18.344 1 63.88 58 GLN B CA 1
ATOM 3091 C C . GLN B 1 58 ? -0.615 23.109 17.875 1 63.88 58 GLN B C 1
ATOM 3093 O O . GLN B 1 58 ? 0.308 23.25 18.688 1 63.88 58 GLN B O 1
ATOM 3098 N N . GLY B 1 59 ? -0.48 22.875 16.641 1 60.72 59 GLY B N 1
ATOM 3099 C CA . GLY B 1 59 ? 0.85 22.859 16.047 1 60.72 59 GLY B CA 1
ATOM 3100 C C . GLY B 1 59 ? 1.565 24.188 16.141 1 60.72 59 GLY B C 1
ATOM 3101 O O . GLY B 1 59 ? 2.771 24.234 16.391 1 60.72 59 GLY B O 1
ATOM 3102 N N . LEU B 1 60 ? 0.818 25.266 16.016 1 55 60 LEU B N 1
ATOM 3103 C CA . LEU B 1 60 ? 1.384 26.594 16.109 1 55 60 LEU B CA 1
ATOM 3104 C C . LEU B 1 60 ? 1.907 26.859 17.531 1 55 60 LEU B C 1
ATOM 3106 O O . LEU B 1 60 ? 2.963 27.484 17.688 1 55 60 LEU B O 1
ATOM 3110 N N . LYS B 1 61 ? 1.134 26.234 18.484 1 54.91 61 LYS B N 1
ATOM 3111 C CA . LYS B 1 61 ? 1.538 26.438 19.875 1 54.91 61 LYS B CA 1
ATOM 3112 C C . LYS B 1 61 ? 2.77 25.594 20.219 1 54.91 61 LYS B C 1
ATOM 3114 O O . LYS B 1 61 ? 3.66 26.062 20.922 1 54.91 61 LYS B O 1
ATOM 3119 N N . ARG B 1 62 ? 2.758 24.422 19.688 1 60.16 62 ARG B N 1
ATOM 3120 C CA . ARG B 1 62 ? 3.84 23.484 19.984 1 60.16 62 ARG B CA 1
ATOM 3121 C C . ARG B 1 62 ? 4.969 23.609 18.969 1 60.16 62 ARG B C 1
ATOM 3123 O O . ARG B 1 62 ? 6.047 23.047 19.156 1 60.16 62 ARG B O 1
ATOM 3130 N N . SER B 1 63 ? 4.887 24.359 17.984 1 57.06 63 SER B N 1
ATOM 3131 C CA . SER B 1 63 ? 5.82 24.453 16.875 1 57.06 63 SER B CA 1
ATOM 3132 C C . SER B 1 63 ? 6.059 23.094 16.219 1 57.06 63 SER B C 1
ATOM 3134 O O . SER B 1 63 ? 7.09 22.875 15.586 1 57.06 63 SER B O 1
ATOM 3136 N N . SER B 1 64 ? 5.234 22.031 16.672 1 62.84 64 SER B N 1
ATOM 3137 C CA . SER B 1 64 ? 5.328 20.719 16.047 1 62.84 64 SER B CA 1
ATOM 3138 C C . SER B 1 64 ? 3.969 20.031 16 1 62.84 64 SER B C 1
ATOM 3140 O O . SER B 1 64 ? 3.09 20.328 16.812 1 62.84 64 SER B O 1
ATOM 3142 N N . SER B 1 65 ? 3.824 19.281 14.914 1 72.62 65 SER B N 1
ATOM 3143 C CA . SER B 1 65 ? 2.617 18.469 14.789 1 72.62 65 SER B CA 1
ATOM 3144 C C . SER B 1 65 ? 2.887 17.016 15.172 1 72.62 65 SER B C 1
ATOM 3146 O O . SER B 1 65 ? 4.027 16.641 15.445 1 72.62 65 SER B O 1
ATOM 3148 N N . GLN B 1 66 ? 1.916 16.312 15.367 1 81.62 66 GLN B N 1
ATOM 3149 C CA . GLN B 1 66 ? 2.031 14.875 15.586 1 81.62 66 GLN B CA 1
ATOM 3150 C C . GLN B 1 66 ? 1.966 14.109 14.266 1 81.62 66 GLN B C 1
ATOM 3152 O O . GLN B 1 66 ? 1.436 13 14.211 1 81.62 66 GLN B O 1
ATOM 3157 N N . ILE B 1 67 ? 2.566 14.805 13.25 1 86.19 67 ILE B N 1
ATOM 3158 C CA . ILE B 1 67 ? 2.596 14.203 11.914 1 86.19 67 ILE B CA 1
ATOM 3159 C C . ILE B 1 67 ? 3.969 13.586 11.656 1 86.19 67 ILE B C 1
ATOM 3161 O O . ILE B 1 67 ? 4.996 14.227 11.891 1 86.19 67 ILE B O 1
ATOM 3165 N N . ILE B 1 68 ? 3.926 12.328 11.297 1 91.38 68 ILE B N 1
ATOM 3166 C CA . ILE B 1 68 ? 5.109 11.664 10.766 1 91.38 68 ILE B CA 1
ATOM 3167 C C . ILE B 1 68 ? 4.984 11.523 9.25 1 91.38 68 ILE B C 1
ATOM 3169 O O . ILE B 1 68 ? 3.961 11.055 8.75 1 91.38 68 ILE B O 1
ATOM 3173 N N . GLY B 1 69 ? 5.965 12.016 8.562 1 92.69 69 GLY B N 1
ATOM 3174 C CA . GLY B 1 69 ? 6 11.828 7.117 1 92.69 69 GLY B CA 1
ATOM 3175 C C . GLY B 1 69 ? 6.688 10.547 6.695 1 92.69 69 GLY B C 1
ATOM 3176 O O . GLY B 1 69 ? 7.699 10.156 7.277 1 92.69 69 GLY B O 1
ATOM 3177 N N . ILE B 1 70 ? 6.078 9.898 5.773 1 93.19 70 ILE B N 1
ATOM 3178 C CA . ILE B 1 70 ? 6.738 8.789 5.09 1 93.19 70 ILE B CA 1
ATOM 3179 C C . ILE B 1 70 ? 6.797 9.07 3.59 1 93.19 70 ILE B C 1
ATOM 3181 O O . ILE B 1 70 ? 5.766 9.266 2.945 1 93.19 70 ILE B O 1
ATOM 3185 N N . VAL B 1 71 ? 8 9.172 3.066 1 93 71 VAL B N 1
ATOM 3186 C CA . VAL B 1 71 ? 8.227 9.461 1.654 1 93 71 VAL B CA 1
ATOM 3187 C C . VAL B 1 71 ? 8.961 8.297 1 1 93 71 VAL B C 1
ATOM 3189 O O . VAL B 1 71 ? 10.086 7.969 1.386 1 93 71 VAL B O 1
ATOM 3192 N N . THR B 1 72 ? 8.258 7.691 0.076 1 91.56 72 THR B N 1
ATOM 3193 C CA . THR B 1 72 ? 8.867 6.539 -0.586 1 91.56 72 THR B CA 1
ATOM 3194 C C . THR B 1 72 ? 8.68 6.625 -2.098 1 91.56 72 THR B C 1
ATOM 3196 O O . THR B 1 72 ? 7.809 7.355 -2.582 1 91.56 72 THR B O 1
ATOM 3199 N N . SER B 1 73 ? 9.523 5.91 -2.811 1 86.31 73 SER B N 1
ATOM 3200 C CA . SER B 1 73 ? 9.477 5.93 -4.27 1 86.31 73 SER B CA 1
ATOM 3201 C C . SER B 1 73 ? 8.461 4.93 -4.805 1 86.31 73 SER B C 1
ATOM 3203 O O . SER B 1 73 ? 8.094 4.977 -5.98 1 86.31 73 SER B O 1
ATOM 3205 N N . SER B 1 74 ? 8 4.004 -3.902 1 82.62 74 SER B N 1
ATOM 3206 C CA . SER B 1 74 ? 7.035 3.023 -4.391 1 82.62 74 SER B CA 1
ATOM 3207 C C . SER B 1 74 ? 6.25 2.398 -3.238 1 82.62 74 SER B C 1
ATOM 3209 O O . SER B 1 74 ? 6.812 1.651 -2.434 1 82.62 74 SER B O 1
ATOM 3211 N N . MET B 1 75 ? 4.984 2.588 -3.27 1 76.56 75 MET B N 1
ATOM 3212 C CA . MET B 1 75 ? 4.133 1.923 -2.289 1 76.56 75 MET B CA 1
ATOM 3213 C C . MET B 1 75 ? 3.734 0.531 -2.77 1 76.56 75 MET B C 1
ATOM 3215 O O . MET B 1 75 ? 3.229 -0.279 -1.989 1 76.56 75 MET B O 1
ATOM 3219 N N . TYR B 1 76 ? 4.098 0.169 -4.008 1 78.44 76 TYR B N 1
ATOM 3220 C CA . TYR B 1 76 ? 3.674 -1.096 -4.598 1 78.44 76 TYR B CA 1
ATOM 3221 C C . TYR B 1 76 ? 4.715 -2.184 -4.363 1 78.44 76 TYR B C 1
ATOM 3223 O O . TYR B 1 76 ? 4.445 -3.367 -4.578 1 78.44 76 TYR B O 1
ATOM 3231 N N . ASN B 1 77 ? 5.859 -1.793 -3.963 1 88.06 77 ASN B N 1
ATOM 3232 C CA . ASN B 1 77 ? 6.875 -2.75 -3.537 1 88.06 77 ASN B CA 1
ATOM 3233 C C . ASN B 1 77 ? 6.617 -3.242 -2.115 1 88.06 77 ASN B C 1
ATOM 3235 O O . ASN B 1 77 ? 6.668 -2.459 -1.164 1 88.06 77 ASN B O 1
ATOM 3239 N N . PRO B 1 78 ? 6.371 -4.531 -1.992 1 90 78 PRO B N 1
ATOM 3240 C CA . PRO B 1 78 ? 6.047 -5.062 -0.667 1 90 78 PRO B CA 1
ATOM 3241 C C . PRO B 1 78 ? 7.141 -4.789 0.363 1 90 78 PRO B C 1
ATOM 3243 O O . PRO B 1 78 ? 6.855 -4.68 1.558 1 90 78 PRO B O 1
ATOM 3246 N N . PHE B 1 79 ? 8.359 -4.664 -0.097 1 90.38 79 PHE B N 1
ATOM 3247 C CA . PHE B 1 79 ? 9.43 -4.32 0.827 1 90.38 79 PHE B CA 1
ATOM 3248 C C . PHE B 1 79 ? 9.094 -3.059 1.609 1 90.38 79 PHE B C 1
ATOM 3250 O O . PHE B 1 79 ? 9.195 -3.035 2.838 1 90.38 79 PHE B O 1
ATOM 3257 N N . TYR B 1 80 ? 8.586 -2.043 0.948 1 90.69 80 TYR B N 1
ATOM 3258 C CA . TYR B 1 80 ? 8.242 -0.77 1.57 1 90.69 80 TYR B CA 1
ATOM 3259 C C . TYR B 1 80 ? 6.887 -0.85 2.266 1 90.69 80 TYR B C 1
ATOM 3261 O O . TYR B 1 80 ? 6.75 -0.435 3.418 1 90.69 80 TYR B O 1
ATOM 3269 N N . SER B 1 81 ? 5.91 -1.35 1.539 1 87.06 81 SER B N 1
ATOM 3270 C CA . SER B 1 81 ? 4.555 -1.315 2.084 1 87.06 81 SER B CA 1
ATOM 3271 C C . SER B 1 81 ? 4.473 -2.078 3.402 1 87.06 81 SER B C 1
ATOM 3273 O O . SER B 1 81 ? 3.766 -1.662 4.324 1 87.06 81 SER B O 1
ATOM 3275 N N . GLU B 1 82 ? 5.211 -3.195 3.502 1 89 82 GLU B N 1
ATOM 3276 C CA . GLU B 1 82 ? 5.207 -3.979 4.734 1 89 82 GLU B CA 1
ATOM 3277 C C . GLU B 1 82 ? 5.957 -3.254 5.852 1 89 82 GLU B C 1
ATOM 3279 O O . GLU B 1 82 ? 5.531 -3.277 7.008 1 89 82 GLU B O 1
ATOM 3284 N N . LEU B 1 83 ? 7.047 -2.674 5.473 1 90.44 83 LEU B N 1
ATOM 3285 C CA . LEU B 1 83 ? 7.801 -1.876 6.434 1 90.44 83 LEU B CA 1
ATOM 3286 C C . LEU B 1 83 ? 6.969 -0.707 6.945 1 90.44 83 LEU B C 1
ATOM 3288 O O . LEU B 1 83 ? 6.902 -0.468 8.156 1 90.44 83 LEU B O 1
ATOM 3292 N N . ILE B 1 84 ? 6.262 -0.041 6.105 1 87.38 84 ILE B N 1
ATOM 3293 C CA . ILE B 1 84 ? 5.445 1.128 6.422 1 87.38 84 ILE B CA 1
ATOM 3294 C C . ILE B 1 84 ? 4.27 0.715 7.301 1 87.38 84 ILE B C 1
ATOM 3296 O O . ILE B 1 84 ? 3.871 1.455 8.203 1 87.38 84 ILE B O 1
ATOM 3300 N N . GLN B 1 85 ? 3.727 -0.439 7.016 1 85.94 85 GLN B N 1
ATOM 3301 C CA . GLN B 1 85 ? 2.646 -0.95 7.855 1 85.94 85 GLN B CA 1
ATOM 3302 C C . GLN B 1 85 ? 3.096 -1.081 9.305 1 85.94 85 GLN B C 1
ATOM 3304 O O . GLN B 1 85 ? 2.371 -0.691 10.227 1 85.94 85 GLN B O 1
ATOM 3309 N N . THR B 1 86 ? 4.285 -1.622 9.469 1 91.12 86 THR B N 1
ATOM 3310 C CA . THR B 1 86 ? 4.836 -1.792 10.812 1 91.12 86 THR B CA 1
ATOM 3311 C C . THR B 1 86 ? 5.039 -0.44 11.492 1 91.12 86 THR B C 1
ATOM 3313 O O . THR B 1 86 ? 4.621 -0.245 12.633 1 91.12 86 THR B O 1
ATOM 3316 N N . VAL B 1 87 ? 5.543 0.506 10.781 1 92.25 87 VAL B N 1
ATOM 3317 C CA . VAL B 1 87 ? 5.781 1.84 11.32 1 92.25 87 VAL B CA 1
ATOM 3318 C C . VAL B 1 87 ? 4.453 2.506 11.664 1 92.25 87 VAL B C 1
ATOM 3320 O O . VAL B 1 87 ? 4.324 3.141 12.711 1 92.25 87 VAL B O 1
ATOM 3323 N N . SER B 1 88 ? 3.525 2.379 10.766 1 86.44 88 SER B N 1
ATOM 3324 C CA . SER B 1 88 ? 2.213 2.988 10.961 1 86.44 88 SER B CA 1
ATOM 3325 C C . SER B 1 88 ? 1.526 2.447 12.211 1 86.44 88 SER B C 1
ATOM 3327 O O . SER B 1 88 ? 0.903 3.203 12.953 1 86.44 88 SER B O 1
ATOM 3329 N N . ARG B 1 89 ? 1.617 1.178 12.414 1 84.81 89 ARG B N 1
ATOM 3330 C CA . ARG B 1 89 ? 1.022 0.562 13.594 1 84.81 89 ARG B CA 1
ATOM 3331 C C . ARG B 1 89 ? 1.656 1.104 14.875 1 84.81 89 ARG B C 1
ATOM 3333 O O . ARG B 1 89 ? 0.953 1.448 15.828 1 84.81 89 ARG B O 1
ATOM 3340 N N . ILE B 1 90 ? 2.936 1.208 14.828 1 90.25 90 ILE B N 1
ATOM 3341 C CA . ILE B 1 90 ? 3.656 1.715 15.992 1 90.25 90 ILE B CA 1
ATOM 3342 C C . ILE B 1 90 ? 3.312 3.186 16.219 1 90.25 90 ILE B C 1
ATOM 3344 O O . ILE B 1 90 ? 3.08 3.613 17.344 1 90.25 90 ILE B O 1
ATOM 3348 N N . ALA B 1 91 ? 3.246 3.953 15.141 1 88.31 91 ALA B N 1
ATOM 3349 C CA . ALA B 1 91 ? 2.908 5.371 15.227 1 88.31 91 ALA B CA 1
ATOM 3350 C C . ALA B 1 91 ? 1.523 5.57 15.836 1 88.31 91 ALA B C 1
ATOM 3352 O O . ALA B 1 91 ? 1.327 6.457 16.672 1 88.31 91 ALA B O 1
ATOM 3353 N N . ARG B 1 92 ? 0.631 4.77 15.422 1 80.19 92 ARG B N 1
ATOM 3354 C CA . ARG B 1 92 ? -0.741 4.871 15.914 1 80.19 92 ARG B CA 1
ATOM 3355 C C . ARG B 1 92 ? -0.806 4.645 17.422 1 80.19 92 ARG B C 1
ATOM 3357 O O . ARG B 1 92 ? -1.536 5.344 18.125 1 80.19 92 ARG B O 1
ATOM 3364 N N . THR B 1 93 ? -0.077 3.682 17.859 1 81.25 93 THR B N 1
ATOM 3365 C CA . THR B 1 93 ? -0.082 3.373 19.281 1 81.25 93 THR B CA 1
ATOM 3366 C C . THR B 1 93 ? 0.489 4.535 20.094 1 81.25 93 THR B C 1
ATOM 3368 O O . THR B 1 93 ? 0.25 4.637 21.297 1 81.25 93 THR B O 1
ATOM 3371 N N . GLN B 1 94 ? 1.202 5.43 19.438 1 80.31 94 GLN B N 1
ATOM 3372 C CA . GLN B 1 94 ? 1.819 6.574 20.109 1 80.31 94 GLN B CA 1
ATOM 3373 C C . GLN B 1 94 ? 1.1 7.871 19.75 1 80.31 94 GLN B C 1
ATOM 3375 O O . GLN B 1 94 ? 1.608 8.961 20.016 1 80.31 94 GLN B O 1
ATOM 3380 N N . CYS B 1 95 ? -0.047 7.766 19.031 1 75.81 95 CYS B N 1
ATOM 3381 C CA . CYS B 1 95 ? -0.951 8.867 18.703 1 75.81 95 CYS B CA 1
ATOM 3382 C C . CYS B 1 95 ? -0.333 9.797 17.672 1 75.81 95 CYS B C 1
ATOM 3384 O O . CYS B 1 95 ? -0.499 11.016 17.75 1 75.81 95 CYS B O 1
ATOM 3386 N N . TYR B 1 96 ? 0.592 9.25 16.875 1 83.62 96 TYR B N 1
ATOM 3387 C CA . TYR B 1 96 ? 1.095 9.984 15.719 1 83.62 96 TYR B CA 1
ATOM 3388 C C . TYR B 1 96 ? 0.278 9.656 14.477 1 83.62 96 TYR B C 1
ATOM 3390 O O . TYR B 1 96 ? -0.243 8.547 14.344 1 83.62 96 TYR B O 1
ATOM 3398 N N . GLN B 1 97 ? 0.205 10.68 13.617 1 80.31 97 GLN B N 1
ATOM 3399 C CA . GLN B 1 97 ? -0.457 10.5 12.328 1 80.31 97 GLN B CA 1
ATOM 3400 C C . GLN B 1 97 ? 0.561 10.391 11.203 1 80.31 97 GLN B C 1
ATOM 3402 O O . GLN B 1 97 ? 1.557 11.117 11.188 1 80.31 97 GLN B O 1
ATOM 3407 N N . ILE B 1 98 ? 0.212 9.492 10.289 1 86.06 98 ILE B N 1
ATOM 3408 C CA . ILE B 1 98 ? 1.144 9.289 9.188 1 86.06 98 ILE B CA 1
ATOM 3409 C C . ILE B 1 98 ? 0.652 10.039 7.949 1 86.06 98 ILE B C 1
ATOM 3411 O O . ILE B 1 98 ? -0.524 9.945 7.59 1 86.06 98 ILE B O 1
ATOM 3415 N N . MET B 1 99 ? 1.464 10.82 7.395 1 84.25 99 MET B N 1
ATOM 3416 C CA . MET B 1 99 ? 1.283 11.383 6.055 1 84.25 99 MET B CA 1
ATOM 3417 C C . MET B 1 99 ? 2.193 10.688 5.047 1 84.25 99 MET B C 1
ATOM 3419 O O . MET B 1 99 ? 3.416 10.812 5.121 1 84.25 99 MET B O 1
ATOM 3423 N N . LEU B 1 100 ? 1.564 9.977 4.168 1 84.81 100 LEU B N 1
ATOM 3424 C CA . LEU B 1 100 ? 2.318 9.125 3.262 1 84.81 100 LEU B CA 1
ATOM 3425 C C . LEU B 1 100 ? 2.426 9.758 1.879 1 84.81 100 LEU B C 1
ATOM 3427 O O . LEU B 1 100 ? 1.434 10.242 1.337 1 84.81 100 LEU B O 1
ATOM 3431 N N . PHE B 1 101 ? 3.646 9.805 1.32 1 84.88 101 PHE B N 1
ATOM 3432 C CA . PHE B 1 101 ? 3.924 10.305 -0.021 1 84.88 101 PHE B CA 1
ATOM 3433 C C . PHE B 1 101 ? 4.562 9.219 -0.882 1 84.88 101 PHE B C 1
ATOM 3435 O O . PHE B 1 101 ? 5.617 8.688 -0.538 1 84.88 101 PHE B O 1
ATOM 3442 N N . ASP B 1 102 ? 3.889 8.859 -1.952 1 85 102 ASP B N 1
ATOM 3443 C CA . ASP B 1 102 ? 4.488 8.055 -3.01 1 85 102 ASP B CA 1
ATOM 3444 C C . ASP B 1 102 ? 5.008 8.938 -4.145 1 85 102 ASP B C 1
ATOM 3446 O O . ASP B 1 102 ? 4.223 9.547 -4.871 1 85 102 ASP B O 1
ATOM 3450 N N . THR B 1 103 ? 6.309 8.969 -4.355 1 85.75 103 THR B N 1
ATOM 3451 C CA . THR B 1 103 ? 6.891 9.898 -5.312 1 85.75 103 THR B CA 1
ATOM 3452 C C . THR B 1 103 ? 6.934 9.281 -6.707 1 85.75 103 THR B C 1
ATOM 3454 O O . THR B 1 103 ? 7.164 9.977 -7.695 1 85.75 103 THR B O 1
ATOM 3457 N N . ASP B 1 104 ? 6.707 7.965 -6.754 1 81.06 104 ASP B N 1
ATOM 3458 C CA . ASP B 1 104 ? 6.789 7.242 -8.023 1 81.06 104 ASP B CA 1
ATOM 3459 C C . ASP B 1 104 ? 8.102 7.543 -8.742 1 81.06 104 ASP B C 1
ATOM 3461 O O . ASP B 1 104 ? 8.117 7.766 -9.953 1 81.06 104 ASP B O 1
ATOM 3465 N N . GLY B 1 105 ? 9.094 7.738 -7.961 1 87 105 GLY B N 1
ATOM 3466 C CA . GLY B 1 105 ? 10.43 7.91 -8.516 1 87 105 GLY B CA 1
ATOM 3467 C C . GLY B 1 105 ? 10.703 9.328 -8.984 1 87 105 GLY B C 1
ATOM 3468 O O . GLY B 1 105 ? 11.758 9.602 -9.555 1 87 105 GLY B O 1
ATOM 3469 N N . SER B 1 106 ? 9.875 10.266 -8.695 1 88.25 106 SER B N 1
ATOM 3470 C CA . SER B 1 106 ? 10.031 11.648 -9.148 1 88.25 106 SER B CA 1
ATOM 3471 C C . SER B 1 106 ? 10.781 12.484 -8.125 1 88.25 106 SER B C 1
ATOM 3473 O O . SER B 1 106 ? 10.328 12.648 -6.992 1 88.25 106 SER B O 1
ATOM 3475 N N . GLU B 1 107 ? 11.859 13.062 -8.57 1 89.88 107 GLU B N 1
ATOM 3476 C CA . GLU B 1 107 ? 12.625 13.953 -7.703 1 89.88 107 GLU B CA 1
ATOM 3477 C C . GLU B 1 107 ? 11.797 15.18 -7.309 1 89.88 107 GLU B C 1
ATOM 3479 O O . GLU B 1 107 ? 11.883 15.648 -6.172 1 89.88 107 GLU B O 1
ATOM 3484 N N . GLU B 1 108 ? 11.07 15.625 -8.25 1 84.31 108 GLU B N 1
ATOM 3485 C CA . GLU B 1 108 ? 10.211 16.781 -7.996 1 84.31 108 GLU B CA 1
ATOM 3486 C C . GLU B 1 108 ? 9.156 16.453 -6.938 1 84.31 108 GLU B C 1
ATOM 3488 O O . GLU B 1 108 ? 8.93 17.234 -6.02 1 84.31 108 GLU B O 1
ATOM 3493 N N . ALA B 1 109 ? 8.594 15.273 -7.078 1 83.62 109 ALA B N 1
ATOM 3494 C CA . ALA B 1 109 ? 7.582 14.852 -6.109 1 83.62 109 ALA B CA 1
ATOM 3495 C C . ALA B 1 109 ? 8.195 14.664 -4.723 1 83.62 109 ALA B C 1
ATOM 3497 O O . ALA B 1 109 ? 7.551 14.961 -3.711 1 83.62 109 ALA B O 1
ATOM 3498 N N . GLU B 1 110 ? 9.398 14.172 -4.734 1 91.19 110 GLU B N 1
ATOM 3499 C CA . GLU B 1 110 ? 10.102 14.016 -3.467 1 91.19 110 GLU B CA 1
ATOM 3500 C C . GLU B 1 110 ? 10.32 15.359 -2.781 1 91.19 110 GLU B C 1
ATOM 3502 O O . GLU B 1 110 ? 10.047 15.508 -1.59 1 91.19 110 GLU B O 1
ATOM 3507 N N . MET B 1 111 ? 10.766 16.344 -3.531 1 86.31 111 MET B N 1
ATOM 3508 C CA . MET B 1 111 ? 10.984 17.688 -3.014 1 86.31 111 MET B CA 1
ATOM 3509 C C . MET B 1 111 ? 9.68 18.281 -2.496 1 86.31 111 MET B C 1
ATOM 3511 O O . MET B 1 111 ? 9.641 18.844 -1.395 1 86.31 111 MET B O 1
ATOM 3515 N N . GLU B 1 112 ? 8.688 18.109 -3.258 1 79 112 GLU B N 1
ATOM 3516 C CA . GLU B 1 112 ? 7.379 18.641 -2.885 1 79 112 GLU B CA 1
ATOM 3517 C C . GLU B 1 112 ? 6.867 18 -1.6 1 79 112 GLU B C 1
ATOM 3519 O O . GLU B 1 112 ? 6.285 18.672 -0.749 1 79 112 GLU B O 1
ATOM 3524 N N . ALA B 1 113 ? 7.066 16.703 -1.522 1 85.31 113 ALA B N 1
ATOM 3525 C CA . ALA B 1 113 ? 6.641 15.977 -0.329 1 85.31 113 ALA B CA 1
ATOM 3526 C C . ALA B 1 113 ? 7.352 16.5 0.915 1 85.31 113 ALA B C 1
ATOM 3528 O O . ALA B 1 113 ? 6.711 16.781 1.935 1 85.31 113 ALA B O 1
ATOM 3529 N N . ILE B 1 114 ? 8.641 16.688 0.785 1 87.94 114 ILE B N 1
ATOM 3530 C CA . ILE B 1 114 ? 9.445 17.141 1.918 1 87.94 114 ILE B CA 1
ATOM 3531 C C . ILE B 1 114 ? 9.039 18.562 2.301 1 87.94 114 ILE B C 1
ATOM 3533 O O . ILE B 1 114 ? 8.867 18.875 3.482 1 87.94 114 ILE B O 1
ATOM 3537 N N . GLN B 1 115 ? 8.82 19.391 1.344 1 80.44 115 GLN B N 1
ATOM 3538 C CA . GLN B 1 115 ? 8.391 20.766 1.596 1 80.44 115 GLN B CA 1
ATOM 3539 C C . GLN B 1 115 ? 7.031 20.781 2.297 1 80.44 115 GLN B C 1
ATOM 3541 O O . GLN B 1 115 ? 6.828 21.547 3.24 1 80.44 115 GLN B O 1
ATOM 3546 N N . ALA B 1 116 ? 6.16 19.953 1.811 1 78.44 116 ALA B N 1
ATOM 3547 C CA . ALA B 1 116 ? 4.844 19.859 2.436 1 78.44 116 ALA B CA 1
ATOM 3548 C C . ALA B 1 116 ? 4.957 19.438 3.896 1 78.44 116 ALA B C 1
ATOM 3550 O O . ALA B 1 116 ? 4.309 20.016 4.773 1 78.44 116 ALA B O 1
ATOM 3551 N N . LEU B 1 117 ? 5.754 18.5 4.141 1 85.88 117 LEU B N 1
ATOM 3552 C CA . LEU B 1 117 ? 5.918 17.969 5.488 1 85.88 117 LEU B CA 1
ATOM 3553 C C . LEU B 1 117 ? 6.516 19.031 6.414 1 85.88 117 LEU B C 1
ATOM 3555 O O . LEU B 1 117 ? 6.129 19.125 7.582 1 85.88 117 LEU B O 1
ATOM 3559 N N . PHE B 1 118 ? 7.434 19.797 5.879 1 80.06 118 PHE B N 1
ATOM 3560 C CA . PHE B 1 118 ? 7.977 20.906 6.66 1 80.06 118 PHE B CA 1
ATOM 3561 C C . PHE B 1 118 ? 6.902 21.953 6.93 1 80.06 118 PHE B C 1
ATOM 3563 O O . PHE B 1 118 ? 6.812 22.484 8.039 1 80.06 118 PHE B O 1
ATOM 3570 N N . GLY B 1 119 ? 6.148 22.219 5.938 1 76.56 119 GLY B N 1
ATOM 3571 C CA . GLY B 1 119 ? 5.059 23.172 6.082 1 76.56 119 GLY B CA 1
ATOM 3572 C C . GLY B 1 119 ? 4.047 22.766 7.137 1 76.56 119 GLY B C 1
ATOM 3573 O O . GLY B 1 119 ? 3.5 23.625 7.84 1 76.56 119 GLY B O 1
ATOM 3574 N N . TYR B 1 120 ? 3.877 21.469 7.215 1 77.81 120 TYR B N 1
ATOM 3575 C CA . TYR B 1 120 ? 2.918 20.938 8.18 1 77.81 120 TYR B CA 1
ATOM 3576 C C . TYR B 1 120 ? 3.596 20.625 9.508 1 77.81 120 TYR B C 1
ATOM 3578 O O . TYR B 1 120 ? 2.988 20.031 10.398 1 77.81 120 TYR B O 1
ATOM 3586 N N . LYS B 1 121 ? 4.875 20.969 9.578 1 81.75 121 LYS B N 1
ATOM 3587 C CA . LYS B 1 121 ? 5.664 20.828 10.797 1 81.75 121 LYS B CA 1
ATOM 3588 C C . LYS B 1 121 ? 5.691 19.375 11.273 1 81.75 121 LYS B C 1
ATOM 3590 O O . LYS B 1 121 ? 5.465 19.094 12.453 1 81.75 121 LYS B O 1
ATOM 3595 N N . ALA B 1 122 ? 5.926 18.484 10.352 1 86.12 122 ALA B N 1
ATOM 3596 C CA . ALA B 1 122 ? 6.098 17.078 10.727 1 86.12 122 ALA B CA 1
ATOM 3597 C C . ALA B 1 122 ? 7.172 16.938 11.797 1 86.12 122 ALA B C 1
ATOM 3599 O O . ALA B 1 122 ? 8.203 17.609 11.758 1 86.12 122 ALA B O 1
ATOM 3600 N N . CYS B 1 123 ? 6.898 16.078 12.727 1 88.06 123 CYS B N 1
ATOM 3601 C CA . CYS B 1 123 ? 7.848 15.906 13.82 1 88.06 123 CYS B CA 1
ATOM 3602 C C . CYS B 1 123 ? 8.984 14.969 13.414 1 88.06 123 CYS B C 1
ATOM 3604 O O . CYS B 1 123 ? 10 14.898 14.102 1 88.06 123 CYS B O 1
ATOM 3606 N N . GLY B 1 124 ? 8.844 14.273 12.352 1 92.62 124 GLY B N 1
ATOM 3607 C CA . GLY B 1 124 ? 9.852 13.383 11.805 1 92.62 124 GLY B CA 1
ATOM 3608 C C . GLY B 1 124 ? 9.477 12.82 10.445 1 92.62 124 GLY B C 1
ATOM 3609 O O . GLY B 1 124 ? 8.297 12.773 10.094 1 92.62 124 GLY B O 1
ATOM 3610 N N . ILE B 1 125 ? 10.508 12.391 9.703 1 94.5 125 ILE B N 1
ATOM 3611 C CA . ILE B 1 125 ? 10.281 11.891 8.344 1 94.5 125 ILE B CA 1
ATOM 3612 C C . ILE B 1 125 ? 11.078 10.602 8.133 1 94.5 125 ILE B C 1
ATOM 3614 O O . ILE B 1 125 ? 12.266 10.539 8.453 1 94.5 125 ILE B O 1
ATOM 3618 N N . LEU B 1 126 ? 10.367 9.594 7.762 1 96.38 126 LEU B N 1
ATOM 3619 C CA . LEU B 1 126 ? 10.992 8.406 7.199 1 96.38 126 LEU B CA 1
ATOM 3620 C C . LEU B 1 126 ? 11.102 8.516 5.684 1 96.38 126 LEU B C 1
ATOM 3622 O O . LEU B 1 126 ? 10.102 8.711 4.992 1 96.38 126 LEU B O 1
ATOM 3626 N N . LEU B 1 127 ? 12.352 8.406 5.16 1 96.44 127 LEU B N 1
ATOM 3627 C CA . LEU B 1 127 ? 12.578 8.734 3.758 1 96.44 127 LEU B CA 1
ATOM 3628 C C . LEU B 1 127 ? 13.336 7.613 3.055 1 96.44 127 LEU B C 1
ATOM 3630 O O . LEU B 1 127 ? 14.383 7.176 3.527 1 96.44 127 LEU B O 1
ATOM 3634 N N . SER B 1 128 ? 12.727 7.102 2.021 1 96.69 128 SER B N 1
ATOM 3635 C CA . SER B 1 128 ? 13.484 6.387 0.995 1 96.69 128 SER B CA 1
ATOM 3636 C C . SER B 1 128 ? 13.672 7.246 -0.25 1 96.69 128 SER B C 1
ATOM 3638 O O . SER B 1 128 ? 12.758 7.383 -1.063 1 96.69 128 SER B O 1
ATOM 3640 N N . PRO B 1 129 ? 14.844 7.812 -0.398 1 96.38 129 PRO B N 1
ATOM 3641 C CA . PRO B 1 129 ? 15.055 8.75 -1.507 1 96.38 129 PRO B CA 1
ATOM 3642 C C . PRO B 1 129 ? 14.797 8.109 -2.871 1 96.38 129 PRO B C 1
ATOM 3644 O O . PRO B 1 129 ? 14.883 6.891 -3.014 1 96.38 129 PRO B O 1
ATOM 3647 N N . VAL B 1 130 ? 14.57 8.922 -3.896 1 94.19 130 VAL B N 1
ATOM 3648 C CA . VAL B 1 130 ? 14.234 8.453 -5.238 1 94.19 130 VAL B CA 1
ATOM 3649 C C . VAL B 1 130 ? 15.484 7.93 -5.938 1 94.19 130 VAL B C 1
ATOM 3651 O O . VAL B 1 130 ? 15.391 7.156 -6.891 1 94.19 130 VAL B O 1
ATOM 3654 N N . ARG B 1 131 ? 16.625 8.375 -5.398 1 95.12 131 ARG B N 1
ATOM 3655 C CA . ARG B 1 131 ? 17.906 7.969 -5.969 1 95.12 131 ARG B CA 1
ATOM 3656 C C . ARG B 1 131 ? 18.906 7.602 -4.875 1 95.12 131 ARG B C 1
ATOM 3658 O O . ARG B 1 131 ? 18.781 8.078 -3.74 1 95.12 131 ARG B O 1
ATOM 3665 N N . ASP B 1 132 ? 19.812 6.754 -5.27 1 95.94 132 ASP B N 1
ATOM 3666 C CA . ASP B 1 132 ? 20.828 6.383 -4.305 1 95.94 132 ASP B CA 1
ATOM 3667 C C . ASP B 1 132 ? 22.219 6.434 -4.934 1 95.94 132 ASP B C 1
ATOM 3669 O O . ASP B 1 132 ? 23.156 5.801 -4.441 1 95.94 132 ASP B O 1
ATOM 3673 N N . ASP B 1 133 ? 22.312 7.062 -6.094 1 95.56 133 ASP B N 1
ATOM 3674 C CA . ASP B 1 133 ? 23.656 7.27 -6.621 1 95.56 133 ASP B CA 1
ATOM 3675 C C . ASP B 1 133 ? 24.438 8.234 -5.746 1 95.56 133 ASP B C 1
ATOM 3677 O O . ASP B 1 133 ? 23.875 9.117 -5.102 1 95.56 133 ASP B O 1
ATOM 3681 N N . LYS B 1 134 ? 25.719 8.211 -5.742 1 94.25 134 LYS B N 1
ATOM 3682 C CA . LYS B 1 134 ? 26.578 8.906 -4.793 1 94.25 134 LYS B CA 1
ATOM 3683 C C . LYS B 1 134 ? 26.531 10.422 -5.012 1 94.25 134 LYS B C 1
ATOM 3685 O O . LYS B 1 134 ? 26.875 11.195 -4.117 1 94.25 134 LYS B O 1
ATOM 3690 N N . ASN B 1 135 ? 26.031 10.867 -6.152 1 92.81 135 ASN B N 1
ATOM 3691 C CA . ASN B 1 135 ? 26.016 12.289 -6.477 1 92.81 135 ASN B CA 1
ATOM 3692 C C . ASN B 1 135 ? 24.672 12.922 -6.133 1 92.81 135 ASN B C 1
ATOM 3694 O O . ASN B 1 135 ? 24.5 14.141 -6.258 1 92.81 135 ASN B O 1
ATOM 3698 N N . TYR B 1 136 ? 23.781 12.047 -5.707 1 93.94 136 TYR B N 1
ATOM 3699 C CA . TYR B 1 136 ? 22.453 12.594 -5.383 1 93.94 136 TYR B CA 1
ATOM 3700 C C . TYR B 1 136 ? 22.516 13.406 -4.098 1 93.94 136 TYR B C 1
ATOM 3702 O O . TYR B 1 136 ? 22.75 12.859 -3.018 1 93.94 136 TYR B O 1
ATOM 3710 N N . GLN B 1 137 ? 22.344 14.758 -4.191 1 91.5 137 GLN B N 1
ATOM 3711 C CA . GLN B 1 137 ? 22.312 15.703 -3.08 1 91.5 137 GLN B CA 1
ATOM 3712 C C . GLN B 1 137 ? 21.125 16.656 -3.186 1 91.5 137 GLN B C 1
ATOM 3714 O O . GLN B 1 137 ? 21.266 17.781 -3.633 1 91.5 137 GLN B O 1
ATOM 3719 N N . PRO B 1 138 ? 20 16.172 -2.719 1 90.25 138 PRO B N 1
ATOM 3720 C CA . PRO B 1 138 ? 18.812 17 -2.906 1 90.25 138 PRO B CA 1
ATOM 3721 C C . PRO B 1 138 ? 18.828 18.266 -2.041 1 90.25 138 PRO B C 1
ATOM 3723 O O . PRO B 1 138 ? 19.328 18.234 -0.911 1 90.25 138 PRO B O 1
ATOM 3726 N N . ALA B 1 139 ? 18.188 19.297 -2.426 1 82.12 139 ALA B N 1
ATOM 3727 C CA . ALA B 1 139 ? 18.203 20.625 -1.798 1 82.12 139 ALA B CA 1
ATOM 3728 C C . ALA B 1 139 ? 17.469 20.609 -0.459 1 82.12 139 ALA B C 1
ATOM 3730 O O . ALA B 1 139 ? 17.719 21.438 0.409 1 82.12 139 ALA B O 1
ATOM 3731 N N . TYR B 1 140 ? 16.641 19.609 -0.334 1 83.81 140 TYR B N 1
ATOM 3732 C CA . TYR B 1 140 ? 15.82 19.609 0.871 1 83.81 140 TYR B CA 1
ATOM 3733 C C . TYR B 1 140 ? 16.641 19.234 2.096 1 83.81 140 TYR B C 1
ATOM 3735 O O . TYR B 1 140 ? 16.203 19.406 3.23 1 83.81 140 TYR B O 1
ATOM 3743 N N . LEU B 1 141 ? 17.828 18.719 1.927 1 84.69 141 LEU B N 1
ATOM 3744 C CA . LEU B 1 141 ? 18.688 18.375 3.055 1 84.69 141 LEU B CA 1
ATOM 3745 C C . LEU B 1 141 ? 19.031 19.625 3.867 1 84.69 141 LEU B C 1
ATOM 3747 O O . LEU B 1 141 ? 19.109 19.562 5.098 1 84.69 141 LEU B O 1
ATOM 3751 N N . ASP B 1 142 ? 19.203 20.688 3.162 1 75.38 142 ASP B N 1
ATOM 3752 C CA . ASP B 1 142 ? 19.484 21.953 3.836 1 75.38 142 ASP B CA 1
ATOM 3753 C C . ASP B 1 142 ? 18.281 22.438 4.625 1 75.38 142 ASP B C 1
ATOM 3755 O O . ASP B 1 142 ? 18.422 22.984 5.723 1 75.38 142 ASP B O 1
ATOM 3759 N N . LEU B 1 143 ? 17.141 22.188 4.066 1 72.56 143 LEU B N 1
ATOM 3760 C CA . LEU B 1 143 ? 15.898 22.547 4.738 1 72.56 143 LEU B CA 1
ATOM 3761 C C . LEU B 1 143 ? 15.711 21.75 6.02 1 72.56 143 LEU B C 1
ATOM 3763 O O . LEU B 1 143 ? 15.289 22.281 7.043 1 72.56 143 LEU B O 1
ATOM 3767 N N . ALA B 1 144 ? 16.047 20.469 5.93 1 76.5 144 ALA B N 1
ATOM 3768 C CA . ALA B 1 144 ? 15.875 19.578 7.078 1 76.5 144 ALA B CA 1
ATOM 3769 C C . ALA B 1 144 ? 16.766 20.016 8.242 1 76.5 144 ALA B C 1
ATOM 3771 O O . ALA B 1 144 ? 16.344 19.938 9.406 1 76.5 144 ALA B O 1
ATOM 3772 N N . GLU B 1 145 ? 17.875 20.453 7.902 1 71.88 145 GLU B N 1
ATOM 3773 C CA . GLU B 1 145 ? 18.797 20.953 8.922 1 71.88 145 GLU B CA 1
ATOM 3774 C C . GLU B 1 145 ? 18.297 22.25 9.547 1 71.88 145 GLU B C 1
ATOM 3776 O O . GLU B 1 145 ? 18.359 22.422 10.766 1 71.88 145 GLU B O 1
ATOM 3781 N N . THR B 1 146 ? 17.719 23.0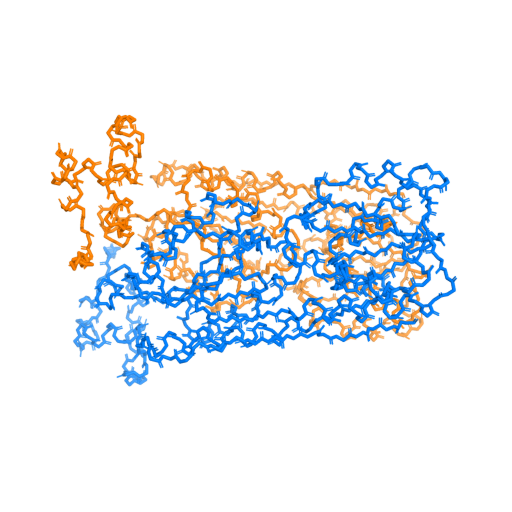31 8.734 1 70.38 146 THR B N 1
ATOM 3782 C CA . THR B 1 146 ? 17.219 24.328 9.172 1 70.38 146 THR B CA 1
ATOM 3783 C C . THR B 1 146 ? 16.016 24.172 10.086 1 70.38 146 THR B C 1
ATOM 3785 O O . THR B 1 146 ? 15.914 24.844 11.117 1 70.38 146 THR B O 1
ATOM 3788 N N . TYR B 1 147 ? 15.125 23.266 9.695 1 71.06 147 TYR B N 1
ATOM 3789 C CA . TYR B 1 147 ? 13.867 23.125 10.422 1 71.06 147 TYR B CA 1
ATOM 3790 C C . TYR B 1 147 ? 13.992 22.094 11.531 1 71.06 147 TYR B C 1
ATOM 3792 O O . TYR B 1 147 ? 13.047 21.875 12.297 1 71.06 147 TYR B O 1
ATOM 3800 N N . ARG B 1 148 ? 15.188 21.438 11.602 1 76.69 148 ARG B N 1
ATOM 3801 C CA . ARG B 1 148 ? 15.516 20.484 12.664 1 76.69 148 ARG B CA 1
ATOM 3802 C C . ARG B 1 148 ? 14.5 19.344 12.703 1 76.69 148 ARG B C 1
ATOM 3804 O O . ARG B 1 148 ? 14.031 18.969 13.773 1 76.69 148 ARG B O 1
ATOM 3811 N N . VAL B 1 149 ? 14.016 18.906 11.609 1 84.31 149 VAL B N 1
ATOM 3812 C CA . VAL B 1 149 ? 13.133 17.75 11.508 1 84.31 149 VAL B CA 1
ATOM 3813 C C . VAL B 1 149 ? 13.961 16.484 11.297 1 84.31 149 VAL B C 1
ATOM 3815 O O . VAL B 1 149 ? 14.727 16.391 10.328 1 84.31 149 VAL B O 1
ATOM 3818 N N . PRO B 1 150 ? 13.852 15.586 12.227 1 91 150 PRO B N 1
ATOM 3819 C CA . PRO B 1 150 ? 14.609 14.352 12.047 1 91 150 PRO B CA 1
ATOM 3820 C C . PRO B 1 150 ? 14.258 13.625 10.75 1 91 150 PRO B C 1
ATOM 3822 O O . PRO B 1 150 ? 13.078 13.445 10.445 1 91 150 PRO B O 1
ATOM 3825 N N . LEU B 1 151 ? 15.312 13.266 10.062 1 93.31 151 LEU B N 1
ATOM 3826 C CA . LEU B 1 151 ? 15.219 12.477 8.844 1 93.31 151 LEU B CA 1
ATOM 3827 C C . LEU B 1 151 ? 15.867 11.117 9.016 1 93.31 151 LEU B C 1
ATOM 3829 O O . LEU B 1 151 ? 17.062 11.023 9.32 1 93.31 151 LEU B O 1
ATOM 3833 N N . ILE B 1 152 ? 15.062 10.078 8.945 1 96.12 152 ILE B N 1
ATOM 3834 C CA . ILE B 1 152 ? 15.57 8.719 9.023 1 96.12 152 ILE B CA 1
ATOM 3835 C C . ILE B 1 152 ? 15.484 8.047 7.652 1 96.12 152 ILE B C 1
ATOM 3837 O O . ILE B 1 152 ? 14.406 7.98 7.059 1 96.12 152 ILE B O 1
ATOM 3841 N N . LEU B 1 153 ? 16.625 7.578 7.148 1 97.19 153 LEU B N 1
ATOM 3842 C CA . LEU B 1 153 ? 16.672 6.953 5.832 1 97.19 153 LEU B CA 1
ATOM 3843 C C . LEU B 1 153 ? 16.312 5.473 5.922 1 97.19 153 LEU B C 1
ATOM 3845 O O . LEU B 1 153 ? 16.688 4.797 6.883 1 97.19 153 LEU B O 1
ATOM 3849 N N . ILE B 1 154 ? 15.602 5.027 4.875 1 97.12 154 ILE B N 1
ATOM 3850 C CA . ILE B 1 154 ? 15.305 3.605 4.75 1 97.12 154 ILE B CA 1
ATOM 3851 C C . ILE B 1 154 ? 15.734 3.107 3.373 1 97.12 154 ILE B C 1
ATOM 3853 O O . ILE B 1 154 ? 15.383 3.703 2.352 1 97.12 154 ILE B O 1
ATOM 3857 N N . ASP B 1 155 ? 16.484 2.039 3.299 1 96.38 155 ASP B N 1
ATOM 3858 C CA . ASP B 1 155 ? 16.859 1.311 2.092 1 96.38 155 ASP B CA 1
ATOM 3859 C C . ASP B 1 155 ? 17.891 2.092 1.278 1 96.38 155 ASP B C 1
ATOM 3861 O O . ASP B 1 155 ? 19.078 1.808 1.344 1 96.38 155 ASP B O 1
ATOM 3865 N N . ARG B 1 156 ? 17.469 3.26 0.725 1 96.88 156 ARG B N 1
ATOM 3866 C CA . ARG B 1 156 ? 18.375 4.078 -0.078 1 96.88 156 ARG B CA 1
ATOM 3867 C C . ARG B 1 156 ? 19.094 5.113 0.785 1 96.88 156 ARG B C 1
ATOM 3869 O O . ARG B 1 156 ? 18.484 5.711 1.676 1 96.88 156 ARG B O 1
ATOM 3876 N N . ASP B 1 157 ? 20.328 5.32 0.469 1 96.31 157 ASP B N 1
ATOM 3877 C CA . ASP B 1 157 ? 21.172 6.242 1.215 1 96.31 157 ASP B CA 1
ATOM 3878 C C . ASP B 1 157 ? 21.328 7.566 0.471 1 96.31 157 ASP B C 1
ATOM 3880 O O . ASP B 1 157 ? 21.125 7.633 -0.743 1 96.31 157 ASP B O 1
ATOM 3884 N N . ILE B 1 158 ? 21.562 8.586 1.214 1 95.75 158 ILE B N 1
ATOM 3885 C CA . ILE B 1 158 ? 22.125 9.828 0.711 1 95.75 158 ILE B CA 1
ATOM 3886 C C . ILE B 1 158 ? 23.578 9.969 1.188 1 95.75 158 ILE B C 1
ATOM 3888 O O . ILE B 1 158 ? 23.812 10.328 2.344 1 95.75 158 ILE B O 1
ATOM 3892 N N . TYR B 1 159 ? 24.469 9.75 0.267 1 93.69 159 TYR B N 1
ATOM 3893 C CA . TYR B 1 159 ? 25.859 9.578 0.63 1 93.69 159 TYR B CA 1
ATOM 3894 C C . TYR B 1 159 ? 26.484 10.906 1.061 1 93.69 159 TYR B C 1
ATOM 3896 O O . TYR B 1 159 ? 26.062 11.969 0.593 1 93.69 159 TYR B O 1
ATOM 3904 N N . ASN B 1 160 ? 27.438 10.859 1.971 1 89.12 160 ASN B N 1
ATOM 3905 C CA . ASN B 1 160 ? 28.203 11.984 2.496 1 89.12 160 ASN B CA 1
ATOM 3906 C C . ASN B 1 160 ? 27.344 12.859 3.41 1 89.12 160 ASN B C 1
ATOM 3908 O O . ASN B 1 160 ? 27.594 14.062 3.521 1 89.12 160 ASN B O 1
ATOM 3912 N N . ARG B 1 161 ? 26.266 12.281 3.865 1 88.25 161 ARG B N 1
ATOM 3913 C CA . ARG B 1 161 ? 25.438 12.961 4.859 1 88.25 161 ARG B CA 1
ATOM 3914 C C . ARG B 1 161 ? 25.344 12.141 6.141 1 88.25 161 ARG B C 1
ATOM 3916 O O . ARG B 1 161 ? 25.359 10.906 6.102 1 88.25 161 ARG B O 1
ATOM 3923 N N . GLN B 1 162 ? 25.328 12.766 7.219 1 87.12 162 GLN B N 1
ATOM 3924 C CA . GLN B 1 162 ? 25.266 12.117 8.523 1 87.12 162 GLN B CA 1
ATOM 3925 C C . GLN B 1 162 ? 23.812 11.922 8.969 1 87.12 162 GLN B C 1
ATOM 3927 O O . GLN B 1 162 ? 23.375 12.516 9.953 1 87.12 162 GLN B O 1
ATOM 3932 N N . LEU B 1 163 ? 23.156 11.047 8.25 1 92.69 163 LEU B N 1
ATOM 3933 C CA . LEU B 1 163 ? 21.75 10.75 8.57 1 92.69 163 LEU B CA 1
ATOM 3934 C C . LEU B 1 163 ? 21.609 9.32 9.086 1 92.69 163 LEU B C 1
ATOM 3936 O O . LEU B 1 163 ? 22.266 8.406 8.578 1 92.69 163 LEU B O 1
ATOM 3940 N N . SER B 1 164 ? 20.844 9.188 10.156 1 95.69 164 SER B N 1
ATOM 3941 C CA . SER B 1 164 ? 20.516 7.852 10.648 1 95.69 164 SER B CA 1
ATOM 3942 C C . SER B 1 164 ? 19.625 7.105 9.656 1 95.69 164 SER B C 1
ATOM 3944 O O . SER B 1 164 ? 18.953 7.723 8.828 1 95.69 164 SER B O 1
ATOM 3946 N N . GLY B 1 165 ? 19.672 5.773 9.703 1 97.56 165 GLY B N 1
ATOM 3947 C CA . GLY B 1 165 ? 18.828 5.031 8.781 1 97.56 165 GLY B CA 1
ATOM 3948 C C . GLY B 1 165 ? 18.984 3.527 8.906 1 97.56 165 GLY B C 1
ATOM 3949 O O . GLY B 1 165 ? 19.812 3.049 9.688 1 97.56 165 GLY B O 1
ATOM 3950 N N . VAL B 1 166 ? 18.109 2.828 8.32 1 98.12 166 VAL B N 1
ATOM 3951 C CA . VAL B 1 166 ? 18.109 1.377 8.172 1 98.12 166 VAL B CA 1
ATOM 3952 C C . VAL B 1 166 ? 18.422 1.002 6.727 1 98.12 166 VAL B C 1
ATOM 3954 O O . VAL B 1 166 ? 17.75 1.453 5.801 1 98.12 166 VAL B O 1
ATOM 3957 N N . PHE B 1 167 ? 19.469 0.225 6.566 1 97.88 167 PHE B N 1
ATOM 3958 C CA . PHE B 1 167 ? 19.969 -0.111 5.238 1 97.88 167 PHE B CA 1
ATOM 3959 C C . PHE B 1 167 ? 20.172 -1.614 5.105 1 97.88 167 PHE B C 1
ATOM 3961 O O . PHE B 1 167 ? 20.109 -2.348 6.094 1 97.88 167 PHE B O 1
ATOM 3968 N N . LEU B 1 168 ? 20.312 -2.016 3.85 1 98 168 LEU B N 1
ATOM 3969 C CA . LEU B 1 168 ? 20.719 -3.391 3.57 1 98 168 LEU B CA 1
ATOM 3970 C C . LEU B 1 168 ? 22.188 -3.465 3.178 1 98 168 LEU B C 1
ATOM 3972 O O . LEU B 1 168 ? 22.703 -2.555 2.527 1 98 168 LEU B O 1
ATOM 3976 N N . ASN B 1 169 ? 22.859 -4.492 3.631 1 98 169 ASN B N 1
ATOM 3977 C CA . ASN B 1 169 ? 24.234 -4.758 3.184 1 98 169 ASN B CA 1
ATOM 3978 C C . ASN B 1 169 ? 24.25 -5.32 1.766 1 98 169 ASN B C 1
ATOM 3980 O O . ASN B 1 169 ? 24.484 -6.516 1.572 1 98 169 ASN B O 1
ATOM 3984 N N . ASN B 1 170 ? 24.125 -4.449 0.839 1 98.12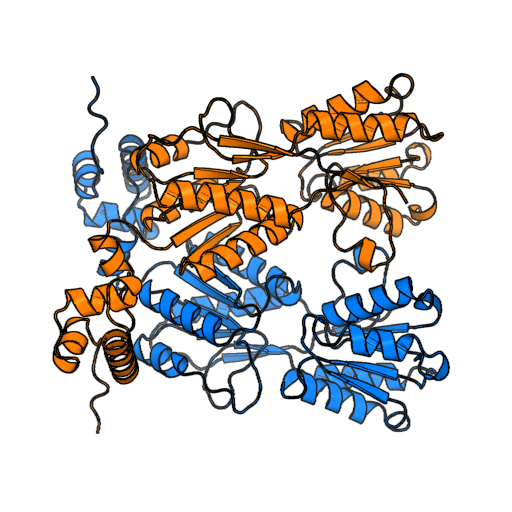 170 ASN B N 1
ATOM 3985 C CA . ASN B 1 170 ? 23.875 -4.855 -0.539 1 98.12 170 ASN B CA 1
ATOM 3986 C C . ASN B 1 170 ? 25.062 -5.594 -1.14 1 98.12 170 ASN B C 1
ATOM 3988 O O . ASN B 1 170 ? 24.891 -6.492 -1.965 1 98.12 170 ASN B O 1
ATOM 3992 N N . LYS B 1 171 ? 26.266 -5.215 -0.742 1 96.75 171 LYS B N 1
ATOM 3993 C CA . LYS B 1 171 ? 27.422 -5.953 -1.211 1 96.75 171 LYS B CA 1
ATOM 3994 C C . LYS B 1 171 ? 27.391 -7.398 -0.725 1 96.75 171 LYS B C 1
ATOM 3996 O O . LYS B 1 171 ? 27.594 -8.328 -1.51 1 96.75 171 LYS B O 1
ATOM 4001 N N . GLU B 1 172 ? 27.109 -7.531 0.531 1 97.75 172 GLU B N 1
ATOM 4002 C CA . GLU B 1 172 ? 27.031 -8.867 1.115 1 97.75 172 GLU B CA 1
ATOM 4003 C C . GLU B 1 172 ? 25.875 -9.672 0.516 1 97.75 172 GLU B C 1
ATOM 4005 O O . GLU B 1 172 ? 26 -10.883 0.32 1 97.75 172 GLU B O 1
ATOM 4010 N N . ILE B 1 173 ? 24.812 -9.031 0.258 1 98.44 173 ILE B N 1
ATOM 4011 C CA . ILE B 1 173 ? 23.656 -9.664 -0.365 1 98.44 173 ILE B CA 1
ATOM 4012 C C . ILE B 1 173 ? 24.047 -10.195 -1.746 1 98.44 173 ILE B C 1
ATOM 4014 O O . ILE B 1 173 ? 23.719 -11.328 -2.092 1 98.44 173 ILE B O 1
ATOM 4018 N N . GLY B 1 174 ? 24.75 -9.336 -2.508 1 98 174 GLY B N 1
ATOM 4019 C CA . GLY B 1 174 ? 25.25 -9.781 -3.801 1 98 174 GLY B CA 1
ATOM 4020 C C . GLY B 1 174 ? 26.172 -10.977 -3.703 1 98 174 GLY B C 1
ATOM 4021 O O . GLY B 1 174 ? 26.062 -11.93 -4.477 1 98 174 GLY B O 1
ATOM 4022 N N . LEU B 1 175 ? 27.062 -10.93 -2.73 1 97.25 175 LEU B N 1
ATOM 4023 C CA . LEU B 1 175 ? 28.016 -12.008 -2.531 1 97.25 175 LEU B CA 1
ATOM 4024 C C . LEU B 1 175 ? 27.312 -13.312 -2.18 1 97.25 175 LEU B C 1
ATOM 4026 O O . LEU B 1 175 ? 27.656 -14.375 -2.703 1 97.25 175 LEU B O 1
ATOM 4030 N N . LEU B 1 176 ? 26.328 -13.195 -1.333 1 97.56 176 LEU B N 1
ATOM 4031 C CA . LEU B 1 176 ? 25.547 -14.367 -0.932 1 97.56 176 LEU B CA 1
ATOM 4032 C C . LEU B 1 176 ? 24.844 -14.984 -2.131 1 97.56 176 LEU B C 1
ATOM 4034 O O . LEU B 1 176 ? 24.844 -16.203 -2.303 1 97.56 176 LEU B O 1
ATOM 4038 N N . ALA B 1 177 ? 24.266 -14.133 -2.932 1 97.44 177 ALA B N 1
ATOM 4039 C CA . ALA B 1 177 ? 23.578 -14.586 -4.141 1 97.44 177 ALA B CA 1
ATOM 4040 C C . ALA B 1 177 ? 24.547 -15.258 -5.102 1 97.44 177 ALA B C 1
ATOM 4042 O O . ALA B 1 177 ? 24.297 -16.359 -5.578 1 97.44 177 ALA B O 1
ATOM 4043 N N . GLY B 1 178 ? 25.672 -14.633 -5.324 1 97 178 GLY B N 1
ATOM 4044 C CA . GLY B 1 178 ? 26.672 -15.156 -6.234 1 97 178 GLY B CA 1
ATOM 4045 C C . GLY B 1 178 ? 27.25 -16.484 -5.781 1 97 178 GLY B C 1
ATOM 4046 O O . GLY B 1 178 ? 27.453 -17.391 -6.602 1 97 178 GLY B O 1
ATOM 4047 N N . LYS B 1 179 ? 27.5 -16.578 -4.527 1 96.62 179 LYS B N 1
ATOM 4048 C CA . LYS B 1 179 ? 28.031 -17.828 -3.986 1 96.62 179 LYS B CA 1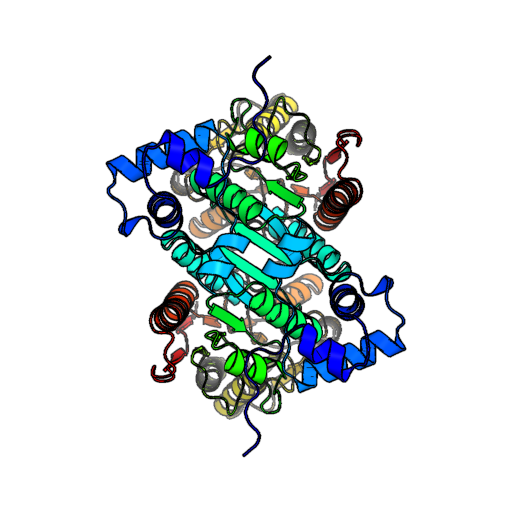
ATOM 4049 C C . LYS B 1 179 ? 27.047 -18.984 -4.211 1 96.62 179 LYS B C 1
ATOM 4051 O O . LYS B 1 179 ? 27.453 -20.062 -4.648 1 96.62 179 LYS B O 1
ATOM 4056 N N . TYR B 1 180 ? 25.812 -18.75 -3.922 1 96.81 180 TYR B N 1
ATOM 4057 C CA . TYR B 1 180 ? 24.797 -19.766 -4.16 1 96.81 180 TYR B CA 1
ATOM 4058 C C . TYR B 1 180 ? 24.766 -20.172 -5.629 1 96.81 180 TYR B C 1
ATOM 4060 O O . TYR B 1 180 ? 24.75 -21.359 -5.949 1 96.81 180 TYR B O 1
ATOM 4068 N N . LEU B 1 181 ? 24.797 -19.188 -6.492 1 96.31 181 LEU B N 1
ATOM 4069 C CA . LEU B 1 181 ? 24.656 -19.422 -7.922 1 96.31 181 LEU B CA 1
ATOM 4070 C C . LEU B 1 181 ? 25.906 -20.125 -8.469 1 96.31 181 LEU B C 1
ATOM 4072 O O . LEU B 1 181 ? 25.812 -20.906 -9.414 1 96.31 181 LEU B O 1
ATOM 4076 N N . SER B 1 182 ? 27.047 -19.828 -7.871 1 95.88 182 SER B N 1
ATOM 4077 C CA . SER B 1 182 ? 28.297 -20.453 -8.305 1 95.88 182 SER B CA 1
ATOM 4078 C C . SER B 1 182 ? 28.281 -21.969 -8.055 1 95.88 182 SER B C 1
ATOM 4080 O O . SER B 1 182 ? 28.953 -22.719 -8.75 1 95.88 182 SER B O 1
ATOM 4082 N N . GLU B 1 183 ? 27.516 -22.328 -7.082 1 95.12 183 GLU B N 1
ATOM 4083 C CA . GLU B 1 183 ? 27.453 -23.734 -6.684 1 95.12 183 GLU B CA 1
ATOM 4084 C C . GLU B 1 183 ? 26.438 -24.5 -7.516 1 95.12 183 GLU B C 1
ATOM 4086 O O . GLU B 1 183 ? 26.375 -25.734 -7.449 1 95.12 183 GLU B O 1
ATOM 4091 N N . GLN B 1 184 ? 25.625 -23.781 -8.289 1 94.19 184 GLN B N 1
ATOM 4092 C CA . GLN B 1 184 ? 24.656 -24.422 -9.148 1 94.19 184 GLN B CA 1
ATOM 4093 C C . GLN B 1 184 ? 25.297 -24.938 -10.43 1 94.19 184 GLN B C 1
ATOM 4095 O O . GLN B 1 184 ? 26.266 -24.344 -10.922 1 94.19 184 GLN B O 1
ATOM 4100 N N . PRO B 1 185 ? 24.766 -26.016 -11 1 93.19 185 PRO B N 1
ATOM 4101 C CA . PRO B 1 185 ? 25.328 -26.562 -12.234 1 93.19 185 PRO B CA 1
ATOM 4102 C C . PRO B 1 185 ? 25.047 -25.688 -13.453 1 93.19 185 PRO B C 1
ATOM 4104 O O . PRO B 1 185 ? 25.812 -25.672 -14.414 1 93.19 185 PRO B O 1
ATOM 4107 N N . GLU B 1 186 ? 24 -24.922 -13.438 1 88.5 186 GLU B N 1
ATOM 4108 C CA . GLU B 1 186 ? 23.625 -24.047 -14.539 1 88.5 186 GLU B CA 1
ATOM 4109 C C . GLU B 1 186 ? 24.625 -22.891 -14.688 1 88.5 186 GLU B C 1
ATOM 4111 O O . GLU B 1 186 ? 25.172 -22.406 -13.703 1 88.5 186 GLU B O 1
ATOM 4116 N N . ARG B 1 187 ? 24.781 -22.438 -15.969 1 89.12 187 ARG B N 1
ATOM 4117 C CA . ARG B 1 187 ? 25.812 -21.438 -16.203 1 89.12 187 ARG B CA 1
ATOM 4118 C C . ARG B 1 187 ? 25.219 -20.156 -16.75 1 89.12 187 ARG B C 1
ATOM 4120 O O . ARG B 1 187 ? 25.531 -19.062 -16.281 1 89.12 187 ARG B O 1
ATOM 4127 N N . LYS B 1 188 ? 24.312 -20.219 -17.734 1 96.25 188 LYS B N 1
ATOM 4128 C CA . LYS B 1 188 ? 23.781 -19.031 -18.406 1 96.25 188 LYS B CA 1
ATOM 4129 C C . LYS B 1 188 ? 22.812 -18.281 -17.5 1 96.25 188 LYS B C 1
ATOM 4131 O O . LYS B 1 188 ? 21.797 -18.844 -17.078 1 96.25 188 LYS B O 1
ATOM 4136 N N . MET B 1 189 ? 23.203 -17 -17.203 1 97.56 189 MET B N 1
ATOM 4137 C CA . MET B 1 189 ? 22.406 -16.266 -16.234 1 97.56 189 MET B CA 1
ATOM 4138 C C . MET B 1 189 ? 22.016 -14.898 -16.781 1 97.56 189 MET B C 1
ATOM 4140 O O . MET B 1 189 ? 22.781 -14.281 -17.531 1 97.56 189 MET B O 1
ATOM 4144 N N . LEU B 1 190 ? 20.828 -14.461 -16.469 1 98.69 190 LEU B N 1
ATOM 4145 C CA . LEU B 1 190 ? 20.344 -13.109 -16.719 1 98.69 190 LEU B CA 1
ATOM 4146 C C . LEU B 1 190 ? 20.094 -12.375 -15.398 1 98.69 190 LEU B C 1
ATOM 4148 O O . LEU B 1 190 ? 19.312 -12.844 -14.562 1 98.69 190 LEU B O 1
ATOM 4152 N N . ILE B 1 191 ? 20.766 -11.281 -15.195 1 98.69 191 ILE B N 1
ATOM 4153 C CA . ILE B 1 191 ? 20.484 -10.398 -14.07 1 98.69 191 ILE B CA 1
ATOM 4154 C C . ILE B 1 191 ? 19.578 -9.25 -14.531 1 98.69 191 ILE B C 1
ATOM 4156 O O . ILE B 1 191 ? 19.875 -8.586 -15.531 1 98.69 191 ILE B O 1
ATOM 4160 N N . ILE B 1 192 ? 18.469 -9.109 -13.844 1 98.81 192 ILE B N 1
ATOM 4161 C CA . ILE B 1 192 ? 17.609 -7.957 -14.062 1 98.81 192 ILE B CA 1
ATOM 4162 C C . ILE B 1 192 ? 17.734 -6.992 -12.883 1 98.81 192 ILE B C 1
ATOM 4164 O O . ILE B 1 192 ? 17.375 -7.328 -11.75 1 98.81 192 ILE B O 1
ATOM 4168 N N . GLY B 1 193 ? 18.25 -5.805 -13.156 1 98.19 193 GLY B N 1
ATOM 4169 C CA . GLY B 1 193 ? 18.562 -4.859 -12.102 1 98.19 193 GLY B CA 1
ATOM 4170 C C . GLY B 1 193 ? 17.781 -3.559 -12.211 1 98.19 193 GLY B C 1
ATOM 4171 O O . GLY B 1 193 ? 17 -3.377 -13.141 1 98.19 193 GLY B O 1
ATOM 4172 N N . GLY B 1 194 ? 17.891 -2.74 -11.133 1 96.62 194 GLY B N 1
ATOM 4173 C CA . GLY B 1 194 ? 17.375 -1.379 -11.172 1 96.62 194 GLY B CA 1
ATOM 4174 C C . GLY B 1 194 ? 18.219 -0.443 -12.008 1 96.62 194 GLY B C 1
ATOM 4175 O O . GLY B 1 194 ? 18.953 -0.887 -12.891 1 96.62 194 GLY B O 1
ATOM 4176 N N . PRO B 1 195 ? 18.078 0.889 -11.75 1 96.12 195 PRO B N 1
ATOM 4177 C CA . PRO B 1 195 ? 18.891 1.846 -12.516 1 96.12 195 PRO B CA 1
ATOM 4178 C C . PRO B 1 195 ? 20.375 1.535 -12.461 1 96.12 195 PRO B C 1
ATOM 4180 O O . PRO B 1 195 ? 20.906 1.162 -11.406 1 96.12 195 PRO B O 1
ATOM 4183 N N . ALA B 1 196 ? 21.031 1.724 -13.602 1 96.19 196 ALA B N 1
ATOM 4184 C CA . ALA B 1 196 ? 22.453 1.408 -13.703 1 96.19 196 ALA B CA 1
ATOM 4185 C C . ALA B 1 196 ? 23.266 2.287 -12.766 1 96.19 196 ALA B C 1
ATOM 4187 O O . ALA B 1 196 ? 24.312 1.862 -12.266 1 96.19 196 ALA B O 1
ATOM 4188 N N . GLU B 1 197 ? 22.766 3.471 -12.484 1 95.31 197 GLU B N 1
ATOM 4189 C CA . GLU B 1 197 ? 23.516 4.422 -11.664 1 95.31 197 GLU B CA 1
ATOM 4190 C C . GLU B 1 197 ? 23.234 4.203 -10.18 1 95.31 197 GLU B C 1
ATOM 4192 O O . GLU B 1 197 ? 23.875 4.812 -9.32 1 95.31 197 GLU B O 1
ATOM 4197 N N . SER B 1 198 ? 22.281 3.373 -9.859 1 96.88 198 SER B N 1
ATOM 4198 C CA . SER B 1 198 ? 21.953 3.068 -8.469 1 96.88 198 SER B CA 1
ATOM 4199 C C . SER B 1 198 ? 23.109 2.344 -7.777 1 96.88 198 SER B C 1
ATOM 4201 O O . SER B 1 198 ? 23.594 1.325 -8.273 1 96.88 198 SER B O 1
ATOM 4203 N N . GLU B 1 199 ? 23.516 2.875 -6.68 1 97.75 199 GLU B N 1
ATOM 4204 C CA . GLU B 1 199 ? 24.562 2.215 -5.906 1 97.75 199 GLU B CA 1
ATOM 4205 C C . GLU B 1 199 ? 24.125 0.824 -5.461 1 97.75 199 GLU B C 1
ATOM 4207 O O . GLU B 1 199 ? 24.906 -0.118 -5.477 1 97.75 199 GLU B O 1
ATOM 4212 N N . ILE B 1 200 ? 22.906 0.616 -5.082 1 97.88 200 ILE B N 1
ATOM 4213 C CA . ILE B 1 200 ? 22.359 -0.675 -4.676 1 97.88 200 ILE B CA 1
ATOM 4214 C C . ILE B 1 200 ? 22.484 -1.672 -5.828 1 97.88 200 ILE B C 1
ATOM 4216 O O . ILE B 1 200 ? 23 -2.781 -5.641 1 97.88 200 ILE B O 1
ATOM 4220 N N . THR B 1 201 ? 22.062 -1.232 -7.023 1 98.19 201 THR B N 1
ATOM 4221 C CA . THR B 1 201 ? 22.156 -2.084 -8.203 1 98.19 201 THR B CA 1
ATOM 4222 C C . THR B 1 201 ? 23.609 -2.453 -8.484 1 98.19 201 THR B C 1
ATOM 4224 O O . THR B 1 201 ? 23.938 -3.631 -8.641 1 98.19 201 THR B O 1
ATOM 4227 N N . ARG B 1 202 ? 24.469 -1.488 -8.469 1 98.19 202 ARG B N 1
ATOM 4228 C CA . ARG B 1 202 ? 25.875 -1.684 -8.805 1 98.19 202 ARG B CA 1
ATOM 4229 C C . ARG B 1 202 ? 26.531 -2.66 -7.832 1 98.19 202 ARG B C 1
ATOM 4231 O O . ARG B 1 202 ? 27.156 -3.637 -8.258 1 98.19 202 ARG B O 1
ATOM 4238 N N . VAL B 1 203 ? 26.344 -2.459 -6.598 1 98 203 VAL B N 1
ATOM 4239 C CA . VAL B 1 203 ? 27.062 -3.223 -5.586 1 98 203 VAL B CA 1
ATOM 4240 C C . VAL B 1 203 ? 26.516 -4.645 -5.52 1 98 203 VAL B C 1
ATOM 4242 O O . VAL B 1 203 ? 27.25 -5.598 -5.266 1 98 203 VAL B O 1
ATOM 4245 N N . ARG B 1 204 ? 25.172 -4.816 -5.648 1 98.38 204 ARG B N 1
ATOM 4246 C CA . ARG B 1 204 ? 24.609 -6.16 -5.703 1 98.38 204 ARG B CA 1
ATOM 4247 C C . ARG B 1 204 ? 25.172 -6.945 -6.883 1 98.38 204 ARG B C 1
ATOM 4249 O O . ARG B 1 204 ? 25.594 -8.094 -6.73 1 98.38 204 ARG B O 1
ATOM 4256 N N . ILE B 1 205 ? 25.188 -6.273 -8.078 1 98.31 205 ILE B N 1
ATOM 4257 C CA . ILE B 1 205 ? 25.688 -6.926 -9.281 1 98.31 205 ILE B CA 1
ATOM 4258 C C . ILE B 1 205 ? 27.172 -7.266 -9.109 1 98.31 205 ILE B C 1
ATOM 4260 O O . ILE B 1 205 ? 27.594 -8.383 -9.414 1 98.31 205 ILE B O 1
ATOM 4264 N N . GLU B 1 206 ? 27.953 -6.312 -8.625 1 97.44 206 GLU B N 1
ATOM 4265 C CA . GLU B 1 206 ? 29.375 -6.539 -8.383 1 97.44 206 GLU B CA 1
ATOM 4266 C C . GLU B 1 206 ? 29.594 -7.73 -7.457 1 97.44 206 GLU B C 1
ATOM 4268 O O . GLU B 1 206 ? 30.453 -8.57 -7.707 1 97.44 206 GLU B O 1
ATOM 4273 N N . GLY B 1 207 ? 28.812 -7.754 -6.406 1 97.56 207 GLY B N 1
ATOM 4274 C CA . GLY B 1 207 ? 28.906 -8.867 -5.48 1 97.56 207 GLY B CA 1
ATOM 4275 C C . GLY B 1 207 ? 28.609 -10.211 -6.129 1 97.56 207 GLY B C 1
ATOM 4276 O O . GLY B 1 207 ? 29.359 -11.18 -5.93 1 97.56 207 GLY B O 1
ATOM 4277 N N . ILE B 1 208 ? 27.578 -10.25 -6.945 1 98 208 ILE B N 1
ATOM 4278 C CA . ILE B 1 208 ? 27.188 -11.477 -7.633 1 98 208 ILE B CA 1
ATOM 4279 C C . ILE B 1 208 ? 28.312 -11.906 -8.578 1 98 208 ILE B C 1
ATOM 4281 O O . ILE B 1 208 ? 28.781 -13.039 -8.516 1 98 208 ILE B O 1
ATOM 4285 N N . ILE B 1 209 ? 28.766 -10.992 -9.414 1 97.06 209 ILE B N 1
ATOM 4286 C CA . ILE B 1 209 ? 29.734 -11.289 -10.453 1 97.06 209 ILE B CA 1
ATOM 4287 C C . ILE B 1 209 ? 31.047 -11.75 -9.82 1 97.06 209 ILE B C 1
ATOM 4289 O O . ILE B 1 209 ? 31.656 -12.727 -10.266 1 97.06 209 ILE B O 1
ATOM 4293 N N . ASN B 1 210 ? 31.406 -11.086 -8.805 1 95.06 210 ASN B N 1
ATOM 4294 C CA . ASN B 1 210 ? 32.656 -11.422 -8.125 1 95.06 210 ASN B CA 1
ATOM 4295 C C . ASN B 1 210 ? 32.625 -12.828 -7.539 1 95.06 210 ASN B C 1
ATOM 4297 O O . ASN B 1 210 ? 33.656 -13.508 -7.48 1 95.06 210 ASN B O 1
ATOM 4301 N N . ALA B 1 211 ? 31.5 -13.242 -7.148 1 96.44 211 ALA B N 1
ATOM 4302 C CA . ALA B 1 211 ? 31.359 -14.531 -6.48 1 96.44 211 ALA B CA 1
ATOM 4303 C C . ALA B 1 211 ? 31.188 -15.664 -7.496 1 96.44 211 ALA B C 1
ATOM 4305 O O . ALA B 1 211 ? 31.328 -16.844 -7.156 1 96.44 211 ALA B O 1
ATOM 4306 N N . LEU B 1 212 ? 30.875 -15.359 -8.719 1 95.38 212 LEU B N 1
ATOM 4307 C CA . LEU B 1 212 ? 30.594 -16.375 -9.734 1 95.38 212 LEU B CA 1
ATOM 4308 C C . LEU B 1 212 ? 31.875 -16.984 -10.273 1 95.38 212 LEU B C 1
ATOM 4310 O O . LEU B 1 212 ? 31.859 -18.031 -10.914 1 95.38 212 LEU B O 1
ATOM 4314 N N . GLU B 1 213 ? 33 -16.484 -10.055 1 87.56 213 GLU B N 1
ATOM 4315 C CA . GLU B 1 213 ? 34.312 -17.016 -10.43 1 87.56 213 GLU B CA 1
ATOM 4316 C C . GLU B 1 213 ? 34.375 -17.328 -11.922 1 87.56 213 GLU B C 1
ATOM 4318 O O . GLU B 1 213 ? 34.406 -16.406 -12.742 1 87.56 213 GLU B O 1
ATOM 4323 N N . ASN B 1 214 ? 34.188 -18.609 -12.336 1 84.19 214 ASN B N 1
ATOM 4324 C CA . ASN B 1 214 ? 34.375 -19.078 -13.711 1 84.19 214 ASN B CA 1
ATOM 4325 C C . ASN B 1 214 ? 33.125 -18.844 -14.555 1 84.19 214 ASN B C 1
ATOM 4327 O O . ASN B 1 214 ? 33.156 -19.047 -15.773 1 84.19 214 ASN B O 1
ATOM 4331 N N . LYS B 1 215 ? 32.094 -18.391 -13.898 1 89.5 215 LYS B N 1
ATOM 4332 C CA . LYS B 1 215 ? 30.812 -18.219 -14.609 1 89.5 215 LYS B CA 1
ATOM 4333 C C . LYS B 1 215 ? 30.547 -16.75 -14.914 1 89.5 215 LYS B C 1
ATOM 4335 O O . LYS B 1 215 ? 29.484 -16.391 -15.438 1 89.5 215 LYS B O 1
ATOM 4340 N N . LYS B 1 216 ? 31.484 -15.914 -14.695 1 87.5 216 LYS B N 1
ATOM 4341 C CA . LYS B 1 216 ? 31.25 -14.477 -14.781 1 87.5 216 LYS B CA 1
ATOM 4342 C C . LYS B 1 216 ? 30.953 -14.055 -16.219 1 87.5 216 LYS B C 1
ATOM 4344 O O . LYS B 1 216 ? 30.234 -13.078 -16.453 1 87.5 216 LYS B O 1
ATOM 4349 N N . ASN B 1 217 ? 31.453 -14.812 -17.188 1 86.31 217 ASN B N 1
ATOM 4350 C CA . ASN B 1 217 ? 31.312 -14.438 -18.594 1 86.31 217 ASN B CA 1
ATOM 4351 C C . ASN B 1 217 ? 29.984 -14.938 -19.156 1 86.31 217 ASN B C 1
ATOM 4353 O O . ASN B 1 217 ? 29.641 -14.617 -20.297 1 86.31 217 ASN B O 1
ATOM 4357 N N . ASP B 1 218 ? 29.219 -15.562 -18.391 1 92 218 ASP B N 1
ATOM 4358 C CA . ASP B 1 218 ? 27.953 -16.141 -18.844 1 92 218 ASP B CA 1
ATOM 4359 C C . ASP B 1 218 ? 26.766 -15.367 -18.281 1 92 218 ASP B C 1
ATOM 4361 O O . ASP B 1 218 ? 25.656 -15.898 -18.203 1 92 218 ASP B O 1
ATOM 4365 N N . VAL B 1 219 ? 27.109 -14.164 -17.875 1 96.88 219 VAL B N 1
ATOM 4366 C CA . VAL B 1 219 ? 26.062 -13.359 -17.25 1 96.88 219 VAL B CA 1
ATOM 4367 C C . VAL B 1 219 ? 25.672 -12.203 -18.188 1 96.88 219 VAL B C 1
ATOM 4369 O O . VAL B 1 219 ? 26.531 -11.477 -18.672 1 96.88 219 VAL B O 1
ATOM 4372 N N . HIS B 1 220 ? 24.438 -12.109 -18.516 1 98 220 HIS B N 1
ATOM 4373 C CA . HIS B 1 220 ? 23.859 -10.945 -19.188 1 98 220 HIS B CA 1
ATOM 4374 C C . HIS B 1 220 ? 23.094 -10.062 -18.203 1 98 220 HIS B C 1
ATOM 4376 O O . HIS B 1 220 ? 22.391 -10.578 -17.328 1 98 220 HIS B O 1
ATOM 4382 N N . ILE B 1 221 ? 23.25 -8.758 -18.375 1 98.38 221 ILE B N 1
ATOM 4383 C CA . ILE B 1 221 ? 22.625 -7.828 -17.438 1 98.38 221 ILE B CA 1
ATOM 4384 C C . ILE B 1 221 ? 21.688 -6.887 -18.188 1 98.38 221 ILE B C 1
ATOM 4386 O O . ILE B 1 221 ? 22.062 -6.32 -19.219 1 98.38 221 ILE B O 1
ATOM 4390 N N . ILE B 1 222 ? 20.453 -6.789 -17.703 1 98.69 222 ILE B N 1
ATOM 4391 C CA . ILE B 1 222 ? 19.516 -5.785 -18.188 1 98.69 222 ILE B CA 1
ATOM 4392 C C . ILE B 1 222 ? 19.078 -4.891 -17.016 1 98.69 222 ILE B C 1
ATOM 4394 O O . ILE B 1 222 ? 18.438 -5.359 -16.078 1 98.69 222 ILE B O 1
ATOM 4398 N N . ASN B 1 223 ? 19.438 -3.623 -17.094 1 98.12 223 ASN B N 1
ATOM 4399 C CA . ASN B 1 223 ? 19.078 -2.645 -16.078 1 98.12 223 ASN B CA 1
ATOM 4400 C C . ASN B 1 223 ? 17.891 -1.785 -16.531 1 98.12 223 ASN B C 1
ATOM 4402 O O . ASN B 1 223 ? 17.656 -1.634 -17.734 1 98.12 223 ASN B O 1
ATOM 4406 N N . GLY B 1 224 ? 17.156 -1.36 -15.594 1 96.56 224 GLY B N 1
ATOM 4407 C CA . GLY B 1 224 ? 16.047 -0.424 -15.719 1 96.56 224 GLY B CA 1
ATOM 4408 C C . GLY B 1 224 ? 15.602 0.152 -14.391 1 96.56 224 GLY B C 1
ATOM 4409 O O . GLY B 1 224 ? 16.422 0.515 -13.555 1 96.56 224 GLY B O 1
ATOM 4410 N N . ASP B 1 225 ? 14.305 0.215 -14.211 1 93.12 225 ASP B N 1
ATOM 4411 C CA . ASP B 1 225 ? 13.773 0.709 -12.945 1 93.12 225 ASP B CA 1
ATOM 4412 C C . ASP B 1 225 ? 13.375 -0.446 -12.031 1 93.12 225 ASP B C 1
ATOM 4414 O O . ASP B 1 225 ? 13.125 -1.559 -12.492 1 93.12 225 ASP B O 1
ATOM 4418 N N . TYR B 1 226 ? 13.281 -0.147 -10.773 1 93.19 226 TYR B N 1
ATOM 4419 C CA . TYR B 1 226 ? 12.984 -1.184 -9.797 1 93.19 226 TYR B CA 1
ATOM 4420 C C . TYR B 1 226 ? 11.539 -1.647 -9.914 1 93.19 226 TYR B C 1
ATOM 4422 O O . TYR B 1 226 ? 11.156 -2.682 -9.359 1 93.19 226 TYR B O 1
ATOM 4430 N N . ASP B 1 227 ? 10.727 -0.924 -10.703 1 90.38 227 ASP B N 1
ATOM 4431 C CA . ASP B 1 227 ? 9.328 -1.32 -10.875 1 90.38 227 ASP B CA 1
ATOM 4432 C C . ASP B 1 227 ? 9.148 -2.139 -12.148 1 90.38 227 ASP B C 1
ATOM 4434 O O . ASP B 1 227 ? 8.031 -2.527 -12.492 1 90.38 227 ASP B O 1
ATOM 4438 N N . PHE B 1 228 ? 10.203 -2.385 -12.953 1 94.5 228 PHE B N 1
ATOM 4439 C CA . PHE B 1 228 ? 10.266 -3.291 -14.094 1 94.5 228 PHE B CA 1
ATOM 4440 C C . PHE B 1 228 ? 9.656 -2.645 -15.328 1 94.5 228 PHE B C 1
ATOM 4442 O O . PHE B 1 228 ? 9.828 -3.148 -16.453 1 94.5 228 PHE B O 1
ATOM 4449 N N . ILE B 1 229 ? 9.094 -1.527 -15.273 1 90.69 229 ILE B N 1
ATOM 4450 C CA . ILE B 1 229 ? 8.312 -0.952 -16.359 1 90.69 229 ILE B CA 1
ATOM 4451 C C . ILE B 1 229 ? 9.242 -0.566 -17.516 1 90.69 229 ILE B C 1
ATOM 4453 O O . ILE B 1 229 ? 8.969 -0.893 -18.672 1 90.69 229 ILE B O 1
ATOM 4457 N N . SER B 1 230 ? 10.359 0.014 -17.203 1 92.88 230 SER B N 1
ATOM 4458 C CA . SER B 1 230 ? 11.219 0.582 -18.234 1 92.88 230 SER B CA 1
ATOM 4459 C C . SER B 1 230 ? 11.984 -0.509 -18.969 1 92.88 230 SER B C 1
ATOM 4461 O O . SER B 1 230 ? 12.414 -0.306 -20.109 1 92.88 230 SER B O 1
ATOM 4463 N N . GLN B 1 231 ? 12.18 -1.675 -18.359 1 95.75 231 GLN B N 1
ATOM 4464 C CA . GLN B 1 231 ? 13.008 -2.691 -19 1 95.75 231 GLN B CA 1
ATOM 4465 C C . GLN B 1 231 ? 12.18 -3.9 -19.406 1 95.75 231 GLN B C 1
ATOM 4467 O O . GLN B 1 231 ? 12.719 -4.898 -19.891 1 95.75 231 GLN B O 1
ATOM 4472 N N . GLU B 1 232 ? 10.891 -3.799 -19.25 1 97.75 232 GLU B N 1
ATOM 4473 C CA . GLU B 1 232 ? 10.016 -4.926 -19.578 1 97.75 232 GLU B CA 1
ATOM 4474 C C . GLU B 1 232 ? 10.195 -5.367 -21.016 1 97.75 232 GLU B C 1
ATOM 4476 O O . GLU B 1 232 ? 10.367 -6.555 -21.297 1 97.75 232 GLU B O 1
ATOM 4481 N N . ALA B 1 233 ? 10.188 -4.465 -21.938 1 97.88 233 ALA B N 1
ATOM 4482 C CA . ALA B 1 233 ? 10.305 -4.773 -23.359 1 97.88 233 ALA B CA 1
ATOM 4483 C C . ALA B 1 233 ? 11.648 -5.41 -23.672 1 97.88 233 ALA B C 1
ATOM 4485 O O . ALA B 1 233 ? 11.727 -6.379 -24.438 1 97.88 233 ALA B O 1
ATOM 4486 N N . ALA B 1 234 ? 12.688 -4.883 -23.125 1 98.25 234 ALA B N 1
ATOM 4487 C CA . ALA B 1 234 ? 14.023 -5.406 -23.359 1 98.25 234 ALA B CA 1
ATOM 4488 C C . ALA B 1 234 ? 14.156 -6.84 -22.844 1 98.25 234 ALA B C 1
ATOM 4490 O O . ALA B 1 234 ? 14.758 -7.688 -23.516 1 98.25 234 ALA B O 1
ATOM 4491 N N . VAL B 1 235 ? 13.594 -7.117 -21.703 1 98.56 235 VAL B N 1
ATOM 4492 C CA . VAL B 1 235 ? 13.633 -8.461 -21.125 1 98.56 235 VAL B CA 1
ATOM 4493 C C . VAL B 1 235 ? 12.828 -9.414 -22 1 98.56 235 VAL B C 1
ATOM 4495 O O . VAL B 1 235 ? 13.289 -10.523 -22.312 1 98.56 235 VAL B O 1
ATOM 4498 N N . ARG B 1 236 ? 11.664 -8.977 -22.406 1 98.38 236 ARG B N 1
ATOM 4499 C CA . ARG B 1 236 ? 10.82 -9.781 -23.266 1 98.38 236 ARG B CA 1
ATOM 4500 C C . ARG B 1 236 ? 11.531 -10.117 -24.578 1 98.38 236 ARG B C 1
ATOM 4502 O O . ARG B 1 236 ? 11.531 -11.273 -25.016 1 98.38 236 ARG B O 1
ATOM 4509 N N . ASP B 1 237 ? 12.117 -9.102 -25.188 1 98.19 237 ASP B N 1
ATOM 4510 C CA . ASP B 1 237 ? 12.852 -9.297 -26.438 1 98.19 237 ASP B CA 1
ATOM 4511 C C . ASP B 1 237 ? 14 -10.289 -26.25 1 98.19 237 ASP B C 1
ATOM 4513 O O . ASP B 1 237 ? 14.188 -11.188 -27.078 1 98.19 237 ASP B O 1
ATOM 4517 N N . TYR B 1 238 ? 14.719 -10.086 -25.203 1 98.31 238 TYR B N 1
ATOM 4518 C CA . TYR B 1 238 ? 15.852 -10.961 -24.922 1 98.31 238 TYR B CA 1
ATOM 4519 C C . TYR B 1 238 ? 15.398 -12.406 -24.766 1 98.31 238 TYR B C 1
ATOM 4521 O O . TYR B 1 238 ? 15.984 -13.32 -25.359 1 98.31 238 TYR B O 1
ATOM 4529 N N . LEU B 1 239 ? 14.32 -12.688 -24.031 1 98.38 239 LEU B N 1
ATOM 4530 C CA . LEU B 1 239 ? 13.859 -14.023 -23.688 1 98.38 239 LEU B CA 1
ATOM 4531 C C . LEU B 1 239 ? 13.148 -14.68 -24.859 1 98.38 239 LEU B C 1
ATOM 4533 O O . LEU B 1 239 ? 12.977 -15.898 -24.891 1 98.38 239 LEU B O 1
ATOM 4537 N N . SER B 1 240 ? 12.656 -13.844 -25.781 1 98 240 SER B N 1
ATOM 4538 C CA . SER B 1 240 ? 11.922 -14.375 -26.938 1 98 240 SER B CA 1
ATOM 4539 C C . SER B 1 240 ? 12.852 -15.094 -27.906 1 98 240 SER B C 1
ATOM 4541 O O . SER B 1 240 ? 12.391 -15.852 -28.766 1 98 240 SER B O 1
ATOM 4543 N N . VAL B 1 241 ? 14.156 -14.797 -27.812 1 97.44 241 VAL B N 1
ATOM 4544 C CA . VAL B 1 241 ? 15.156 -15.461 -28.641 1 97.44 241 VAL B CA 1
ATOM 4545 C C . VAL B 1 241 ? 15.641 -16.734 -27.953 1 97.44 241 VAL B C 1
ATOM 4547 O O . VAL B 1 241 ? 16.297 -16.672 -26.906 1 97.44 241 VAL B O 1
ATOM 4550 N N . PRO B 1 242 ? 15.438 -17.859 -28.516 1 96.38 242 PRO B N 1
ATOM 4551 C CA . PRO B 1 242 ? 15.75 -19.125 -27.859 1 96.38 242 PRO B CA 1
ATOM 4552 C C . PRO B 1 242 ? 17.219 -19.234 -27.453 1 96.38 242 PRO B C 1
ATOM 4554 O O . PRO B 1 242 ? 17.516 -19.719 -26.359 1 96.38 242 PRO B O 1
ATOM 4557 N N . GLN B 1 243 ? 18.125 -18.703 -28.25 1 94.88 243 GLN B N 1
ATOM 4558 C CA . GLN B 1 243 ? 19.547 -18.797 -27.969 1 94.88 243 GLN B CA 1
ATOM 4559 C C . GLN B 1 243 ? 19.922 -17.969 -26.734 1 94.88 243 GLN B C 1
ATOM 4561 O O . GLN B 1 243 ? 20.969 -18.219 -26.109 1 94.88 243 GLN B O 1
ATOM 4566 N N . ASN B 1 244 ? 19.094 -17.031 -26.391 1 94.56 244 ASN B N 1
ATOM 4567 C CA . ASN B 1 244 ? 19.375 -16.141 -25.266 1 94.56 244 ASN B CA 1
ATOM 4568 C C . ASN B 1 244 ? 18.844 -16.703 -23.953 1 94.56 244 ASN B C 1
ATOM 4570 O O . ASN B 1 244 ? 19.234 -16.25 -22.875 1 94.56 244 ASN B O 1
ATOM 4574 N N . GLN B 1 245 ? 17.984 -17.641 -24.016 1 96.38 245 GLN B N 1
ATOM 4575 C CA . GLN B 1 245 ? 17.266 -18.094 -22.828 1 96.38 245 GLN B CA 1
ATOM 4576 C C . GLN B 1 245 ? 18.25 -18.609 -21.781 1 96.38 245 GLN B C 1
ATOM 4578 O O . GLN B 1 245 ? 19.031 -19.516 -22.047 1 96.38 245 GLN B O 1
ATOM 4583 N N . PRO B 1 246 ? 18.172 -18.016 -20.578 1 97.69 246 PRO B N 1
ATOM 4584 C CA . PRO B 1 246 ? 19.078 -18.406 -19.516 1 97.69 246 PRO B CA 1
ATOM 4585 C C . PRO B 1 246 ? 18.594 -19.625 -18.734 1 97.69 246 PRO B C 1
ATOM 4587 O O . PRO B 1 246 ? 17.453 -20.047 -18.891 1 97.69 246 PRO B O 1
ATOM 4590 N N . ASP B 1 247 ? 19.562 -20.156 -17.953 1 96.81 247 ASP B N 1
ATOM 4591 C CA . ASP B 1 247 ? 19.203 -21.172 -16.969 1 96.81 247 ASP B CA 1
ATOM 4592 C C . ASP B 1 247 ? 18.594 -20.547 -15.719 1 96.81 247 ASP B C 1
ATOM 4594 O O . ASP B 1 247 ? 17.688 -21.125 -15.109 1 96.81 247 ASP B O 1
ATOM 4598 N N . TYR B 1 248 ? 19.203 -19.359 -15.344 1 97 248 TYR B N 1
ATOM 4599 C CA . TYR B 1 248 ? 18.734 -18.625 -14.172 1 97 248 TYR B CA 1
ATOM 4600 C C . TYR B 1 248 ? 18.406 -17.172 -14.531 1 97 248 TYR B C 1
ATOM 4602 O O . TYR B 1 248 ? 19.156 -16.531 -15.273 1 97 248 TYR B O 1
ATOM 4610 N N . ILE B 1 249 ? 17.328 -16.734 -14.062 1 98.62 249 ILE B N 1
ATOM 4611 C CA . ILE B 1 249 ? 17.047 -15.305 -14 1 98.62 249 ILE B CA 1
ATOM 4612 C C . ILE B 1 249 ? 17.156 -14.828 -12.547 1 98.62 249 ILE B C 1
ATOM 4614 O O . ILE B 1 249 ? 16.531 -15.406 -11.656 1 98.62 249 ILE B O 1
ATOM 4618 N N . ILE B 1 250 ? 17.984 -13.844 -12.336 1 98.62 250 ILE B N 1
ATOM 4619 C CA . ILE B 1 250 ? 18.188 -13.234 -11.031 1 98.62 250 ILE B CA 1
ATOM 4620 C C . ILE B 1 250 ? 17.578 -11.836 -11.008 1 98.62 250 ILE B C 1
ATOM 4622 O O . ILE B 1 250 ? 18.062 -10.922 -11.672 1 98.62 250 ILE B O 1
ATOM 4626 N N . GLY B 1 251 ? 16.484 -11.68 -10.258 1 98.69 251 GLY B N 1
ATOM 4627 C CA . GLY B 1 251 ? 15.938 -10.352 -10.016 1 98.69 251 GLY B CA 1
ATOM 4628 C C . GLY B 1 251 ? 16.531 -9.672 -8.805 1 98.69 251 GLY B C 1
ATOM 4629 O O . GLY B 1 251 ? 16.578 -10.258 -7.719 1 98.69 251 GLY B O 1
ATOM 4630 N N . LEU B 1 252 ? 16.891 -8.477 -8.945 1 98.62 252 LEU B N 1
ATOM 4631 C CA . LEU B 1 252 ? 17.547 -7.781 -7.84 1 98.62 252 LEU B CA 1
ATOM 4632 C C . LEU B 1 252 ? 16.516 -7.254 -6.84 1 98.62 252 LEU B C 1
ATOM 4634 O O . LEU B 1 252 ? 16.891 -6.645 -5.832 1 98.62 252 LEU B O 1
ATOM 4638 N N . ASN B 1 253 ? 15.273 -7.445 -7.043 1 97.25 253 ASN B N 1
ATOM 4639 C CA . ASN B 1 253 ? 14.203 -7.398 -6.055 1 97.25 253 ASN B CA 1
ATOM 4640 C C . ASN B 1 253 ? 13.016 -8.266 -6.477 1 97.25 253 ASN B C 1
ATOM 4642 O O . ASN B 1 253 ? 13.039 -8.875 -7.547 1 97.25 253 ASN B O 1
ATOM 4646 N N . GLY B 1 254 ? 12.062 -8.352 -5.637 1 97.25 254 GLY B N 1
ATOM 4647 C CA . GLY B 1 254 ? 10.938 -9.242 -5.875 1 97.25 254 GLY B CA 1
ATOM 4648 C C . GLY B 1 254 ? 10.094 -8.828 -7.062 1 97.25 254 GLY B C 1
ATOM 4649 O O . GLY B 1 254 ? 9.562 -9.68 -7.785 1 97.25 254 GLY B O 1
ATOM 4650 N N . ILE B 1 255 ? 9.961 -7.555 -7.316 1 96.88 255 ILE B N 1
ATOM 4651 C CA . ILE B 1 255 ? 9.148 -7.027 -8.406 1 96.88 255 ILE B CA 1
ATOM 4652 C C . ILE B 1 255 ? 9.781 -7.391 -9.75 1 96.88 255 ILE B C 1
ATOM 4654 O O . ILE B 1 255 ? 9.086 -7.793 -10.68 1 96.88 255 ILE B O 1
ATOM 4658 N N . LEU B 1 256 ? 11.07 -7.281 -9.812 1 98.19 256 LEU B N 1
ATOM 4659 C CA . LEU B 1 256 ? 11.789 -7.629 -11.031 1 98.19 256 LEU B CA 1
ATOM 4660 C C . LEU B 1 256 ? 11.672 -9.117 -11.328 1 98.19 256 LEU B C 1
ATOM 4662 O O . LEU B 1 256 ? 11.461 -9.516 -12.477 1 98.19 256 LEU B O 1
ATOM 4666 N N . THR B 1 257 ? 11.789 -9.875 -10.281 1 98.5 257 THR B N 1
ATOM 4667 C CA . THR B 1 257 ? 11.633 -11.32 -10.438 1 98.5 257 THR B CA 1
ATOM 4668 C C . THR B 1 257 ? 10.227 -11.656 -10.922 1 98.5 257 THR B C 1
ATOM 4670 O O . THR B 1 257 ? 10.055 -12.453 -11.852 1 98.5 257 THR B O 1
ATOM 4673 N N . LEU B 1 258 ? 9.25 -11.023 -10.336 1 98.25 258 LEU B N 1
ATOM 4674 C CA . LEU B 1 258 ? 7.867 -11.25 -10.742 1 98.25 258 LEU B CA 1
ATOM 4675 C C . LEU B 1 258 ? 7.656 -10.867 -12.203 1 98.25 258 LEU B C 1
ATOM 4677 O O . LEU B 1 258 ? 6.98 -11.586 -12.945 1 98.25 258 LEU B O 1
ATOM 4681 N N . GLY B 1 259 ? 8.219 -9.727 -12.602 1 98.31 259 GLY B N 1
ATOM 4682 C CA . GLY B 1 259 ? 8.109 -9.312 -13.992 1 98.31 259 GLY B CA 1
ATOM 4683 C C . GLY B 1 259 ? 8.688 -10.328 -14.961 1 98.31 259 GLY B C 1
ATOM 4684 O O . GLY B 1 259 ? 8.086 -10.609 -16 1 98.31 259 GLY B O 1
ATOM 4685 N N . ALA B 1 260 ? 9.789 -10.867 -14.633 1 98.69 260 ALA B N 1
ATOM 4686 C CA . ALA B 1 260 ? 10.414 -11.898 -15.461 1 98.69 260 ALA B CA 1
ATOM 4687 C C . ALA B 1 260 ? 9.555 -13.156 -15.516 1 98.69 260 ALA B C 1
ATOM 4689 O O . ALA B 1 260 ? 9.383 -13.75 -16.578 1 98.69 260 ALA B O 1
ATOM 4690 N N . ILE B 1 261 ? 9.039 -13.562 -14.391 1 98.5 261 ILE B N 1
ATOM 4691 C CA . ILE B 1 261 ? 8.188 -14.742 -14.305 1 98.5 261 ILE B CA 1
ATOM 4692 C C . ILE B 1 261 ? 6.977 -14.562 -15.219 1 98.5 261 ILE B C 1
ATOM 4694 O O . ILE B 1 261 ? 6.625 -15.469 -15.977 1 98.5 261 ILE B O 1
ATOM 4698 N N . ALA B 1 262 ? 6.395 -13.406 -15.172 1 98.38 262 ALA B N 1
ATOM 4699 C CA . ALA B 1 262 ? 5.227 -13.117 -16 1 98.38 262 ALA B CA 1
ATOM 4700 C C . ALA B 1 262 ? 5.551 -13.281 -17.484 1 98.38 262 ALA B C 1
ATOM 4702 O O . ALA B 1 262 ? 4.789 -13.914 -18.219 1 98.38 262 ALA B O 1
ATOM 4703 N N . ILE B 1 263 ? 6.656 -12.75 -17.891 1 98.56 263 ILE B N 1
ATOM 4704 C CA . ILE B 1 263 ? 7.074 -12.836 -19.281 1 98.56 263 ILE B CA 1
ATOM 4705 C C . ILE B 1 263 ? 7.328 -14.289 -19.656 1 98.56 263 ILE B C 1
ATOM 4707 O O . ILE B 1 263 ? 6.949 -14.734 -20.75 1 98.56 263 ILE B O 1
ATOM 4711 N N . CYS B 1 264 ? 7.961 -15.031 -18.797 1 98.56 264 CYS B N 1
ATOM 4712 C CA . CYS B 1 264 ? 8.266 -16.422 -19.078 1 98.56 264 CYS B CA 1
ATOM 4713 C C . CYS B 1 264 ? 6.984 -17.234 -19.25 1 98.56 264 CYS B C 1
ATOM 4715 O O . CYS B 1 264 ? 6.934 -18.156 -20.062 1 98.56 264 CYS B O 1
ATOM 4717 N N . HIS B 1 265 ? 5.992 -16.938 -18.469 1 97.88 265 HIS B N 1
ATOM 4718 C CA . HIS B 1 265 ? 4.703 -17.594 -18.641 1 97.88 265 HIS B CA 1
ATOM 4719 C C . HIS B 1 265 ? 4.09 -17.234 -20 1 97.88 265 HIS B C 1
ATOM 4721 O O . HIS B 1 265 ? 3.57 -18.109 -20.703 1 97.88 265 HIS B O 1
ATOM 4727 N N . GLU B 1 266 ? 4.164 -15.992 -20.328 1 96.94 266 GLU B N 1
ATOM 4728 C CA . GLU B 1 266 ? 3.617 -15.523 -21.594 1 96.94 266 GLU B CA 1
ATOM 4729 C C . GLU B 1 266 ? 4.289 -16.219 -22.781 1 96.94 266 GLU B C 1
ATOM 4731 O O . GLU B 1 266 ? 3.625 -16.578 -23.75 1 96.94 266 GLU B O 1
ATOM 4736 N N . LEU B 1 267 ? 5.562 -16.438 -22.625 1 97.69 267 LEU B N 1
ATOM 4737 C CA . LEU B 1 267 ? 6.352 -17.031 -23.703 1 97.69 267 LEU B CA 1
ATOM 4738 C C . LEU B 1 267 ? 6.371 -18.547 -23.609 1 97.69 267 LEU B C 1
ATOM 4740 O O . LEU B 1 267 ? 6.992 -19.219 -24.438 1 97.69 267 LEU B O 1
ATOM 4744 N N . LYS B 1 268 ? 5.762 -19.094 -22.578 1 97.38 268 LYS B N 1
ATOM 4745 C CA . LYS B 1 268 ? 5.66 -20.516 -22.344 1 97.38 268 LYS B CA 1
ATOM 4746 C C . LYS B 1 268 ? 7.039 -21.141 -22.141 1 97.38 268 LYS B C 1
ATOM 4748 O O . LYS B 1 268 ? 7.301 -22.25 -22.625 1 97.38 268 LYS B O 1
ATOM 4753 N N . ILE B 1 269 ? 7.914 -20.438 -21.422 1 98 269 ILE B N 1
ATOM 4754 C CA . ILE B 1 269 ? 9.258 -20.969 -21.188 1 98 269 ILE B CA 1
ATOM 4755 C C . ILE B 1 269 ? 9.523 -21.062 -19.688 1 98 269 ILE B C 1
ATOM 4757 O O . ILE B 1 269 ? 10.656 -21.297 -19.266 1 98 269 ILE B O 1
ATOM 4761 N N . TYR B 1 270 ? 8.531 -20.844 -18.844 1 97.62 270 TYR B N 1
ATOM 4762 C CA . TYR B 1 270 ? 8.68 -20.797 -17.391 1 97.62 270 TYR B CA 1
ATOM 4763 C C . TYR B 1 270 ? 9.352 -22.062 -16.875 1 97.62 270 TYR B C 1
ATOM 4765 O O . TYR B 1 270 ? 10.242 -21.984 -16.031 1 97.62 270 TYR B O 1
ATOM 4773 N N . ASN B 1 271 ? 8.969 -23.172 -17.406 1 96.19 271 ASN B N 1
ATOM 4774 C CA . ASN B 1 271 ? 9.414 -24.453 -16.875 1 96.19 271 ASN B CA 1
ATOM 4775 C C . ASN B 1 271 ? 10.875 -24.719 -17.234 1 96.19 271 ASN B C 1
ATOM 4777 O O . ASN B 1 271 ? 11.492 -25.625 -16.672 1 96.19 271 ASN B O 1
ATOM 4781 N N . ASN B 1 272 ? 11.438 -23.906 -18.094 1 96.12 272 ASN B N 1
ATOM 4782 C CA . ASN B 1 272 ? 12.805 -24.109 -18.547 1 96.12 272 ASN B CA 1
ATOM 4783 C C . ASN B 1 272 ? 13.781 -23.203 -17.812 1 96.12 272 ASN B C 1
ATOM 4785 O O . ASN B 1 272 ? 14.992 -23.266 -18.031 1 96.12 272 ASN B O 1
ATOM 4789 N N . ILE B 1 273 ? 13.242 -22.375 -16.938 1 97.38 273 ILE B N 1
ATOM 4790 C CA . ILE B 1 273 ? 14.062 -21.328 -16.328 1 97.38 273 ILE B CA 1
ATOM 4791 C C . ILE B 1 273 ? 13.945 -21.406 -14.805 1 97.38 273 ILE B C 1
ATOM 4793 O O . ILE B 1 273 ? 12.852 -21.578 -14.266 1 97.38 273 ILE B O 1
ATOM 4797 N N . LYS B 1 274 ? 15.078 -21.328 -14.125 1 97.5 274 LYS B N 1
ATOM 4798 C CA . LYS B 1 274 ? 15.109 -21.188 -12.68 1 97.5 274 LYS B CA 1
ATOM 4799 C C . LYS B 1 274 ? 15.195 -19.703 -12.281 1 97.5 274 LYS B C 1
ATOM 4801 O O . LYS B 1 274 ? 15.68 -18.875 -13.055 1 97.5 274 LYS B O 1
ATOM 4806 N N . PHE B 1 275 ? 14.758 -19.422 -11.094 1 98.12 275 PHE B N 1
ATOM 4807 C CA . PHE B 1 275 ? 14.734 -18.031 -10.641 1 98.12 275 PHE B CA 1
ATOM 4808 C C . PHE B 1 275 ? 15.453 -17.891 -9.305 1 98.12 275 PHE B C 1
ATOM 4810 O O . PHE B 1 275 ? 15.445 -18.812 -8.484 1 98.12 275 PHE B O 1
ATOM 4817 N N . PHE B 1 276 ? 16.109 -16.828 -9.125 1 98.38 276 PHE B N 1
ATOM 4818 C CA . PHE B 1 276 ? 16.672 -16.344 -7.875 1 98.38 276 PHE B CA 1
ATOM 4819 C C . PHE B 1 276 ? 16.281 -14.898 -7.617 1 98.38 276 PHE B C 1
ATOM 4821 O O . PHE B 1 276 ? 16.266 -14.078 -8.539 1 98.38 276 PHE B O 1
ATOM 4828 N N . SER B 1 277 ? 15.914 -14.586 -6.34 1 98.5 277 SER B N 1
ATOM 4829 C CA . SER B 1 277 ? 15.367 -13.25 -6.109 1 98.5 277 SER B CA 1
ATOM 4830 C C . SER B 1 277 ? 15.992 -12.609 -4.879 1 98.5 277 SER B C 1
ATOM 4832 O O . SER B 1 277 ? 16.156 -13.258 -3.842 1 98.5 277 SER B O 1
ATOM 4834 N N . ILE B 1 278 ? 16.438 -11.406 -5.051 1 97.75 278 ILE B N 1
ATOM 4835 C CA . ILE B 1 278 ? 16.641 -10.586 -3.863 1 97.75 278 ILE B CA 1
ATOM 4836 C C . ILE B 1 278 ? 15.312 -9.953 -3.443 1 97.75 278 ILE B C 1
ATOM 4838 O O . ILE B 1 278 ? 14.688 -9.227 -4.223 1 97.75 278 ILE B O 1
ATOM 4842 N N . ASP B 1 279 ? 14.844 -10.203 -2.256 1 96.06 279 ASP B N 1
ATOM 4843 C CA . ASP B 1 279 ? 13.5 -9.969 -1.756 1 96.06 279 ASP B CA 1
ATOM 4844 C C . ASP B 1 279 ? 12.508 -10.961 -2.352 1 96.06 279 ASP B C 1
ATOM 4846 O O . ASP B 1 279 ? 12.633 -11.352 -3.514 1 96.06 279 ASP B O 1
ATOM 4850 N N . GLU B 1 280 ? 11.555 -11.297 -1.623 1 94.19 280 GLU B N 1
ATOM 4851 C CA . GLU B 1 280 ? 10.555 -12.266 -2.08 1 94.19 280 GLU B CA 1
ATOM 4852 C C . GLU B 1 280 ? 9.648 -11.656 -3.145 1 94.19 280 GLU B C 1
ATOM 4854 O O . GLU B 1 280 ? 9.133 -10.547 -2.973 1 94.19 280 GLU B O 1
ATOM 4859 N N . PRO B 1 281 ? 9.523 -12.422 -4.285 1 96.94 281 PRO B N 1
ATOM 4860 C CA . PRO B 1 281 ? 8.492 -11.961 -5.215 1 96.94 281 PRO B CA 1
ATOM 4861 C C . PRO B 1 281 ? 7.105 -11.891 -4.57 1 96.94 281 PRO B C 1
ATOM 4863 O O . PRO B 1 281 ? 6.742 -12.773 -3.789 1 96.94 281 PRO B O 1
ATOM 4866 N N . PRO B 1 282 ? 6.352 -10.867 -4.871 1 95 282 PRO B N 1
ATOM 4867 C CA . PRO B 1 282 ? 5.07 -10.656 -4.188 1 95 282 PRO B CA 1
ATOM 4868 C C . PRO B 1 282 ? 4.176 -11.898 -4.219 1 95 282 PRO B C 1
ATOM 4870 O O . PRO B 1 282 ? 3.764 -12.336 -5.297 1 95 282 PRO B O 1
ATOM 4873 N N . LYS B 1 283 ? 3.863 -12.453 -3.033 1 95.06 283 LYS B N 1
ATOM 4874 C CA . LYS B 1 283 ? 2.902 -13.516 -2.754 1 95.06 283 LYS B CA 1
ATOM 4875 C C . LYS B 1 283 ? 3.355 -14.844 -3.361 1 95.06 283 LYS B C 1
ATOM 4877 O O . LYS B 1 283 ? 2.561 -15.773 -3.492 1 95.06 283 LYS B O 1
ATOM 4882 N N . ALA B 1 284 ? 4.582 -14.984 -3.756 1 96.38 284 ALA B N 1
ATOM 4883 C CA . ALA B 1 284 ? 5.066 -16.203 -4.414 1 96.38 284 ALA B CA 1
ATOM 4884 C C . ALA B 1 284 ? 4.816 -17.438 -3.549 1 96.38 284 ALA B C 1
ATOM 4886 O O . ALA B 1 284 ? 4.312 -18.438 -4.035 1 96.38 284 ALA B O 1
ATOM 4887 N N . ALA B 1 285 ? 5.094 -17.312 -2.279 1 94.56 285 ALA B N 1
ATOM 4888 C CA . ALA B 1 285 ? 4.949 -18.438 -1.372 1 94.56 285 ALA B CA 1
ATOM 4889 C C . ALA B 1 285 ? 3.486 -18.875 -1.258 1 94.56 285 ALA B C 1
ATOM 4891 O O . ALA B 1 285 ? 3.188 -20.062 -1.164 1 94.56 285 ALA B O 1
ATOM 4892 N N . ASP B 1 286 ? 2.609 -17.938 -1.293 1 96 286 ASP B N 1
ATOM 4893 C CA . ASP B 1 286 ? 1.181 -18.219 -1.185 1 96 286 ASP B CA 1
ATOM 4894 C C . ASP B 1 286 ? 0.686 -19.016 -2.389 1 96 286 ASP B C 1
ATOM 4896 O O . ASP B 1 286 ? -0.261 -19.797 -2.275 1 96 286 ASP B O 1
ATOM 4900 N N . TYR B 1 287 ? 1.33 -18.828 -3.5 1 96.88 287 TYR B N 1
ATOM 4901 C CA . TYR B 1 287 ? 0.95 -19.531 -4.719 1 96.88 287 TYR B CA 1
ATOM 4902 C C . TYR B 1 287 ? 1.733 -20.828 -4.859 1 96.88 287 TYR B C 1
ATOM 4904 O O . TYR B 1 287 ? 1.718 -21.453 -5.918 1 96.88 287 TYR B O 1
ATOM 4912 N N . GLY B 1 288 ? 2.471 -21.172 -3.812 1 94.69 288 GLY B N 1
ATOM 4913 C CA . GLY B 1 288 ? 3.193 -22.422 -3.795 1 94.69 288 GLY B CA 1
ATOM 4914 C C . GLY B 1 288 ? 4.531 -22.359 -4.508 1 94.69 288 GLY B C 1
ATOM 4915 O O . GLY B 1 288 ? 5.137 -23.391 -4.797 1 94.69 288 GLY B O 1
ATOM 4916 N N . LEU B 1 289 ? 4.926 -21.141 -4.832 1 94.38 289 LEU B N 1
ATOM 4917 C CA . LEU B 1 289 ? 6.211 -20.969 -5.5 1 94.38 289 LEU B CA 1
ATOM 4918 C C . LEU B 1 289 ? 7.32 -20.703 -4.488 1 94.38 289 LEU B C 1
ATOM 4920 O O . LEU B 1 289 ? 7.262 -19.719 -3.74 1 94.38 289 LEU B O 1
ATOM 4924 N N . HIS B 1 290 ? 8.219 -21.609 -4.43 1 92 290 HIS B N 1
ATOM 4925 C CA . HIS B 1 290 ? 9.367 -21.453 -3.541 1 92 290 HIS B CA 1
ATOM 4926 C C . HIS B 1 290 ? 10.625 -21.078 -4.32 1 92 290 HIS B C 1
ATOM 4928 O O . HIS B 1 290 ? 11.406 -21.953 -4.695 1 92 290 HIS B O 1
ATOM 4934 N N . ILE B 1 291 ? 10.883 -19.891 -4.438 1 96.69 291 ILE B N 1
ATOM 4935 C CA . ILE B 1 291 ? 11.984 -19.328 -5.211 1 96.69 291 ILE B CA 1
ATOM 4936 C C . ILE B 1 291 ? 13.172 -19.062 -4.293 1 96.69 291 ILE B C 1
ATOM 4938 O O . ILE B 1 291 ? 13.031 -18.406 -3.254 1 96.69 291 ILE B O 1
ATOM 4942 N N . ALA B 1 292 ? 14.359 -19.609 -4.637 1 97.44 292 ALA B N 1
ATOM 4943 C CA . ALA B 1 292 ? 15.57 -19.312 -3.873 1 97.44 292 ALA B CA 1
ATOM 4944 C C . ALA B 1 292 ? 15.891 -17.828 -3.912 1 97.44 292 ALA B C 1
ATOM 4946 O O . ALA B 1 292 ? 15.617 -17.141 -4.906 1 97.44 292 ALA B O 1
ATOM 4947 N N . GLY B 1 293 ? 16.406 -17.328 -2.877 1 98 293 GLY B N 1
ATOM 4948 C CA . GLY B 1 293 ? 16.703 -15.906 -2.842 1 98 293 GLY B CA 1
ATOM 4949 C C . GLY B 1 293 ? 17.234 -15.445 -1.5 1 98 293 GLY B C 1
ATOM 4950 O O . GLY B 1 293 ? 17.391 -16.25 -0.578 1 98 293 GLY B O 1
ATOM 4951 N N . VAL B 1 294 ? 17.641 -14.211 -1.451 1 98.19 294 VAL B N 1
ATOM 4952 C CA . VAL B 1 294 ? 17.953 -13.516 -0.207 1 98.19 294 VAL B CA 1
ATOM 4953 C C . VAL B 1 294 ? 16.75 -12.688 0.245 1 98.19 294 VAL B C 1
ATOM 4955 O O . VAL B 1 294 ? 16.359 -11.742 -0.435 1 98.19 294 VAL B O 1
ATOM 4958 N N . TYR B 1 295 ? 16.203 -13.07 1.372 1 96.75 295 TYR B N 1
ATOM 4959 C CA . TYR B 1 295 ? 14.969 -12.438 1.846 1 96.75 295 TYR B CA 1
ATOM 4960 C C . TYR B 1 295 ? 15.211 -11.688 3.146 1 96.75 295 TYR B C 1
ATOM 4962 O O . TYR B 1 295 ? 16.141 -12.008 3.896 1 96.75 295 TYR B O 1
ATOM 4970 N N . HIS B 1 296 ? 14.406 -10.68 3.324 1 96.56 296 HIS B N 1
ATOM 4971 C CA . HIS B 1 296 ? 14.57 -9.797 4.477 1 96.56 296 HIS B CA 1
ATOM 4972 C C . HIS B 1 296 ? 13.336 -9.828 5.367 1 96.56 296 HIS B C 1
ATOM 4974 O O . HIS B 1 296 ? 12.219 -10.062 4.891 1 96.56 296 HIS B O 1
ATOM 4980 N N . ASP B 1 297 ? 13.523 -9.633 6.633 1 95.5 297 ASP B N 1
ATOM 4981 C CA . ASP B 1 297 ? 12.453 -9.453 7.605 1 95.5 297 ASP B CA 1
ATOM 4982 C C . ASP B 1 297 ? 11.992 -8 7.656 1 95.5 297 ASP B C 1
ATOM 4984 O O . ASP B 1 297 ? 12.484 -7.219 8.477 1 95.5 297 ASP B O 1
ATOM 4988 N N . THR B 1 298 ? 10.969 -7.688 6.871 1 94.75 298 THR B N 1
ATOM 4989 C CA . THR B 1 298 ? 10.547 -6.301 6.719 1 94.75 298 THR B CA 1
ATOM 4990 C C . THR B 1 298 ? 9.859 -5.801 7.988 1 94.75 298 THR B C 1
ATOM 4992 O O . THR B 1 298 ? 9.852 -4.602 8.266 1 94.75 298 THR B O 1
ATOM 4995 N N . GLN B 1 299 ? 9.273 -6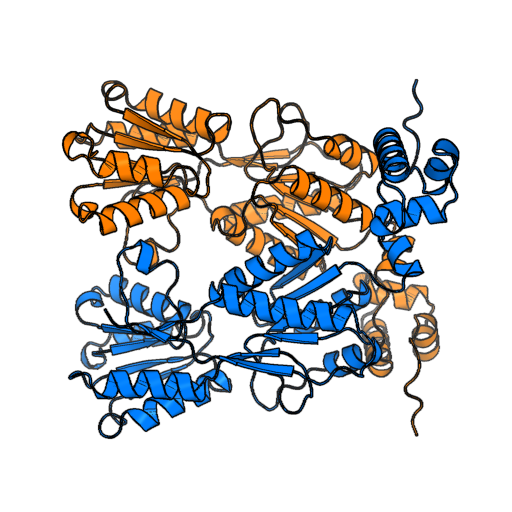.688 8.742 1 93.94 299 GLN B N 1
ATOM 4996 C CA . GLN B 1 299 ? 8.711 -6.289 10.031 1 93.94 299 GLN B CA 1
ATOM 4997 C C . GLN B 1 299 ? 9.797 -5.805 10.977 1 93.94 299 GLN B C 1
ATOM 4999 O O . GLN B 1 299 ? 9.664 -4.738 11.586 1 93.94 299 GLN B O 1
ATOM 5004 N N . MET B 1 300 ? 10.82 -6.586 11.055 1 96.75 300 MET B N 1
ATOM 5005 C CA . MET B 1 300 ? 11.945 -6.203 11.906 1 96.75 300 MET B CA 1
ATOM 5006 C C . MET B 1 300 ? 12.555 -4.883 11.445 1 96.75 300 MET B C 1
ATOM 5008 O O . MET B 1 300 ? 12.844 -4.008 12.258 1 96.75 300 MET B O 1
ATOM 5012 N N . LEU B 1 301 ? 12.734 -4.758 10.172 1 97.25 301 LEU B N 1
ATOM 5013 C CA . LEU B 1 301 ? 13.289 -3.523 9.617 1 97.25 301 LEU B CA 1
ATOM 5014 C C . LEU B 1 301 ? 12.391 -2.336 9.945 1 97.25 301 LEU B C 1
ATOM 5016 O O . LEU B 1 301 ? 12.883 -1.258 10.297 1 97.25 301 LEU B O 1
ATOM 5020 N N . GLY B 1 302 ? 11.07 -2.518 9.836 1 96.62 302 GLY B N 1
ATOM 5021 C CA . GLY B 1 302 ? 10.117 -1.478 10.195 1 96.62 302 GLY B CA 1
ATOM 5022 C C . GLY B 1 302 ? 10.188 -1.081 11.656 1 96.62 302 GLY B C 1
ATOM 5023 O O . GLY B 1 302 ? 10.086 0.101 11.984 1 96.62 302 GLY B O 1
ATOM 5024 N N . GLU B 1 303 ? 10.383 -2.074 12.508 1 97.44 303 GLU B N 1
ATOM 5025 C CA . GLU B 1 303 ? 10.5 -1.82 13.938 1 97.44 303 GLU B CA 1
ATOM 5026 C C . GLU B 1 303 ? 11.742 -0.988 14.25 1 97.44 303 GLU B C 1
ATOM 5028 O O . GLU B 1 303 ? 11.68 -0.045 15.039 1 97.44 303 GLU B O 1
ATOM 5033 N N . ILE B 1 304 ? 12.805 -1.29 13.625 1 97.81 304 ILE B N 1
ATOM 5034 C CA . ILE B 1 304 ? 14.047 -0.56 13.836 1 97.81 304 ILE B CA 1
ATOM 5035 C C . ILE B 1 304 ? 13.914 0.859 13.289 1 97.81 304 ILE B C 1
ATOM 5037 O O . ILE B 1 304 ? 14.352 1.82 13.93 1 97.81 304 ILE B O 1
ATOM 5041 N N . ALA B 1 305 ? 13.328 0.999 12.125 1 97.56 305 ALA B N 1
ATOM 5042 C CA . ALA B 1 305 ? 13.094 2.318 11.547 1 97.56 305 ALA B CA 1
ATOM 5043 C C . ALA B 1 305 ? 12.25 3.189 12.469 1 97.56 305 ALA B C 1
ATOM 5045 O O . ALA B 1 305 ? 12.562 4.363 12.688 1 97.56 305 ALA B O 1
ATOM 5046 N N . ALA B 1 306 ? 11.219 2.576 13.016 1 96.25 306 ALA B N 1
ATOM 5047 C CA . ALA B 1 306 ? 10.359 3.283 13.961 1 96.25 306 ALA B CA 1
ATOM 5048 C C . ALA B 1 306 ? 11.133 3.699 15.211 1 96.25 306 ALA B C 1
ATOM 5050 O O . ALA B 1 306 ? 10.992 4.828 15.688 1 96.25 306 ALA B O 1
ATOM 5051 N N . GLU B 1 307 ? 11.914 2.779 15.672 1 96.31 307 GLU B N 1
ATOM 5052 C CA . GLU B 1 307 ? 12.727 3.066 16.859 1 96.31 307 GLU B CA 1
ATOM 5053 C C . GLU B 1 307 ? 13.641 4.266 16.609 1 96.31 307 GLU B C 1
ATOM 5055 O O . GLU B 1 307 ? 13.703 5.18 17.438 1 96.31 307 GLU B O 1
ATOM 5060 N N . LEU B 1 308 ? 14.328 4.27 15.547 1 96 308 LEU B N 1
ATOM 5061 C CA . LEU B 1 308 ? 15.219 5.375 15.203 1 96 308 LEU B CA 1
ATOM 5062 C C . LEU B 1 308 ? 14.438 6.68 15.094 1 96 308 LEU B C 1
ATOM 5064 O O . LEU B 1 308 ? 14.859 7.707 15.625 1 96 308 LEU B O 1
ATOM 5068 N N . LEU B 1 309 ? 13.297 6.621 14.43 1 94.94 309 LEU B N 1
ATOM 5069 C CA . LEU B 1 309 ? 12.469 7.797 14.188 1 94.94 309 LEU B CA 1
ATOM 5070 C C . LEU B 1 309 ? 11.961 8.391 15.492 1 94.94 309 LEU B C 1
ATOM 5072 O O . LEU B 1 309 ? 12.125 9.578 15.75 1 94.94 309 LEU B O 1
ATOM 5076 N N . PHE B 1 310 ? 11.438 7.582 16.344 1 92.81 310 PHE B N 1
ATOM 5077 C CA . PHE B 1 310 ? 10.789 8.07 17.562 1 92.81 310 PHE B CA 1
ATOM 5078 C C . PHE B 1 310 ? 11.828 8.5 18.594 1 92.81 310 PHE B C 1
ATOM 5080 O O . PHE B 1 310 ? 11.594 9.445 19.344 1 92.81 310 PHE B O 1
ATOM 5087 N N . ASN B 1 311 ? 12.961 7.82 18.578 1 92.56 311 ASN B N 1
ATOM 5088 C CA . ASN B 1 311 ? 14.062 8.297 19.422 1 92.56 311 ASN B CA 1
ATOM 5089 C C . ASN B 1 311 ? 14.523 9.688 19 1 92.56 311 ASN B C 1
ATOM 5091 O O . ASN B 1 311 ? 14.805 10.539 19.859 1 92.56 311 ASN B O 1
ATOM 5095 N N . ALA B 1 312 ? 14.539 9.914 17.734 1 91.06 312 ALA B N 1
ATOM 5096 C CA . ALA B 1 312 ? 14.961 11.211 17.203 1 91.06 312 ALA B CA 1
ATOM 5097 C C . ALA B 1 312 ? 13.938 12.297 17.516 1 91.06 312 ALA B C 1
ATOM 5099 O O . ALA B 1 312 ? 14.297 13.445 17.766 1 91.06 312 ALA B O 1
ATOM 5100 N N . ILE B 1 313 ? 12.68 11.922 17.438 1 87.88 313 ILE B N 1
ATOM 5101 C CA . ILE B 1 313 ? 11.602 12.859 17.719 1 87.88 313 ILE B CA 1
ATOM 5102 C C . ILE B 1 313 ? 11.641 13.273 19.188 1 87.88 313 ILE B C 1
ATOM 5104 O O . ILE B 1 313 ? 11.445 14.445 19.516 1 87.88 313 ILE B O 1
ATOM 5108 N N . LYS B 1 314 ? 11.82 12.359 20.047 1 84.25 314 LYS B N 1
ATOM 5109 C CA . LYS B 1 314 ? 11.797 12.594 21.5 1 84.25 314 LYS B CA 1
ATOM 5110 C C . LYS B 1 314 ? 13.039 13.359 21.953 1 84.25 314 LYS B C 1
ATOM 5112 O O . LYS B 1 314 ? 13 14.078 22.953 1 84.25 314 LYS B O 1
ATOM 5117 N N . LYS B 1 315 ? 14.102 13.109 21.359 1 77.62 315 LYS B N 1
ATOM 5118 C CA . LYS B 1 315 ? 15.344 13.789 21.703 1 77.62 315 LYS B CA 1
ATOM 5119 C C . LYS B 1 315 ? 15.828 14.672 20.562 1 77.62 315 LYS B C 1
ATOM 5121 O O . LYS B 1 315 ? 16.766 14.312 19.844 1 77.62 315 LYS B O 1
ATOM 5126 N N . PRO B 1 316 ? 14.969 15.734 20.281 1 60.28 316 PRO B N 1
ATOM 5127 C CA . PRO B 1 316 ? 15.281 16.5 19.078 1 60.28 316 PRO B CA 1
ATOM 5128 C C . PRO B 1 316 ? 16.719 17.031 19.062 1 60.28 316 PRO B C 1
ATOM 5130 O O . PRO B 1 316 ? 17.25 17.375 18 1 60.28 316 PRO B O 1
ATOM 5133 N N . HIS B 1 317 ? 17.297 17.328 20.25 1 55.81 317 HIS B N 1
ATOM 5134 C CA . HIS B 1 317 ? 18.578 18.016 20.203 1 55.81 317 HIS B CA 1
ATOM 5135 C C . HIS B 1 317 ? 19.656 17.141 19.562 1 55.81 317 HIS B C 1
ATOM 5137 O O . HIS B 1 317 ? 19.578 15.906 19.641 1 55.81 317 HIS B O 1
ATOM 5143 N N . ASN B 1 318 ? 20.188 17.688 18.375 1 54.06 318 ASN B N 1
ATOM 5144 C CA . ASN B 1 318 ? 21.297 17.297 17.516 1 54.06 318 ASN B CA 1
ATOM 5145 C C . ASN B 1 318 ? 22.281 16.375 18.25 1 54.06 318 ASN B C 1
ATOM 5147 O O . ASN B 1 318 ? 23.359 16.062 17.734 1 54.06 318 ASN B O 1
ATOM 5151 N N . ASP B 1 319 ? 21.891 16.125 19.547 1 59.31 319 ASP B N 1
ATOM 5152 C CA . ASP B 1 319 ? 23 15.438 20.219 1 59.31 319 ASP B CA 1
ATOM 5153 C C . ASP B 1 319 ? 22.906 13.93 20.031 1 59.31 319 ASP B C 1
ATOM 5155 O O . ASP B 1 319 ? 23.703 13.18 20.609 1 59.31 319 ASP B O 1
ATOM 5159 N N . GLN B 1 320 ? 21.938 13.578 19.234 1 66.12 320 GLN B N 1
ATOM 5160 C CA . GLN B 1 320 ? 21.938 12.117 19.156 1 66.12 320 GLN B CA 1
ATOM 5161 C C . GLN B 1 320 ? 22.891 11.633 18.062 1 66.12 320 GLN B C 1
ATOM 5163 O O . GLN B 1 320 ? 23 12.25 17 1 66.12 320 GLN B O 1
ATOM 5168 N N . ALA B 1 321 ? 23.672 10.695 18.453 1 79.62 321 ALA B N 1
ATOM 5169 C CA . ALA B 1 321 ? 24.625 10.039 17.547 1 79.62 321 ALA B CA 1
ATOM 5170 C C . ALA B 1 321 ? 23.906 9.43 16.344 1 79.62 321 ALA B C 1
ATOM 5172 O O . ALA B 1 321 ? 22.812 8.883 16.484 1 79.62 321 ALA B O 1
ATOM 5173 N N . VAL B 1 322 ? 24.422 9.781 15.195 1 90.94 322 VAL B N 1
ATOM 5174 C CA . VAL B 1 322 ? 23.969 9.156 13.953 1 90.94 322 VAL B CA 1
ATOM 5175 C C . VAL B 1 322 ? 24.031 7.637 14.086 1 90.94 322 VAL B C 1
ATOM 5177 O O . VAL B 1 322 ? 25.062 7.09 14.5 1 90.94 322 VAL B O 1
ATOM 5180 N N . ARG B 1 323 ? 22.938 6.984 13.883 1 94.75 323 ARG B N 1
ATOM 5181 C CA . ARG B 1 323 ? 22.859 5.527 13.922 1 94.75 323 ARG B CA 1
ATOM 5182 C C . ARG B 1 323 ? 22.484 4.961 12.555 1 94.75 323 ARG B C 1
ATOM 5184 O O . ARG B 1 323 ? 21.406 5.258 12.023 1 94.75 323 ARG B O 1
ATOM 5191 N N . ARG B 1 324 ? 23.375 4.23 12.023 1 96.81 324 ARG B N 1
ATOM 5192 C CA . ARG B 1 324 ? 23.172 3.578 10.734 1 96.81 324 ARG B CA 1
ATOM 5193 C C . ARG B 1 324 ? 23.219 2.061 10.875 1 96.81 324 ARG B C 1
ATOM 5195 O O . ARG B 1 324 ? 24.25 1.5 11.242 1 96.81 324 ARG B O 1
ATOM 5202 N N . GLU B 1 325 ? 22.109 1.415 10.656 1 97 325 GLU B N 1
ATOM 5203 C CA . GLU B 1 325 ? 21.984 -0.029 10.836 1 97 325 GLU B CA 1
ATOM 5204 C C . GLU B 1 325 ? 21.922 -0.748 9.492 1 97 325 GLU B C 1
ATOM 5206 O O . GLU B 1 325 ? 21.172 -0.337 8.602 1 97 325 GLU B O 1
ATOM 5211 N N . PHE B 1 326 ? 22.703 -1.828 9.391 1 97.56 326 PHE B N 1
ATOM 5212 C CA . PHE B 1 326 ? 22.781 -2.592 8.148 1 97.56 326 PHE B CA 1
ATOM 5213 C C . PHE B 1 326 ? 22.391 -4.043 8.375 1 97.56 326 PHE B C 1
ATOM 5215 O O . PHE B 1 326 ? 22.766 -4.645 9.383 1 97.56 326 PHE B O 1
ATOM 5222 N N . PHE B 1 327 ? 21.609 -4.578 7.379 1 97.38 327 PHE B N 1
ATOM 5223 C CA . PHE B 1 327 ? 21.125 -5.945 7.508 1 97.38 327 PHE B CA 1
ATOM 5224 C C . PHE B 1 327 ? 21.297 -6.711 6.203 1 97.38 327 PHE B C 1
ATOM 5226 O O . PHE B 1 327 ? 21.078 -6.164 5.121 1 97.38 327 PHE B O 1
ATOM 5233 N N . THR B 1 328 ? 21.688 -7.938 6.141 1 94.5 328 THR B N 1
ATOM 5234 C CA . THR B 1 328 ? 21.953 -8.719 4.938 1 94.5 328 THR B CA 1
ATOM 5235 C C . THR B 1 328 ? 20.766 -9.633 4.621 1 94.5 328 THR B C 1
ATOM 5237 O O . THR B 1 328 ? 20.531 -9.969 3.457 1 94.5 328 THR B O 1
ATOM 5240 N N . GLY B 1 329 ? 19.953 -9.938 5.5 1 93.56 329 GLY B N 1
ATOM 5241 C CA . GLY B 1 329 ? 18.891 -10.914 5.289 1 93.56 329 GLY B CA 1
ATOM 5242 C C . GLY B 1 329 ? 19.391 -12.344 5.348 1 93.56 329 GLY B C 1
ATOM 5243 O O . GLY B 1 329 ? 20.438 -12.625 5.93 1 93.56 329 GLY B O 1
ATOM 5244 N N . SER B 1 330 ? 18.531 -13.289 4.801 1 95.62 330 SER B N 1
ATOM 5245 C CA . SER B 1 330 ? 18.844 -14.719 4.863 1 95.62 330 SER B CA 1
ATOM 5246 C C . SER B 1 330 ? 18.656 -15.383 3.502 1 95.62 330 SER B C 1
ATOM 5248 O O . SER B 1 330 ? 17.719 -15.062 2.771 1 95.62 330 SER B O 1
ATOM 5250 N N . LEU B 1 331 ? 19.594 -16.266 3.236 1 97 331 LEU B N 1
ATOM 5251 C CA . LEU B 1 331 ? 19.453 -17.094 2.041 1 97 331 LEU B CA 1
ATOM 5252 C C . LEU B 1 331 ? 18.422 -18.188 2.26 1 97 331 LEU B C 1
ATOM 5254 O O . LEU B 1 331 ? 18.516 -18.938 3.234 1 97 331 LEU B O 1
ATOM 5258 N N . LEU B 1 332 ? 17.422 -18.203 1.469 1 95.19 332 LEU B N 1
ATOM 5259 C CA . LEU B 1 332 ? 16.422 -19.266 1.492 1 95.19 332 LEU B CA 1
ATOM 5260 C C . LEU B 1 332 ? 16.516 -20.125 0.232 1 95.19 332 LEU B C 1
ATOM 5262 O O . LEU B 1 332 ? 16.469 -19.594 -0.883 1 95.19 332 LEU B O 1
ATOM 5266 N N . THR B 1 333 ? 16.734 -21.422 0.57 1 90.94 333 THR B N 1
ATOM 5267 C CA . THR B 1 333 ? 16.844 -22.359 -0.534 1 90.94 333 THR B CA 1
ATOM 5268 C C . THR B 1 333 ? 15.828 -23.484 -0.382 1 90.94 333 THR B C 1
ATOM 5270 O O . THR B 1 333 ? 15.359 -23.766 0.725 1 90.94 333 THR B O 1
ATOM 5273 N N . HIS B 1 334 ? 14.961 -23.719 -1.393 1 77.88 334 HIS B N 1
ATOM 5274 C CA . HIS B 1 334 ? 13.977 -24.781 -1.329 1 77.88 334 HIS B CA 1
ATOM 5275 C C . HIS B 1 334 ? 14.469 -26.031 -2.074 1 77.88 334 HIS B C 1
ATOM 5277 O O . HIS B 1 334 ? 15.258 -25.922 -3.014 1 77.88 334 HIS B O 1
#

Secondary structure (DSSP, 8-state):
------S--HHHHHHHHTS-HHHHHHHHH-GGGS-HHHHHHHHHHHHHTT----HHHHHHHHT--SEEEEEES-SSSHHHHHHHHHHHHHHHHTT-EEEEEE-TT-HHHHHHHHHHHHHTT-SEEEE--S--STT---THHHHHHHHT--EEEESS--TTS---EEEE-HHHHHHHHHHHHHTSS---EEEEES-TT-HHHHHHHHHHHHHHGGGGGGEEEEE--TTSGGGHHHHHHHHHSGGG--SEEEESSHHHHHHHHHHHHHTT-GGG-EEEEESPPTTTGGGT---EEEE--HHHHHHHHHHHHHHHHHS-STTSPP-EEEE--EEE--/------S--HHHHHHHHTS-HHHHHHHHH-GGGS-HHHHHHHHHHHHHTT----HHHHHHHHT--SEEEEEES-SSSHHHHHHHHHHHHHHHHTT-EEEEEE-TT-HHHHHHHHHHHHHTT-SEEEE--S--STT---THHHHHHHHT--EEEESS--TTS--EEEEE-HHHHHHHHHHHHHTSS---EEEEES-TT-HHHHHHHHHHHHHHGGGGGGEEEEE--TTSTTTHHHHHHHHHSGGG--SEEEESSHHHHHHHHHHHHHTT-GGG-EEEEESPPTTTGGGT---EEEE--HHHHHHHHHHHHHHHHHS-STTSPP-EEEE--EEE--

Nearest PDB structures (foldseek):
  1jft-assembly1_A-2  TM=8.409E-01  e=2.995E-23  Escherichia coli
  2pua-assembly1_A  TM=8.427E-01  e=5.932E-23  Escherichia coli
  1qpz-assembly1_A  TM=8.407E-01  e=8.348E-23  Escherichia coli
  2pue-assembly1_A  TM=8.403E-01  e=6.127E-22  Escherichia coli
  3jvd-assembly1_B  TM=8.606E-01  e=2.126E-16  Corynebacterium glutamicum

Radius of gyration: 26.88 Å; Cα contacts (8 Å, |Δi|>4): 1255; chains: 2; bounding box: 69×79×64 Å

Organism: Yersinia pestis (NCBI:txid632)

Foldseek 3Di:
DPPLDDADDLVNLCVVLVHDSVQLLCLVVVVVVHDPVSSVSSVVVCVVNVHDDDQQVNCVVVVAGLEEEEEDQDCPACLPVVLVVLLCVVSVVVVGHYDYFHQVLPPVSRVVSLVVCVVSRYLAYEDADSAQFQPDDDPCVVVCVVSLHAYEYEAGDHPPDLHAYEYAPLLVQLLVQLQVVLPDPFQAEEEEFEAPRGPSRVNSPVNNLVSNVVRNVRYHYDYYHLQCVGCLVVLLVQCLDVVNNGQEYEYAAQNNQVSNCVSCVVSVNNVRHAYEYAAHNPCCVVVVHDHWYFHADSSVSSVVSSVVGVVCSVVSPPPDHHHYHYHHGDTDDD/DPPLDDADDLVNLCVVLVHDSVQLLCLVVVVVVHDPVSSVSSVVVCVVNVYDDDQQVNCVVVVAGLEEEEEDQDCPACLPVVLVVLLCVVSVVVVGHYDYFHQVLPPVSRVVSLVVCVVSRYLAYEDAHSAQFQPDDDPCVVVCVVSLHAYEYEAGDHPPDLHAYEYAPLLVQLLVQLQVVLPDPFQAEEEEFEAPRGPSRVNSPVNNLVNNVVRNVRYHYDYYHLQCVGCLVVLLVQCLDPVNNGQEYEYAAQNNQVSNCVSCVVSVNNVRHAYEYAAHNPCCVVVVHDHWYFHADSSVSSVVSSVVGVVCSVVSPPPDHHHYHYHHGDTDDD